Protein 3LNO (pdb70)

B-factor: mean 39.51, std 16.85, range [14.83, 232.24]

Sequence (603 aa):
NASQEEEAFENKLYANLEAVIDPELGVDIVNLGLVYDVTADEENNNAVITTTSIGCPAGQIVSDVKKVLSTNVPEVNEIEVNVVWNPPWSKERSRAKIALGIRNASQEAFENKLYANLEAVIDPELGVDIVNLGLVYDVTADENNNAVITTTSIGCPAGQIVSDVKKVLSTNVPEVNEEIEVNVVWNPPWSKEERSRAKIALGIRDNASQEAFENKLYANLEAVIDPELGVDIVNLGLVYDVTADENNNAVITTTSIGCPAGQIVSDVKKVLSTNVPEVNNEIEVNNVVWNPPWSKERSRAKIALGIRSNASQEEAFENKLYANLEAVIDPELGVDIVNLGLVYDVTADENNNAVITTTSIGCPAGQIVSDVKKVLSTNVPEVNEIEVNNVVWNPPWSKERSRAKIALGIRSNASQEEAFENKLYANLEAVIDPELGVDIVNLGLVYDVTADENNNAVITTTSIGCPAGQIVSDVKKVLSTNVPEVNEEIEVNVVWNPPWSKERSRAKIALGIRASQEEAFENKLYANLEAVIDPELGVDIVNLGLVYDVTADENNNAVITTTSIGCPAGQIVSDVKKVLSTNVPEVNEIEVNNVVWNPPWSKEERSRAKIALGIRD

Foldseek 3Di:
DLVFVVLQVVLLVLQQVQADVVLRGGCSQQLQWDDWGADPQQAIETEEQDPVPPPPVRVVSSVVSCCVVVVSHDHYHYHYDCPPHDDSVRHVSVVVVVPD/DVVQVVLQVVLLVLQQVQADVVLRGGCSQQLQWDDWGADPQQEIETEEQDPPRVPPVRVVVSVVRCCPVVVSHDHYHYYYDCPPHGDNVNPVSVVCSVPVD/DVVFVVLQVVLLVLQQPQADVVLRGGCSQQQQWDDWGADPQQEIETEEQDPVPPPPVSVVVSVVRCCVVPVSHDHYHYHYDCPPHRDSVRHVSVVVRVPD/DQCCFVVLQVVLLVLQQPQADVVLRGGCSQQQQWDDWGADSQQEIETEEQDPPPVPVVRVVVSVVRCVPVVVSHDHYHYHYDCPPHRDSVRHVSVVVVVPD/DQVCFVVLQVVLLVLQQVQADVVLRGGCSQQQQWDDWGAHSQQEIETEEQDPPPPPPVSVVVSVVSCCVVVVSHDHYHYYYDCPPHRDSVRHVSVVVVVPD/DVFVVLQVVLLVQQQPQADVVLRGGCSQQQQWDDWGADPQQEIETEEQDPPPVCPVSQVCSQVRCVPVVVRHDHYHYHYDCPPHGDSVRHVSVVCVVVPD

Organism: Bacillus anthracis (NCBI:txid1392)

Solvent-accessible surface area: 30282 Å² total

InterPro domains:
  IPR002744 MIP18 family-like [PF01883] (10-80)
  IPR034904 Fe-S cluster assembly domain superfamily [G3DSA:3.30.300.130] (1-105)
  IPR034904 Fe-S cluster assembly domain superfamily [SSF117916] (4-102)
  IPR052339 Iron-Sulfur Protein Maturation MIP18 [PTHR42831] (3-103)

Structure (mmCIF, N/CA/C/O backbone):
data_3LNO
#
_entry.id   3LNO
#
_cell.length_a   57.458
_cell.length_b   78.556
_cell.length_c   174.116
_cell.angle_alpha   90.00
_cell.angle_beta   99.30
_cell.angle_gamma   90.00
#
_symmetry.space_group_name_H-M   'C 1 2 1'
#
loop_
_entity.id
_entity.type
_entity.pdbx_description
1 polymer 'Putative uncharacterized protein'
2 water water
#
loop_
_atom_site.group_PDB
_atom_site.id
_atom_site.type_symbol
_atom_site.label_atom_id
_atom_site.label_alt_id
_atom_site.label_comp_id
_atom_site.label_asym_id
_atom_site.label_entity_id
_atom_site.label_seq_id
_atom_site.pdbx_PDB_ins_code
_atom_site.Cartn_x
_atom_site.Cartn_y
_atom_site.Cartn_z
_atom_site.occupancy
_atom_site.B_iso_or_equiv
_atom_site.auth_seq_id
_atom_site.auth_comp_id
_atom_site.auth_asym_id
_atom_site.auth_atom_id
_atom_site.pdbx_PDB_model_num
ATOM 1 N N . ASN A 1 2 ? 14.746 5.789 49.443 1.00 78.98 -1 ASN A N 1
ATOM 2 C CA . ASN A 1 2 ? 13.411 6.014 48.885 1.00 79.72 -1 ASN A CA 1
ATOM 3 C C . ASN A 1 2 ? 12.303 5.943 49.942 1.00 70.03 -1 ASN A C 1
ATOM 4 O O . ASN A 1 2 ? 11.321 6.673 49.849 1.00 68.75 -1 ASN A O 1
ATOM 9 N N . ALA A 1 3 ? 12.468 5.073 50.941 1.00 61.05 0 ALA A N 1
ATOM 10 C CA . ALA A 1 3 ? 11.523 4.984 52.057 1.00 57.65 0 ALA A CA 1
ATOM 11 C C . ALA A 1 3 ? 11.518 6.264 52.897 1.00 57.79 0 ALA A C 1
ATOM 12 O O . ALA A 1 3 ? 10.498 6.610 53.504 1.00 45.39 0 ALA A O 1
ATOM 22 N N . SER A 1 5 ? 12.364 9.347 51.465 1.00 53.92 2 SER A N 1
ATOM 23 C CA . SER A 1 5 ? 11.709 10.285 50.562 1.00 51.49 2 SER A CA 1
ATOM 24 C C . SER A 1 5 ? 10.179 10.154 50.662 1.00 47.77 2 SER A C 1
ATOM 25 O O . SER A 1 5 ? 9.452 11.152 50.715 1.00 45.56 2 SER A O 1
ATOM 28 N N . GLN A 1 6 ? 9.696 8.913 50.690 1.00 40.72 3 GLN A N 1
ATOM 29 C CA . GLN A 1 6 ? 8.272 8.658 50.807 1.00 37.09 3 GLN A CA 1
ATOM 30 C C . GLN A 1 6 ? 7.760 9.197 52.131 1.00 39.21 3 GLN A C 1
ATOM 31 O O . GLN A 1 6 ? 6.645 9.736 52.202 1.00 35.49 3 GLN A O 1
ATOM 37 N N A GLU A 1 7 ? 8.578 9.067 53.165 0.29 36.47 4 GLU A N 1
ATOM 38 N N B GLU A 1 7 ? 8.578 9.067 53.165 0.28 36.48 4 GLU A N 1
ATOM 39 N N C GLU A 1 7 ? 8.552 9.051 53.189 0.43 36.36 4 GLU A N 1
ATOM 40 C CA A GLU A 1 7 ? 8.205 9.527 54.491 0.29 35.39 4 GLU A CA 1
ATOM 41 C CA B GLU A 1 7 ? 8.208 9.527 54.492 0.28 35.39 4 GLU A CA 1
ATOM 42 C CA C GLU A 1 7 ? 8.136 9.560 54.493 0.43 34.71 4 GLU A CA 1
ATOM 43 C C A GLU A 1 7 ? 8.072 11.050 54.533 0.29 31.56 4 GLU A C 1
ATOM 44 C C B GLU A 1 7 ? 8.072 11.049 54.531 0.28 31.57 4 GLU A C 1
ATOM 45 C C C GLU A 1 7 ? 7.994 11.072 54.455 0.43 30.38 4 GLU A C 1
ATOM 46 O O A GLU A 1 7 ? 7.205 11.584 55.213 0.29 29.45 4 GLU A O 1
ATOM 47 O O B GLU A 1 7 ? 7.201 11.582 55.209 0.28 29.46 4 GLU A O 1
ATOM 48 O O C GLU A 1 7 ? 7.053 11.621 55.014 0.43 28.66 4 GLU A O 1
ATOM 64 N N . ALA A 1 8 ? 8.922 11.748 53.789 1.00 31.08 5 ALA A N 1
ATOM 65 C CA . ALA A 1 8 ? 8.883 13.195 53.772 1.00 34.52 5 ALA A CA 1
ATOM 66 C C . ALA A 1 8 ? 7.668 13.665 52.956 1.00 32.80 5 ALA A C 1
ATOM 67 O O . ALA A 1 8 ? 7.046 14.672 53.281 1.00 38.84 5 ALA A O 1
ATOM 69 N N . PHE A 1 9 ? 7.316 12.914 51.912 1.00 31.08 6 PHE A N 1
ATOM 70 C CA . PHE A 1 9 ? 6.153 13.262 51.100 1.00 27.50 6 PHE A CA 1
ATOM 71 C C . PHE A 1 9 ? 4.880 13.063 51.920 1.00 27.52 6 PHE A C 1
ATOM 72 O O . PHE A 1 9 ? 3.963 13.871 51.874 1.00 24.42 6 PHE A O 1
ATOM 80 N N . GLU A 1 10 ? 4.837 11.970 52.668 1.00 25.71 7 GLU A N 1
ATOM 81 C CA . GLU A 1 10 ? 3.711 11.667 53.533 1.00 28.20 7 GLU A CA 1
ATOM 82 C C . GLU A 1 10 ? 3.518 12.759 54.554 1.00 24.40 7 GLU A C 1
ATOM 83 O O . GLU A 1 10 ? 2.394 13.139 54.876 1.00 23.83 7 GLU A O 1
ATOM 89 N N . ASN A 1 11 ? 4.630 13.262 55.066 1.00 23.19 8 ASN A N 1
ATOM 90 C CA . ASN A 1 11 ? 4.543 14.289 56.075 1.00 23.78 8 ASN A CA 1
ATOM 91 C C . ASN A 1 11 ? 3.979 15.569 55.430 1.00 31.56 8 ASN A C 1
ATOM 92 O O . ASN A 1 11 ? 3.123 16.253 55.994 1.00 32.39 8 ASN A O 1
ATOM 97 N N . LYS A 1 12 ? 4.464 15.890 54.239 1.00 29.49 9 LYS A N 1
ATOM 98 C CA . LYS A 1 12 ? 3.966 17.065 53.526 1.00 28.83 9 LYS A CA 1
ATOM 99 C C . LYS A 1 12 ? 2.469 16.933 53.234 1.00 25.48 9 LYS A C 1
ATOM 100 O O . LYS A 1 12 ? 1.692 17.864 53.444 1.00 28.04 9 LYS A O 1
ATOM 106 N N . LEU A 1 13 ? 2.045 15.760 52.782 1.00 23.20 10 LEU A N 1
ATOM 107 C CA . LEU A 1 13 ? 0.625 15.552 52.530 1.00 25.03 10 LEU A CA 1
ATOM 108 C C . LEU A 1 13 ? -0.181 15.744 53.802 1.00 27.63 10 LEU A C 1
ATOM 109 O O . LEU A 1 13 ? -1.259 16.342 53.779 1.00 21.81 10 LEU A O 1
ATOM 114 N N . TYR A 1 14 ? 0.316 15.215 54.915 1.00 23.08 11 TYR A N 1
ATOM 115 C CA . TYR A 1 14 ? -0.459 15.265 56.162 1.00 22.69 11 TYR A CA 1
ATOM 116 C C . TYR A 1 14 ? -0.626 16.711 56.637 1.00 22.45 11 TYR A C 1
ATOM 117 O O . TYR A 1 14 ? -1.704 17.110 57.070 1.00 21.07 11 TYR A O 1
ATOM 126 N N . ALA A 1 15 ? 0.439 17.495 56.530 1.00 23.15 12 ALA A N 1
ATOM 127 C CA . ALA A 1 15 ? 0.400 18.903 56.946 1.00 26.11 12 ALA A CA 1
ATOM 128 C C . ALA A 1 15 ? -0.618 19.674 56.110 1.00 27.56 12 ALA A C 1
ATOM 129 O O . ALA A 1 15 ? -1.311 20.561 56.603 1.00 27.64 12 ALA A O 1
ATOM 131 N N . ASN A 1 16 ? -0.730 19.333 54.838 1.00 24.93 13 ASN A N 1
ATOM 132 C CA . ASN A 1 16 ? -1.677 20.064 53.998 1.00 26.27 13 ASN A CA 1
ATOM 133 C C . ASN A 1 16 ? -3.143 19.737 54.317 1.00 23.78 13 ASN A C 1
ATOM 134 O O . ASN A 1 16 ? -4.046 20.497 53.973 1.00 24.99 13 ASN A O 1
ATOM 139 N N . LEU A 1 17 ? -3.374 18.606 54.986 1.00 20.89 14 LEU A N 1
ATOM 140 C CA . LEU A 1 17 ? -4.725 18.216 55.389 1.00 18.90 14 LEU A CA 1
ATOM 141 C C . LEU A 1 17 ? -5.265 19.137 56.498 1.00 25.25 14 LEU A C 1
ATOM 142 O O . LEU A 1 17 ? -6.452 19.097 56.839 1.00 26.11 14 LEU A O 1
ATOM 147 N N . GLU A 1 18 ? -4.414 19.999 57.039 1.00 24.09 15 GLU A N 1
ATOM 148 C CA . GLU A 1 18 ? -4.917 21.016 57.977 1.00 26.89 15 GLU A CA 1
ATOM 149 C C . GLU A 1 18 ? -5.819 22.027 57.311 1.00 27.11 15 GLU A C 1
ATOM 150 O O . GLU A 1 18 ? -6.479 22.806 57.999 1.00 28.04 15 GLU A O 1
ATOM 156 N N . ALA A 1 19 ? -5.840 22.049 55.983 1.00 29.26 16 ALA A N 1
ATOM 157 C CA . ALA A 1 19 ? -6.725 22.973 55.273 1.00 28.46 16 ALA A CA 1
ATOM 158 C C . ALA A 1 19 ? -8.082 22.358 55.014 1.00 31.66 16 ALA A C 1
ATOM 159 O O . ALA A 1 19 ? -8.908 22.969 54.343 1.00 34.45 16 ALA A O 1
ATOM 161 N N . VAL A 1 20 ? -8.309 21.134 55.493 1.00 25.40 17 VAL A N 1
ATOM 162 C CA . VAL A 1 20 ? -9.626 20.474 55.332 1.00 20.51 17 VAL A CA 1
ATOM 163 C C . VAL A 1 20 ? -10.379 20.557 56.662 1.00 25.84 17 VAL A C 1
ATOM 164 O O . VAL A 1 20 ? -9.940 19.997 57.672 1.00 24.69 17 VAL A O 1
ATOM 168 N N . ILE A 1 21 ? -11.499 21.272 56.675 1.00 30.45 18 ILE A N 1
ATOM 169 C CA . ILE A 1 21 ? -12.242 21.527 57.905 1.00 31.39 18 ILE A CA 1
ATOM 170 C C . ILE A 1 21 ? -13.441 20.590 58.065 1.00 36.10 18 ILE A C 1
ATOM 171 O O . ILE A 1 21 ? -14.168 20.340 57.103 1.00 37.65 18 ILE A O 1
ATOM 176 N N . ASP A 1 22 ? -13.671 20.078 59.273 1.00 34.30 19 ASP A N 1
ATOM 177 C CA . ASP A 1 22 ? -14.982 19.472 59.565 1.00 39.20 19 ASP A CA 1
ATOM 178 C C . ASP A 1 22 ? -15.998 20.587 59.825 1.00 40.02 19 ASP A C 1
ATOM 179 O O . ASP A 1 22 ? -15.922 21.254 60.846 1.00 40.45 19 ASP A O 1
ATOM 184 N N . PRO A 1 23 ? -16.952 20.792 58.902 1.00 40.64 20 PRO A N 1
ATOM 185 C CA . PRO A 1 23 ? -17.820 21.971 59.005 1.00 45.04 20 PRO A CA 1
ATOM 186 C C . PRO A 1 23 ? -18.621 22.038 60.313 1.00 52.38 20 PRO A C 1
ATOM 187 O O . PRO A 1 23 ? -18.821 23.122 60.858 1.00 56.57 20 PRO A O 1
ATOM 191 N N . GLU A 1 24 ? -19.067 20.898 60.816 1.00 49.17 21 GLU A N 1
ATOM 192 C CA . GLU A 1 24 ? -19.841 20.881 62.047 1.00 58.64 21 GLU A CA 1
ATOM 193 C C . GLU A 1 24 ? -19.033 21.321 63.275 1.00 57.18 21 GLU A C 1
ATOM 194 O O . GLU A 1 24 ? -19.585 21.896 64.206 1.00 60.44 21 GLU A O 1
ATOM 200 N N . LEU A 1 25 ? -17.727 21.064 63.288 1.00 48.31 22 LEU A N 1
ATOM 201 C CA . LEU A 1 25 ? -16.944 21.461 64.451 1.00 41.40 22 LEU A CA 1
ATOM 202 C C . LEU A 1 25 ? -16.076 22.682 64.248 1.00 39.27 22 LEU A C 1
ATOM 203 O O . LEU A 1 25 ? -15.554 23.224 65.215 1.00 42.55 22 LEU A O 1
ATOM 208 N N . GLY A 1 26 ? -15.898 23.109 63.004 1.00 36.97 23 GLY A N 1
ATOM 209 C CA . GLY A 1 26 ? -15.017 24.233 62.728 1.00 36.73 23 GLY A CA 1
ATOM 210 C C . GLY A 1 26 ? -13.556 23.949 63.055 1.00 40.13 23 GLY A C 1
ATOM 211 O O . GLY A 1 26 ? -12.801 24.872 63.343 1.00 44.71 23 GLY A O 1
ATOM 212 N N . VAL A 1 27 ? -13.154 22.677 62.988 1.00 28.71 24 VAL A N 1
ATOM 213 C CA . VAL A 1 27 ? -11.783 22.273 63.304 1.00 25.01 24 VAL A CA 1
ATOM 214 C C . VAL A 1 27 ? -11.289 21.379 62.179 1.00 27.83 24 VAL A C 1
ATOM 215 O O . VAL A 1 27 ? -12.082 20.621 61.611 1.00 34.58 24 VAL A O 1
ATOM 219 N N . ASP A 1 28 ? -10.010 21.473 61.821 1.00 29.50 25 ASP A N 1
ATOM 220 C CA . ASP A 1 28 ? -9.502 20.678 60.697 1.00 27.29 25 ASP A CA 1
ATOM 221 C C . ASP A 1 28 ? -9.365 19.214 61.068 1.00 28.01 25 ASP A C 1
ATOM 222 O O . ASP A 1 28 ? -9.244 18.876 62.245 1.00 22.47 25 ASP A O 1
ATOM 227 N N . ILE A 1 29 ? -9.351 18.346 60.064 1.00 26.69 26 ILE A N 1
ATOM 228 C CA . ILE A 1 29 ? -9.424 16.912 60.328 1.00 27.43 26 ILE A CA 1
ATOM 229 C C . ILE A 1 29 ? -8.168 16.363 61.006 1.00 24.17 26 ILE A C 1
ATOM 230 O O . ILE A 1 29 ? -8.203 15.336 61.686 1.00 29.19 26 ILE A O 1
ATOM 235 N N . VAL A 1 30 ? -7.043 17.016 60.768 1.00 21.75 27 VAL A N 1
ATOM 236 C CA . VAL A 1 30 ? -5.797 16.668 61.423 1.00 24.61 27 VAL A CA 1
ATOM 237 C C . VAL A 1 30 ? -5.909 16.928 62.937 1.00 28.96 27 VAL A C 1
ATOM 238 O O . VAL A 1 30 ? -5.739 16.003 63.757 1.00 27.95 27 VAL A O 1
ATOM 242 N N . ASN A 1 31 ? -6.239 18.166 63.311 1.00 23.61 28 ASN A N 1
ATOM 243 C CA . ASN A 1 31 ? -6.394 18.488 64.731 1.00 22.94 28 ASN A CA 1
ATOM 244 C C . ASN A 1 31 ? -7.532 17.716 65.407 1.00 24.03 28 ASN A C 1
ATOM 245 O O . ASN A 1 31 ? -7.469 17.443 66.598 1.00 28.14 28 ASN A O 1
ATOM 250 N N . LEU A 1 32 ? -8.537 17.299 64.638 1.00 24.79 29 LEU A N 1
ATOM 251 C CA . LEU A 1 32 ? -9.568 16.456 65.230 1.00 25.91 29 LEU A CA 1
ATOM 252 C C . LEU A 1 32 ? -9.104 15.035 65.549 1.00 25.94 29 LEU A C 1
ATOM 253 O O . LEU A 1 32 ? -9.735 14.349 66.339 1.00 26.32 29 LEU A O 1
ATOM 258 N N . GLY A 1 33 ? -8.024 14.592 64.925 1.00 25.10 30 GLY A N 1
ATOM 259 C CA . GLY A 1 33 ? -7.593 13.214 65.087 1.00 21.69 30 GLY A CA 1
ATOM 260 C C . GLY A 1 33 ? -8.301 12.259 64.141 1.00 27.03 30 GLY A C 1
ATOM 261 O O . GLY A 1 33 ? -8.341 11.046 64.403 1.00 18.16 30 GLY A O 1
ATOM 262 N N . LEU A 1 34 ? -8.891 12.780 63.062 1.00 22.30 31 LEU A N 1
ATOM 263 C CA . LEU A 1 34 ? -9.612 11.906 62.121 1.00 25.16 31 LEU A CA 1
ATOM 264 C C . LEU A 1 34 ? -8.723 11.167 61.144 1.00 23.69 31 LEU A C 1
ATOM 265 O O . LEU A 1 34 ? -9.154 10.163 60.580 1.00 21.30 31 LEU A O 1
ATOM 270 N N . VAL A 1 35 ? -7.508 11.666 60.924 1.00 24.25 32 VAL A N 1
ATOM 271 C CA . VAL A 1 35 ? -6.604 11.062 59.956 1.00 25.25 32 VAL A CA 1
ATOM 272 C C . VAL A 1 35 ? -5.712 10.006 60.621 1.00 32.97 32 VAL A C 1
ATOM 273 O O . VAL A 1 35 ? -4.845 10.330 61.462 1.00 23.84 32 VAL A O 1
ATOM 277 N N . TYR A 1 36 ? -5.938 8.745 60.242 1.00 27.70 33 TYR A N 1
ATOM 278 C CA . TYR A 1 36 ? -5.224 7.592 60.828 1.00 28.92 33 TYR A CA 1
ATOM 279 C C . TYR A 1 36 ? -3.926 7.228 60.114 1.00 27.56 33 TYR A C 1
ATOM 280 O O . TYR A 1 36 ? -2.992 6.730 60.715 1.00 27.69 33 TYR A O 1
ATOM 289 N N . ASP A 1 37 ? -3.854 7.452 58.811 1.00 24.49 34 ASP A N 1
ATOM 290 C CA . ASP A 1 37 ? -2.644 7.017 58.105 1.00 20.32 34 ASP A CA 1
ATOM 291 C C . ASP A 1 37 ? -2.533 7.751 56.798 1.00 25.13 34 ASP A C 1
ATOM 292 O O . ASP A 1 37 ? -3.533 7.930 56.112 1.00 20.66 34 ASP A O 1
ATOM 297 N N . VAL A 1 38 ? -1.323 8.177 56.444 1.00 23.11 35 VAL A N 1
ATOM 298 C CA . VAL A 1 38 ? -1.099 8.646 55.090 1.00 24.86 35 VAL A CA 1
ATOM 299 C C . VAL A 1 38 ? 0.073 7.849 54.555 1.00 26.07 35 VAL A C 1
ATOM 300 O O . VAL A 1 38 ? 1.138 7.827 55.178 1.00 25.04 35 VAL A O 1
ATOM 304 N N . THR A 1 39 ? -0.092 7.179 53.419 1.00 21.09 36 THR A N 1
ATOM 305 C CA . THR A 1 39 ? 1.049 6.500 52.842 1.00 28.67 36 THR A CA 1
ATOM 306 C C . THR A 1 39 ? 1.179 6.866 51.368 1.00 35.00 36 THR A C 1
ATOM 307 O O . THR A 1 39 ? 0.186 7.073 50.679 1.00 32.53 36 THR A O 1
ATOM 311 N N . ALA A 1 40 ? 2.413 6.927 50.877 1.00 32.32 37 ALA A N 1
ATOM 312 C CA . ALA A 1 40 ? 2.647 7.316 49.491 1.00 28.90 37 ALA A CA 1
ATOM 313 C C . ALA A 1 40 ? 3.637 6.339 48.906 1.00 30.53 37 ALA A C 1
ATOM 314 O O . ALA A 1 40 ? 4.607 5.970 49.571 1.00 29.78 37 ALA A O 1
ATOM 316 N N . ASP A 1 41 ? 3.429 5.936 47.662 1.00 34.55 38 ASP A N 1
ATOM 317 C CA . ASP A 1 41 ? 4.363 5.007 47.038 1.00 39.97 38 ASP A CA 1
ATOM 318 C C . ASP A 1 41 ? 5.452 5.755 46.276 1.00 43.05 38 ASP A C 1
ATOM 319 O O . ASP A 1 41 ? 5.535 6.988 46.344 1.00 42.68 38 ASP A O 1
ATOM 324 N N A GLU A 1 42 ? 6.280 5.008 45.554 0.46 40.97 39 GLU A N 1
ATOM 325 N N B GLU A 1 42 ? 6.276 5.006 45.548 0.54 40.71 39 GLU A N 1
ATOM 326 C CA A GLU A 1 42 ? 7.441 5.578 44.882 0.46 43.63 39 GLU A CA 1
ATOM 327 C CA B GLU A 1 42 ? 7.437 5.568 44.870 0.54 43.69 39 GLU A CA 1
ATOM 328 C C A GLU A 1 42 ? 7.037 6.457 43.703 0.46 41.77 39 GLU A C 1
ATOM 329 C C B GLU A 1 42 ? 7.020 6.500 43.743 0.54 41.71 39 GLU A C 1
ATOM 330 O O A GLU A 1 42 ? 7.864 7.196 43.162 0.46 42.90 39 GLU A O 1
ATOM 331 O O B GLU A 1 42 ? 7.823 7.309 43.270 0.54 42.76 39 GLU A O 1
ATOM 342 N N . ASN A 1 43 ? 5.766 6.378 43.312 1.00 36.70 40 ASN A N 1
ATOM 343 C CA . ASN A 1 43 ? 5.231 7.243 42.255 1.00 38.62 40 ASN A CA 1
ATOM 344 C C . ASN A 1 43 ? 4.303 8.355 42.757 1.00 39.18 40 ASN A C 1
ATOM 345 O O . ASN A 1 43 ? 3.525 8.915 41.980 1.00 35.48 40 ASN A O 1
ATOM 350 N N . ASN A 1 44 ? 4.354 8.637 44.057 1.00 36.64 41 ASN A N 1
ATOM 351 C CA . ASN A 1 44 ? 3.566 9.732 44.644 1.00 31.43 41 ASN A CA 1
ATOM 352 C C . ASN A 1 44 ? 2.057 9.503 44.611 1.00 32.49 41 ASN A C 1
ATOM 353 O O . ASN A 1 44 ? 1.264 10.439 44.731 1.00 35.49 41 ASN A O 1
ATOM 358 N N . ASN A 1 45 ? 1.669 8.250 44.449 1.00 33.28 42 ASN A N 1
ATOM 359 C CA . ASN A 1 45 ? 0.295 7.832 44.650 1.00 33.08 42 ASN A CA 1
ATOM 360 C C . ASN A 1 45 ? 0.044 7.711 46.139 1.00 34.70 42 ASN A C 1
ATOM 361 O O . ASN A 1 45 ? 0.777 7.002 46.841 1.00 37.25 42 ASN A O 1
ATOM 366 N N . ALA A 1 46 ? -1.008 8.367 46.608 1.00 29.67 43 ALA A N 1
ATOM 367 C CA . ALA A 1 46 ? -1.254 8.515 48.031 1.00 27.89 43 ALA A CA 1
ATOM 368 C C . ALA A 1 46 ? -2.552 7.828 48.469 1.00 28.32 43 ALA A C 1
ATOM 369 O O . ALA A 1 46 ? -3.567 7.861 47.746 1.00 26.73 43 ALA A O 1
ATOM 371 N N . VAL A 1 47 ? -2.496 7.200 49.642 1.00 27.23 44 VAL A N 1
ATOM 372 C CA . VAL A 1 47 ? -3.653 6.593 50.292 1.00 26.77 44 VAL A CA 1
ATOM 373 C C . VAL A 1 47 ? -3.839 7.258 51.672 1.00 25.79 44 VAL A C 1
ATOM 374 O O . VAL A 1 47 ? -2.979 7.150 52.542 1.00 23.95 44 VAL A O 1
ATOM 378 N N . ILE A 1 48 ? -4.940 7.980 51.829 1.00 21.97 45 ILE A N 1
ATOM 379 C CA . ILE A 1 48 ? -5.287 8.604 53.103 1.00 24.57 45 ILE A CA 1
ATOM 380 C C . ILE A 1 48 ? -6.363 7.749 53.775 1.00 26.74 45 ILE A C 1
ATOM 381 O O . ILE A 1 48 ? -7.439 7.575 53.229 1.00 30.28 45 ILE A O 1
ATOM 386 N N . THR A 1 49 ? -6.083 7.251 54.967 1.00 19.02 46 THR A N 1
ATOM 387 C CA . THR A 1 49 ? -7.050 6.451 55.732 1.00 17.88 46 THR A CA 1
ATOM 388 C C . THR A 1 49 ? -7.567 7.313 56.877 1.00 25.46 46 THR A C 1
ATOM 389 O O . THR A 1 49 ? -6.795 7.820 57.704 1.00 23.51 46 THR A O 1
ATOM 401 N N . THR A 1 51 ? -11.287 8.422 59.477 1.00 25.76 48 THR A N 1
ATOM 402 C CA . THR A 1 51 ? -12.634 8.102 59.940 1.00 30.09 48 THR A CA 1
ATOM 403 C C . THR A 1 51 ? -13.452 9.391 60.052 1.00 27.70 48 THR A C 1
ATOM 404 O O . THR A 1 51 ? -12.982 10.447 59.644 1.00 31.86 48 THR A O 1
ATOM 416 N N . THR A 1 53 ? -16.411 11.663 62.724 1.00 32.61 50 THR A N 1
ATOM 417 C CA . THR A 1 53 ? -16.743 11.748 64.145 1.00 40.11 50 THR A CA 1
ATOM 418 C C . THR A 1 53 ? -17.812 10.740 64.595 1.00 45.06 50 THR A C 1
ATOM 419 O O . THR A 1 53 ? -17.882 10.398 65.769 1.00 46.88 50 THR A O 1
ATOM 423 N N . SER A 1 54 ? -18.630 10.273 63.654 1.00 45.62 51 SER A N 1
ATOM 424 C CA . SER A 1 54 ? -19.735 9.342 63.925 1.00 50.16 51 SER A CA 1
ATOM 425 C C . SER A 1 54 ? -20.130 8.672 62.619 1.00 51.37 51 SER A C 1
ATOM 426 O O . SER A 1 54 ? -20.052 9.298 61.557 1.00 46.69 51 SER A O 1
ATOM 429 N N . ILE A 1 55 ? -20.554 7.413 62.690 1.00 53.32 52 ILE A N 1
ATOM 430 C CA . ILE A 1 55 ? -21.042 6.718 61.505 1.00 57.87 52 ILE A CA 1
ATOM 431 C C . ILE A 1 55 ? -22.124 7.544 60.812 1.00 56.81 52 ILE A C 1
ATOM 432 O O . ILE A 1 55 ? -22.208 7.568 59.580 1.00 50.68 52 ILE A O 1
ATOM 437 N N . GLY A 1 56 ? -22.936 8.231 61.612 1.00 58.79 53 GLY A N 1
ATOM 438 C CA . GLY A 1 56 ? -24.018 9.041 61.078 1.00 67.17 53 GLY A CA 1
ATOM 439 C C . GLY A 1 56 ? -23.541 10.211 60.236 1.00 71.10 53 GLY A C 1
ATOM 440 O O . GLY A 1 56 ? -24.196 10.580 59.258 1.00 72.99 53 GLY A O 1
ATOM 441 N N . CYS A 1 57 ? -22.385 10.763 60.610 1.00 69.25 54 CYS A N 1
ATOM 442 C CA . CYS A 1 57 ? -21.854 12.023 60.068 1.00 64.98 54 CYS A CA 1
ATOM 443 C C . CYS A 1 57 ? -22.214 12.331 58.623 1.00 65.36 54 CYS A C 1
ATOM 444 O O . CYS A 1 57 ? -21.784 11.640 57.703 1.00 70.12 54 CYS A O 1
ATOM 447 N N . PRO A 1 58 ? -22.986 13.403 58.424 1.00 62.98 55 PRO A N 1
ATOM 448 C CA . PRO A 1 58 ? -23.566 13.771 57.129 1.00 65.56 55 PRO A CA 1
ATOM 449 C C . PRO A 1 58 ? -22.561 14.449 56.203 1.00 67.05 55 PRO A C 1
ATOM 450 O O . PRO A 1 58 ? -22.753 14.433 54.985 1.00 66.27 55 PRO A O 1
ATOM 462 N N . ALA A 1 60 ? -19.622 13.536 55.491 1.00 53.84 57 ALA A N 1
ATOM 463 C CA . ALA A 1 60 ? -18.580 12.612 55.054 1.00 51.21 57 ALA A CA 1
ATOM 464 C C . ALA A 1 60 ? -18.244 12.779 53.576 1.00 52.63 57 ALA A C 1
ATOM 465 O O . ALA A 1 60 ? -17.075 12.741 53.185 1.00 58.06 57 ALA A O 1
ATOM 467 N N . GLY A 1 61 ? -19.266 12.947 52.747 1.00 54.34 58 GLY A N 1
ATOM 468 C CA . GLY A 1 61 ? -19.045 13.092 51.317 1.00 50.22 58 GLY A CA 1
ATOM 469 C C . GLY A 1 61 ? -18.275 14.356 51.007 1.00 41.43 58 GLY A C 1
ATOM 470 O O . GLY A 1 61 ? -17.348 14.348 50.215 1.00 40.06 58 GLY A O 1
ATOM 471 N N . GLN A 1 62 ? -18.652 15.452 51.652 1.00 42.00 59 GLN A N 1
ATOM 472 C CA . GLN A 1 62 ? -17.967 16.723 51.448 1.00 42.35 59 GLN A CA 1
ATOM 473 C C . GLN A 1 62 ? -16.521 16.709 51.966 1.00 40.63 59 GLN A C 1
ATOM 474 O O . GLN A 1 62 ? -15.639 17.328 51.379 1.00 38.89 59 GLN A O 1
ATOM 480 N N . ILE A 1 63 ? -16.274 16.002 53.063 1.00 40.83 60 ILE A N 1
ATOM 481 C CA . ILE A 1 63 ? -14.925 15.952 53.619 1.00 37.19 60 ILE A CA 1
ATOM 482 C C . ILE A 1 63 ? -13.972 1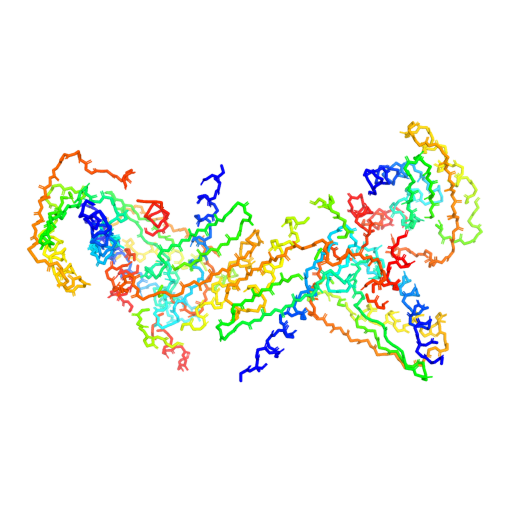5.236 52.660 1.00 33.42 60 ILE A C 1
ATOM 483 O O . ILE A 1 63 ? -12.911 15.758 52.317 1.00 34.79 60 ILE A O 1
ATOM 488 N N . VAL A 1 64 ? -14.395 14.082 52.156 1.00 33.39 61 VAL A N 1
ATOM 489 C CA . VAL A 1 64 ? -13.598 13.345 51.202 1.00 31.32 61 VAL A CA 1
ATOM 490 C C . VAL A 1 64 ? -13.268 14.102 49.909 1.00 35.43 61 VAL A C 1
ATOM 491 O O . VAL A 1 64 ? -12.111 14.101 49.465 1.00 32.38 61 VAL A O 1
ATOM 495 N N . SER A 1 65 ? -14.263 14.721 49.271 1.00 35.83 62 SER A N 1
ATOM 496 C CA . SER A 1 65 ? -13.945 15.518 48.081 1.00 40.44 62 SER A CA 1
ATOM 497 C C . SER A 1 65 ? -13.036 16.714 48.434 1.00 35.29 62 SER A C 1
ATOM 498 O O . SER A 1 65 ? -12.172 17.110 47.647 1.00 33.49 62 SER A O 1
ATOM 501 N N . ASP A 1 66 ? -13.213 17.271 49.630 1.00 34.51 63 ASP A N 1
ATOM 502 C CA . ASP A 1 66 ? -12.331 18.342 50.090 1.00 33.49 63 ASP A CA 1
ATOM 503 C C . ASP A 1 66 ? -10.872 17.862 50.243 1.00 29.70 63 ASP A C 1
ATOM 504 O O . ASP A 1 66 ? -9.928 18.567 49.877 1.00 27.72 63 ASP A O 1
ATOM 509 N N . VAL A 1 67 ? -10.691 16.643 50.742 1.00 28.18 64 VAL A N 1
ATOM 510 C CA . VAL A 1 67 ? -9.365 16.041 50.783 1.00 21.56 64 VAL A CA 1
ATOM 511 C C . VAL A 1 67 ? -8.745 15.989 49.381 1.00 24.35 64 VAL A C 1
ATOM 512 O O . VAL A 1 67 ? -7.613 16.427 49.175 1.00 25.34 64 VAL A O 1
ATOM 516 N N . LYS A 1 68 ? -9.494 15.495 48.395 1.00 26.07 65 LYS A N 1
ATOM 517 C CA . LYS A 1 68 ? -8.939 15.406 47.041 1.00 26.76 65 LYS A CA 1
ATOM 518 C C . LYS A 1 68 ? -8.635 16.768 46.438 1.00 24.96 65 LYS A C 1
ATOM 519 O O . LYS A 1 68 ? -7.584 16.979 45.856 1.00 29.93 65 LYS A O 1
ATOM 525 N N . LYS A 1 69 ? -9.544 17.706 46.591 1.00 28.96 66 LYS A N 1
ATOM 526 C CA . LYS A 1 69 ? -9.290 19.047 46.089 1.00 28.22 66 LYS A CA 1
ATOM 527 C C . LYS A 1 69 ? -8.080 19.673 46.775 1.00 27.66 66 LYS A C 1
ATOM 528 O O . LYS A 1 69 ? -7.203 20.269 46.117 1.00 29.66 66 LYS A O 1
ATOM 534 N N . VAL A 1 70 ? -8.013 19.560 48.098 1.00 27.28 67 VAL A N 1
ATOM 535 C CA . VAL A 1 70 ? -6.950 20.273 48.804 1.00 27.12 67 VAL A CA 1
ATOM 536 C C . VAL A 1 70 ? -5.598 19.690 48.397 1.00 28.59 67 VAL A C 1
ATOM 537 O O . VAL A 1 70 ? -4.666 20.417 48.057 1.00 29.42 67 VAL A O 1
ATOM 541 N N . LEU A 1 71 ? -5.491 18.368 48.403 1.00 25.91 68 LEU A N 1
ATOM 542 C CA . LEU A 1 71 ? -4.191 17.774 48.112 1.00 29.29 68 LEU A CA 1
ATOM 543 C C . LEU A 1 71 ? -3.803 17.989 46.646 1.00 29.17 68 LEU A C 1
ATOM 544 O O . LEU A 1 71 ? -2.661 18.348 46.362 1.00 29.82 68 LEU A O 1
ATOM 549 N N . SER A 1 72 ? -4.750 17.824 45.714 1.00 23.64 69 SER A N 1
ATOM 550 C CA . SER A 1 72 ? -4.396 17.963 44.307 1.00 22.99 69 SER A CA 1
ATOM 551 C C . SER A 1 72 ? -4.021 19.407 44.004 1.00 32.75 69 SER A C 1
ATOM 552 O O . SER A 1 72 ? -3.133 19.686 43.196 1.00 35.38 69 SER A O 1
ATOM 555 N N . THR A 1 73 ? -4.696 20.333 44.664 1.00 32.44 70 THR A N 1
ATOM 556 C CA . THR A 1 73 ? -4.407 21.742 44.450 1.00 33.43 70 THR A CA 1
ATOM 557 C C . THR A 1 73 ? -3.130 22.189 45.164 1.00 38.74 70 THR A C 1
ATOM 558 O O . THR A 1 73 ? -2.282 22.856 44.575 1.00 34.36 70 THR A O 1
ATOM 562 N N . ASN A 1 74 ? -2.981 21.812 46.428 1.00 38.48 71 ASN A N 1
ATOM 563 C CA . ASN A 1 74 ? -1.886 22.346 47.238 1.00 34.64 71 ASN A CA 1
ATOM 564 C C . ASN A 1 74 ? -0.599 21.552 47.133 1.00 36.49 71 ASN A C 1
ATOM 565 O O . ASN A 1 74 ? 0.484 22.083 47.359 1.00 37.05 71 ASN A O 1
ATOM 570 N N . VAL A 1 75 ? -0.706 20.290 46.738 1.00 34.86 72 VAL A N 1
ATOM 571 C CA . VAL A 1 75 ? 0.477 19.446 46.569 1.00 31.10 72 VAL A CA 1
ATOM 572 C C . VAL A 1 75 ? 0.421 18.804 45.184 1.00 37.60 72 VAL A C 1
ATOM 573 O O . VAL A 1 75 ? 0.207 17.592 45.050 1.00 34.44 72 VAL A O 1
ATOM 577 N N . PRO A 1 76 ? 0.603 19.631 44.137 1.00 39.74 73 PRO A N 1
ATOM 578 C CA . PRO A 1 76 ? 0.392 19.242 42.730 1.00 41.09 73 PRO A CA 1
ATOM 579 C C . PRO A 1 76 ? 1.223 18.045 42.297 1.00 39.37 73 PRO A C 1
ATOM 580 O O . PRO A 1 76 ? 0.858 17.378 41.340 1.00 42.31 73 PRO A O 1
ATOM 584 N N . GLU A 1 77 ? 2.326 17.767 42.983 1.00 38.65 74 GLU A N 1
ATOM 585 C CA . GLU A 1 77 ? 3.133 16.614 42.614 1.00 39.54 74 GLU A CA 1
ATOM 586 C C . GLU A 1 77 ? 2.540 15.279 43.099 1.00 37.10 74 GLU A C 1
ATOM 587 O O . GLU A 1 77 ? 3.087 14.208 42.798 1.00 34.56 74 GLU A O 1
ATOM 593 N N . VAL A 1 78 ? 1.435 15.325 43.846 1.00 29.07 75 VAL A N 1
ATOM 594 C CA . VAL A 1 78 ? 0.773 14.071 44.202 1.00 31.90 75 VAL A CA 1
ATOM 595 C C . VAL A 1 78 ? 0.127 13.473 42.934 1.00 38.78 75 VAL A C 1
ATOM 596 O O . VAL A 1 78 ? -0.338 14.214 42.067 1.00 36.65 75 VAL A O 1
ATOM 600 N N . ASN A 1 79 ? 0.119 12.147 42.814 1.00 31.33 76 ASN A N 1
ATOM 601 C CA . ASN A 1 79 ? -0.591 11.516 41.701 1.00 32.04 76 ASN A CA 1
ATOM 602 C C . ASN A 1 79 ? -1.922 10.958 42.124 1.00 32.25 76 ASN A C 1
ATOM 603 O O . ASN A 1 79 ? -2.860 11.729 42.309 1.00 33.63 76 ASN A O 1
ATOM 608 N N . GLU A 1 80 ? -2.027 9.657 42.331 1.00 33.41 77 GLU A N 1
ATOM 609 C CA . GLU A 1 80 ? -3.308 9.159 42.793 1.00 30.17 77 GLU A CA 1
ATOM 610 C C . GLU A 1 80 ? -3.633 9.626 44.197 1.00 32.43 77 GLU A C 1
ATOM 611 O O . GLU A 1 80 ? -2.767 9.686 45.077 1.00 34.97 77 GLU A O 1
ATOM 617 N N . ILE A 1 81 ? -4.890 9.968 44.409 1.00 28.36 78 ILE A N 1
ATOM 618 C CA . ILE A 1 81 ? -5.351 10.193 45.765 1.00 32.43 78 ILE A CA 1
ATOM 619 C C . ILE A 1 81 ? -6.515 9.286 46.103 1.00 33.96 78 ILE A C 1
ATOM 620 O O . ILE A 1 81 ? -7.620 9.471 45.593 1.00 32.45 78 ILE A O 1
ATOM 625 N N . GLU A 1 82 ? -6.276 8.337 46.997 1.00 32.87 79 GLU A N 1
ATOM 626 C CA . GLU A 1 82 ? -7.337 7.480 47.479 1.00 34.05 79 GLU A CA 1
ATOM 627 C C . GLU A 1 82 ? -7.680 7.851 48.922 1.00 31.84 79 GLU A C 1
ATOM 628 O O . GLU A 1 82 ? -6.777 7.994 49.757 1.00 31.14 79 GLU A O 1
ATOM 634 N N . VAL A 1 83 ? -8.966 7.956 49.234 1.00 32.75 80 VAL A N 1
ATOM 635 C CA . VAL A 1 83 ? -9.372 8.210 50.613 1.00 34.72 80 VAL A CA 1
ATOM 636 C C . VAL A 1 83 ? -10.158 7.020 51.088 1.00 36.13 80 VAL A C 1
ATOM 637 O O . VAL A 1 83 ? -11.235 6.734 50.549 1.00 33.01 80 VAL A O 1
ATOM 641 N N . ASN A 1 84 ? -9.617 6.291 52.063 1.00 24.23 81 ASN A N 1
ATOM 642 C CA . ASN A 1 84 ? -10.378 5.158 52.594 1.00 28.42 81 ASN A CA 1
ATOM 643 C C . ASN A 1 84 ? -10.936 5.540 53.937 1.00 32.33 81 ASN A C 1
ATOM 644 O O . ASN A 1 84 ? -10.184 5.842 54.871 1.00 28.47 81 ASN A O 1
ATOM 649 N N . VAL A 1 85 ? -12.255 5.545 54.028 1.00 25.32 82 VAL A N 1
ATOM 650 C CA . VAL A 1 85 ? -12.922 5.900 55.273 1.00 26.21 82 VAL A CA 1
ATOM 651 C C . VAL A 1 85 ? -13.184 4.619 56.096 1.00 36.71 82 VAL A C 1
ATOM 652 O O . VAL A 1 85 ? -13.871 3.701 55.633 1.00 37.04 82 VAL A O 1
ATOM 656 N N . VAL A 1 86 ? -12.617 4.537 57.298 1.00 29.28 83 VAL A N 1
ATOM 657 C CA . VAL A 1 86 ? -12.771 3.324 58.095 1.00 29.12 83 VAL A CA 1
ATOM 658 C C . VAL A 1 86 ? -13.481 3.660 59.393 1.00 34.65 83 VAL A C 1
ATOM 659 O O . VAL A 1 86 ? -13.684 4.827 59.704 1.00 34.59 83 VAL A O 1
ATOM 663 N N . TRP A 1 87 ? -13.895 2.632 60.122 1.00 37.64 84 TRP A N 1
ATOM 664 C CA . TRP A 1 87 ? -14.673 2.811 61.335 1.00 36.93 84 TRP A CA 1
ATOM 665 C C . TRP A 1 87 ? -13.994 2.100 62.505 1.00 36.06 84 TRP A C 1
ATOM 666 O O . TRP A 1 87 ? -14.517 2.061 63.623 1.00 31.77 84 TRP A O 1
ATOM 677 N N . ASN A 1 88 ? -12.809 1.556 62.241 1.00 36.28 85 ASN A N 1
ATOM 678 C CA . ASN A 1 88 ? -12.077 0.817 63.256 1.00 41.98 85 ASN A CA 1
ATOM 679 C C . ASN A 1 88 ? -10.610 1.164 63.239 1.00 42.75 85 ASN A C 1
ATOM 680 O O . ASN A 1 88 ? -9.977 1.081 62.187 1.00 43.11 85 ASN A O 1
ATOM 685 N N . PRO A 1 89 ? -10.057 1.561 64.398 1.00 35.40 86 PRO A N 1
ATOM 686 C CA . PRO A 1 89 ? -10.733 1.796 65.674 1.00 32.09 86 PRO A CA 1
ATOM 687 C C . PRO A 1 89 ? -11.646 3.037 65.609 1.00 33.69 86 PRO A C 1
ATOM 688 O O . PRO A 1 89 ? -11.484 3.916 64.764 1.00 33.62 86 PRO A O 1
ATOM 692 N N . PRO A 1 90 ? -12.600 3.118 66.524 1.00 37.43 87 PRO A N 1
ATOM 693 C CA . PRO A 1 90 ? -13.603 4.173 66.402 1.00 37.88 87 PRO A CA 1
ATOM 694 C C . PRO A 1 90 ? -13.023 5.492 66.880 1.00 34.06 87 PRO A C 1
ATOM 695 O O . PRO A 1 90 ? -12.267 5.514 67.828 1.00 33.22 87 PRO A O 1
ATOM 699 N N . TRP A 1 91 ? -13.382 6.591 66.246 1.00 29.94 88 TRP A N 1
ATOM 700 C CA . TRP A 1 91 ? -12.954 7.885 66.751 1.00 27.87 88 TRP A CA 1
ATOM 701 C C . TRP A 1 91 ? -13.487 8.197 68.153 1.00 26.73 88 TRP A C 1
ATOM 702 O O . TRP A 1 91 ? -14.515 7.694 68.582 1.00 35.62 88 TRP A O 1
ATOM 713 N N . SER A 1 92 ? -12.776 9.048 68.867 1.00 31.87 89 SER A N 1
ATOM 714 C CA . SER A 1 92 ? -13.310 9.655 70.065 1.00 31.61 89 SER A CA 1
ATOM 715 C C . SER A 1 92 ? -12.560 10.959 70.273 1.00 26.79 89 SER A C 1
ATOM 716 O O . SER A 1 92 ? -11.487 11.163 69.731 1.00 29.65 89 SER A O 1
ATOM 719 N N . LYS A 1 93 ? -13.122 11.815 71.102 1.00 30.03 90 LYS A N 1
ATOM 720 C CA . LYS A 1 93 ? -12.568 13.101 71.419 1.00 29.09 90 LYS A CA 1
ATOM 721 C C . LYS A 1 93 ? -11.176 13.034 72.078 1.00 24.32 90 LYS A C 1
ATOM 722 O O . LYS A 1 93 ? -10.430 14.000 72.008 1.00 27.13 90 LYS A O 1
ATOM 728 N N . GLU A 1 94 ? -10.823 11.899 72.683 1.00 23.39 91 GLU A N 1
ATOM 729 C CA . GLU A 1 94 ? -9.479 11.703 73.239 1.00 27.77 91 GLU A CA 1
ATOM 730 C C . GLU A 1 94 ? -8.409 11.814 72.179 1.00 23.57 91 GLU A C 1
ATOM 731 O O . GLU A 1 94 ? -7.270 12.154 72.496 1.00 30.28 91 GLU A O 1
ATOM 737 N N . ARG A 1 95 ? -8.790 11.596 70.918 1.00 21.05 92 ARG A N 1
ATOM 738 C CA . ARG A 1 95 ? -7.875 11.685 69.770 1.00 22.94 92 ARG A CA 1
ATOM 739 C C . ARG A 1 95 ? -7.587 13.129 69.300 1.00 27.20 92 ARG A C 1
ATOM 740 O O . ARG A 1 95 ? -6.713 13.386 68.463 1.00 25.56 92 ARG A O 1
ATOM 756 N N . SER A 1 97 ? -6.079 16.894 69.117 1.00 23.45 94 SER A N 1
ATOM 757 C CA . SER A 1 97 ? -4.824 17.541 69.540 1.00 19.25 94 SER A CA 1
ATOM 758 C C . SER A 1 97 ? -4.996 18.461 70.759 1.00 23.24 94 SER A C 1
ATOM 759 O O . SER A 1 97 ? -6.113 18.818 71.115 1.00 22.59 94 SER A O 1
ATOM 762 N N . ARG A 1 98 ? -3.872 18.898 71.344 1.00 27.22 95 ARG A N 1
ATOM 763 C CA . ARG A 1 98 ? -3.888 19.858 72.454 1.00 25.90 95 ARG A CA 1
ATOM 764 C C . ARG A 1 98 ? -4.675 21.109 72.055 1.00 20.45 95 ARG A C 1
ATOM 765 O O . ARG A 1 98 ? -5.514 21.575 72.809 1.00 22.83 95 ARG A O 1
ATOM 781 N N . ALA A 1 100 ? -7.009 21.507 69.699 1.00 23.05 97 ALA A N 1
ATOM 782 C CA . ALA A 1 100 ? -8.415 21.192 69.522 1.00 25.66 97 ALA A CA 1
ATOM 783 C C . ALA A 1 100 ? -9.104 21.120 70.878 1.00 23.54 97 ALA A C 1
ATOM 784 O O . ALA A 1 100 ? -10.203 21.676 71.063 1.00 27.61 97 ALA A O 1
ATOM 786 N N . LYS A 1 101 ? -8.476 20.446 71.845 1.00 22.35 98 LYS A N 1
ATOM 787 C CA . LYS A 1 101 ? -9.084 20.312 73.165 1.00 22.96 98 LYS A CA 1
ATOM 788 C C . LYS A 1 101 ? -9.202 21.667 73.814 1.00 24.14 98 LYS A C 1
ATOM 789 O O . LYS A 1 101 ? -10.162 21.953 74.506 1.00 25.87 98 LYS A O 1
ATOM 795 N N . ILE A 1 102 ? -8.213 22.517 73.609 1.00 23.05 99 ILE A N 1
ATOM 796 C CA . ILE A 1 102 ? -8.313 23.827 74.251 1.00 29.44 99 ILE A CA 1
ATOM 797 C C . ILE A 1 102 ? -9.423 24.609 73.565 1.00 26.75 99 ILE A C 1
ATOM 798 O O . ILE A 1 102 ? -10.261 25.231 74.230 1.00 30.39 99 ILE A O 1
ATOM 803 N N . ALA A 1 103 ? -9.418 24.609 72.229 1.00 29.06 100 ALA A N 1
ATOM 804 C CA . ALA A 1 103 ? -10.395 25.439 71.495 1.00 29.73 100 ALA A CA 1
ATOM 805 C C . ALA A 1 103 ? -11.829 24.995 71.800 1.00 31.55 100 ALA A C 1
ATOM 806 O O . ALA A 1 103 ? -12.714 25.817 72.037 1.00 33.06 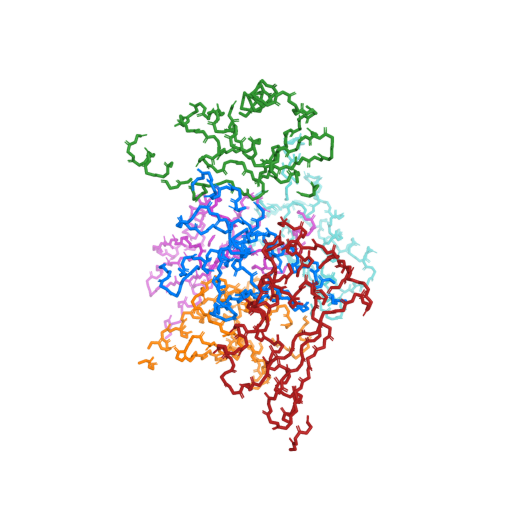100 ALA A O 1
ATOM 808 N N . LEU A 1 104 ? -12.046 23.688 71.838 1.00 29.82 101 LEU A N 1
ATOM 809 C CA . LEU A 1 104 ? -13.385 23.152 72.037 1.00 30.58 101 LEU A CA 1
ATOM 810 C C . LEU A 1 104 ? -13.851 23.241 73.469 1.00 36.10 101 LEU A C 1
ATOM 811 O O . LEU A 1 104 ? -15.044 23.164 73.728 1.00 41.46 101 LEU A O 1
ATOM 816 N N . GLY A 1 105 ? -12.928 23.454 74.400 1.00 36.88 102 GLY A N 1
ATOM 817 C CA . GLY A 1 105 ? -13.312 23.764 75.773 1.00 35.01 102 GLY A CA 1
ATOM 818 C C . GLY A 1 105 ? -13.871 25.170 75.903 1.00 37.86 102 GLY A C 1
ATOM 819 O O . GLY A 1 105 ? -14.608 25.487 76.834 1.00 44.86 102 GLY A O 1
ATOM 820 N N . ILE A 1 106 ? -13.538 26.028 74.949 1.00 36.58 103 ILE A N 1
ATOM 821 C CA . ILE A 1 106 ? -13.963 27.426 74.998 1.00 39.06 103 ILE A CA 1
ATOM 822 C C . ILE A 1 106 ? -15.025 27.740 73.933 1.00 43.13 103 ILE A C 1
ATOM 823 O O . ILE A 1 106 ? -15.929 28.519 74.170 1.00 46.87 103 ILE A O 1
ATOM 828 N N . ARG A 1 107 ? -14.901 27.140 72.755 1.00 44.83 104 ARG A N 1
ATOM 829 C CA . ARG A 1 107 ? -15.859 27.362 71.670 1.00 51.31 104 ARG A CA 1
ATOM 830 C C . ARG A 1 107 ? -16.970 26.320 71.734 1.00 58.07 104 ARG A C 1
ATOM 831 O O . ARG A 1 107 ? -16.892 25.295 71.063 1.00 62.32 104 ARG A O 1
ATOM 839 N N . ASN B 1 2 ? -28.278 -1.946 37.476 1.00 88.85 -1 ASN B N 1
ATOM 840 C CA . ASN B 1 2 ? -26.899 -1.577 37.764 1.00 88.07 -1 ASN B CA 1
ATOM 841 C C . ASN B 1 2 ? -26.004 -1.665 36.534 1.00 84.41 -1 ASN B C 1
ATOM 842 O O . ASN B 1 2 ? -25.185 -0.786 36.307 1.00 80.70 -1 ASN B O 1
ATOM 847 N N . ALA B 1 3 ? -26.167 -2.723 35.745 1.00 86.37 0 ALA B N 1
ATOM 848 C CA . ALA B 1 3 ? -25.342 -2.939 34.555 1.00 87.09 0 ALA B CA 1
ATOM 849 C C . ALA B 1 3 ? -25.317 -1.733 33.613 1.00 85.72 0 ALA B C 1
ATOM 850 O O . ALA B 1 3 ? -24.361 -1.553 32.848 1.00 78.33 0 ALA B O 1
ATOM 860 N N . SER B 1 5 ? -25.917 1.557 34.915 1.00 67.95 2 SER B N 1
ATOM 861 C CA . SER B 1 5 ? -25.229 2.536 35.751 1.00 60.91 2 SER B CA 1
ATOM 862 C C . SER B 1 5 ? -23.697 2.349 35.701 1.00 56.35 2 SER B C 1
ATOM 863 O O . SER B 1 5 ? -22.936 3.328 35.682 1.00 57.13 2 SER B O 1
ATOM 866 N N . GLN B 1 6 ? -23.248 1.095 35.681 1.00 48.22 3 GLN B N 1
ATOM 867 C CA . GLN B 1 6 ? -21.823 0.806 35.537 1.00 52.47 3 GLN B CA 1
ATOM 868 C C . GLN B 1 6 ? -21.307 1.270 34.176 1.00 51.03 3 GLN B C 1
ATOM 869 O O . GLN B 1 6 ? -20.181 1.771 34.062 1.00 47.46 3 GLN B O 1
ATOM 875 N N . GLU B 1 7 ? -22.137 1.107 33.149 1.00 46.69 4 GLU B N 1
ATOM 876 C CA . GLU B 1 7 ? -21.770 1.545 31.809 1.00 45.65 4 GLU B CA 1
ATOM 877 C C . GLU B 1 7 ? -21.789 3.074 31.697 1.00 33.97 4 GLU B C 1
ATOM 878 O O . GLU B 1 7 ? -21.025 3.655 30.960 1.00 37.49 4 GLU B O 1
ATOM 884 N N . ALA B 1 8 ? -22.659 3.729 32.439 1.00 41.27 5 ALA B N 1
ATOM 885 C CA . ALA B 1 8 ? -22.658 5.176 32.429 1.00 40.73 5 ALA B CA 1
ATOM 886 C C . ALA B 1 8 ? -21.432 5.683 33.184 1.00 37.39 5 ALA B C 1
ATOM 887 O O . ALA B 1 8 ? -20.854 6.707 32.832 1.00 40.03 5 ALA B O 1
ATOM 889 N N . PHE B 1 9 ? -21.021 4.954 34.220 1.00 39.42 6 PHE B N 1
ATOM 890 C CA . PHE B 1 9 ? -19.822 5.345 34.971 1.00 38.18 6 PHE B CA 1
ATOM 891 C C . PHE B 1 9 ? -18.577 5.107 34.137 1.00 34.64 6 PHE B C 1
ATOM 892 O O . PHE B 1 9 ? -17.642 5.906 34.147 1.00 32.97 6 PHE B O 1
ATOM 900 N N . GLU B 1 10 ? -18.556 4.002 33.401 1.00 37.02 7 GLU B N 1
ATOM 901 C CA . GLU B 1 10 ? -17.422 3.702 32.530 1.00 33.22 7 GLU B CA 1
ATOM 902 C C . GLU B 1 10 ? -17.272 4.758 31.457 1.00 28.06 7 GLU B C 1
ATOM 903 O O . GLU B 1 10 ? -16.167 5.124 31.062 1.00 27.23 7 GLU B O 1
ATOM 909 N N . ASN B 1 11 ? -18.401 5.247 30.988 1.00 32.15 8 ASN B N 1
ATOM 910 C CA . ASN B 1 11 ? -18.369 6.281 29.988 1.00 32.64 8 ASN B CA 1
ATOM 911 C C . ASN B 1 11 ? -17.732 7.557 30.572 1.00 34.08 8 ASN B C 1
ATOM 912 O O . ASN B 1 11 ? -16.908 8.188 29.936 1.00 32.94 8 ASN B O 1
ATOM 917 N N . LYS B 1 12 ? -18.118 7.917 31.791 1.00 36.64 9 LYS B N 1
ATOM 918 C CA . LYS B 1 12 ? -17.584 9.101 32.463 1.00 31.15 9 LYS B CA 1
ATOM 919 C C . LYS B 1 12 ? -16.082 8.932 32.696 1.00 30.46 9 LYS B C 1
ATOM 920 O O . LYS B 1 12 ? -15.286 9.800 32.340 1.00 29.95 9 LYS B O 1
ATOM 926 N N . LEU B 1 13 ? -15.677 7.793 33.250 1.00 31.98 10 LEU B N 1
ATOM 927 C CA . LEU B 1 13 ? -14.249 7.535 33.395 1.00 29.57 10 LEU B CA 1
ATOM 928 C C . LEU B 1 13 ? -13.542 7.747 32.065 1.00 30.60 10 LEU B C 1
ATOM 929 O O . LEU B 1 13 ? -12.467 8.374 31.997 1.00 25.50 10 LEU B O 1
ATOM 934 N N . TYR B 1 14 ? -14.111 7.204 30.987 1.00 27.94 11 TYR B N 1
ATOM 935 C CA . TYR B 1 14 ? -13.379 7.251 29.727 1.00 22.78 11 TYR B CA 1
ATOM 936 C C . TYR B 1 14 ? -13.268 8.696 29.243 1.00 23.68 11 TYR B C 1
ATOM 937 O O . TYR B 1 14 ? -12.229 9.118 28.773 1.00 21.78 11 TYR B O 1
ATOM 946 N N . ALA B 1 15 ? -14.334 9.471 29.369 1.00 26.62 12 ALA B N 1
ATOM 947 C CA . ALA B 1 15 ? -14.217 10.853 28.901 1.00 31.47 12 ALA B CA 1
ATOM 948 C C . ALA B 1 15 ? -13.147 11.601 29.701 1.00 28.53 12 ALA B C 1
ATOM 949 O O . ALA B 1 15 ? -12.491 12.511 29.200 1.00 27.13 12 ALA B O 1
ATOM 951 N N . ASN B 1 16 ? -13.006 11.251 30.964 1.00 24.02 13 ASN B N 1
ATOM 952 C CA . ASN B 1 16 ? -12.059 11.985 31.808 1.00 27.46 13 ASN B CA 1
ATOM 953 C C . ASN B 1 16 ? -10.616 11.682 31.456 1.00 26.56 13 ASN B C 1
ATOM 954 O O . ASN B 1 16 ? -9.737 12.489 31.727 1.00 28.31 13 ASN B O 1
ATOM 959 N N . LEU B 1 17 ? -10.380 10.548 30.777 1.00 28.60 14 LEU B N 1
ATOM 960 C CA . LEU B 1 17 ? -9.046 10.200 30.295 1.00 20.94 14 LEU B CA 1
ATOM 961 C C . LEU B 1 17 ? -8.553 11.131 29.196 1.00 25.99 14 LEU B C 1
ATOM 962 O O . LEU B 1 17 ? -7.382 11.109 28.826 1.00 22.18 14 LEU B O 1
ATOM 967 N N . GLU B 1 18 ? -9.428 11.985 28.700 1.00 22.33 15 GLU B N 1
ATOM 968 C CA . GLU B 1 18 ? -8.972 13.005 27.751 1.00 29.07 15 GLU B CA 1
ATOM 969 C C . GLU B 1 18 ? -8.071 14.041 28.413 1.00 33.03 15 GLU B C 1
ATOM 970 O O . GLU B 1 18 ? -7.513 14.905 27.728 1.00 28.50 15 GLU B O 1
ATOM 976 N N . ALA B 1 19 ? -7.961 13.996 29.742 1.00 30.50 16 ALA B N 1
ATOM 977 C CA . ALA B 1 19 ? -7.056 14.909 30.425 1.00 25.51 16 ALA B CA 1
ATOM 978 C C . ALA B 1 19 ? -5.680 14.278 30.621 1.00 29.80 16 ALA B C 1
ATOM 979 O O . ALA B 1 19 ? -4.806 14.900 31.206 1.00 36.12 16 ALA B O 1
ATOM 981 N N . VAL B 1 20 ? -5.482 13.054 30.140 1.00 26.37 17 VAL B N 1
ATOM 982 C CA . VAL B 1 20 ? -4.162 12.424 30.216 1.00 25.46 17 VAL B CA 1
ATOM 983 C C . VAL B 1 20 ? -3.422 12.515 28.882 1.00 31.77 17 VAL B C 1
ATOM 984 O O . VAL B 1 20 ? -3.822 11.913 27.864 1.00 25.06 17 VAL B O 1
ATOM 988 N N . ILE B 1 21 ? -2.312 13.244 28.889 1.00 27.33 18 ILE B N 1
ATOM 989 C CA . ILE B 1 21 ? -1.652 13.556 27.629 1.00 31.27 18 ILE B CA 1
ATOM 990 C C . ILE B 1 21 ? -0.442 12.643 27.435 1.00 33.10 18 ILE B C 1
ATOM 991 O O . ILE B 1 21 ? 0.303 12.403 28.377 1.00 34.64 18 ILE B O 1
ATOM 996 N N . ASP B 1 22 ? -0.246 12.115 26.231 1.00 29.28 19 ASP B N 1
ATOM 997 C CA . ASP B 1 22 ? 1.042 11.472 25.946 1.00 32.66 19 ASP B CA 1
ATOM 998 C C . ASP B 1 22 ? 2.085 12.564 25.682 1.00 39.26 19 ASP B C 1
ATOM 999 O O . ASP B 1 22 ? 2.000 13.279 24.685 1.00 41.41 19 ASP B O 1
ATOM 1004 N N . PRO B 1 23 ? 3.078 12.700 26.579 1.00 43.87 20 PRO B N 1
ATOM 1005 C CA . PRO B 1 23 ? 3.994 13.849 26.469 1.00 43.40 20 PRO B CA 1
ATOM 1006 C C . PRO B 1 23 ? 4.743 13.920 25.136 1.00 47.78 20 PRO B C 1
ATOM 1007 O O . PRO B 1 23 ? 4.891 15.019 24.601 1.00 52.20 20 PRO B O 1
ATOM 1011 N N . GLU B 1 24 ? 5.205 12.786 24.613 1.00 46.07 21 GLU B N 1
ATOM 1012 C CA . GLU B 1 24 ? 5.884 12.758 23.312 1.00 53.17 21 GLU B CA 1
ATOM 1013 C C . GLU B 1 24 ? 5.050 13.351 22.166 1.00 50.58 21 GLU B C 1
ATOM 1014 O O . GLU B 1 24 ? 5.535 14.182 21.397 1.00 51.13 21 GLU B O 1
ATOM 1020 N N . LEU B 1 25 ? 3.792 12.932 22.048 1.00 44.24 22 LEU B N 1
ATOM 1021 C CA . LEU B 1 25 ? 2.974 13.385 20.926 1.00 46.02 22 LEU B CA 1
ATOM 1022 C C . LEU B 1 25 ? 2.188 14.670 21.190 1.00 44.44 22 LEU B C 1
ATOM 1023 O O . LEU B 1 25 ? 1.831 15.382 20.249 1.00 46.71 22 LEU B O 1
ATOM 1028 N N . GLY B 1 26 ? 1.932 14.971 22.459 1.00 37.18 23 GLY B N 1
ATOM 1029 C CA . GLY B 1 26 ? 1.134 16.136 22.809 1.00 35.48 23 GLY B CA 1
ATOM 1030 C C . GLY B 1 26 ? -0.356 15.909 22.563 1.00 41.60 23 GLY B C 1
ATOM 1031 O O . GLY B 1 26 ? -1.116 16.869 22.440 1.00 39.80 23 GLY B O 1
ATOM 1032 N N . VAL B 1 27 ? -0.774 14.637 22.531 1.00 35.15 24 VAL B N 1
ATOM 1033 C CA . VAL B 1 27 ? -2.167 14.261 22.262 1.00 25.44 24 VAL B CA 1
ATOM 1034 C C . VAL B 1 27 ? -2.706 13.411 23.437 1.00 28.88 24 VAL B C 1
ATOM 1035 O O . VAL B 1 27 ? -1.948 12.656 24.060 1.00 28.38 24 VAL B O 1
ATOM 1039 N N . ASP B 1 28 ? -3.983 13.550 23.790 1.00 20.90 25 ASP B N 1
ATOM 1040 C CA . ASP B 1 28 ? -4.497 12.761 24.909 1.00 29.47 25 ASP B CA 1
ATOM 1041 C C . ASP B 1 28 ? -4.578 11.274 24.545 1.00 30.74 25 ASP B C 1
ATOM 1042 O O . ASP B 1 28 ? -4.593 10.931 23.370 1.00 24.78 25 ASP B O 1
ATOM 1047 N N . ILE B 1 29 ? -4.590 10.398 25.548 1.00 29.66 26 ILE B N 1
ATOM 1048 C CA . ILE B 1 29 ? -4.476 8.965 25.292 1.00 27.75 26 ILE B CA 1
ATOM 1049 C C . ILE B 1 29 ? -5.709 8.341 24.638 1.00 24.35 26 ILE B C 1
ATOM 1050 O O . ILE B 1 29 ? -5.632 7.312 23.951 1.00 27.06 26 ILE B O 1
ATOM 1055 N N . VAL B 1 30 ? -6.853 8.949 24.890 1.00 24.32 27 VAL B N 1
ATOM 1056 C CA . VAL B 1 30 ? -8.097 8.573 24.255 1.00 22.46 27 VAL B CA 1
ATOM 1057 C C . VAL B 1 30 ? -8.034 8.810 22.731 1.00 31.17 27 VAL B C 1
ATOM 1058 O O . VAL B 1 30 ? -8.206 7.891 21.918 1.00 28.03 27 VAL B O 1
ATOM 1062 N N . ASN B 1 31 ? -7.774 10.053 22.350 1.00 30.51 28 ASN B N 1
ATOM 1063 C CA . ASN B 1 31 ? -7.621 10.386 20.943 1.00 28.92 28 ASN B CA 1
ATOM 1064 C C . ASN B 1 31 ? -6.493 9.620 20.248 1.00 29.61 28 ASN B C 1
ATOM 1065 O O . ASN B 1 31 ? -6.602 9.304 19.070 1.00 28.98 28 ASN B O 1
ATOM 1070 N N . LEU B 1 32 ? -5.437 9.271 20.982 1.00 23.61 29 LEU B N 1
ATOM 1071 C CA . LEU B 1 32 ? -4.411 8.412 20.385 1.00 27.55 29 LEU B CA 1
ATOM 1072 C C . LEU B 1 32 ? -4.861 6.981 20.121 1.00 22.63 29 LEU B C 1
ATOM 1073 O O . LEU B 1 32 ? -4.270 6.291 19.312 1.00 27.01 29 LEU B O 1
ATOM 1078 N N . GLY B 1 33 ? -5.907 6.547 20.796 1.00 28.41 30 GLY B N 1
ATOM 1079 C CA . GLY B 1 33 ? -6.358 5.178 20.674 1.00 28.79 30 GLY B CA 1
ATOM 1080 C C . GLY B 1 33 ? -5.624 4.200 21.588 1.00 26.53 30 GLY B C 1
ATOM 1081 O O . GLY B 1 33 ? -5.649 2.989 21.338 1.00 25.81 30 GLY B O 1
ATOM 1082 N N . LEU B 1 34 ? -5.007 4.702 22.663 1.00 24.30 31 LEU B N 1
ATOM 1083 C CA . LEU B 1 34 ? -4.249 3.839 23.582 1.00 25.54 31 LEU B CA 1
ATOM 1084 C C . LEU B 1 34 ? -5.115 3.111 24.611 1.00 28.60 31 LEU B C 1
ATOM 1085 O O . LEU B 1 34 ? -4.682 2.104 25.178 1.00 33.49 31 LEU B O 1
ATOM 1090 N N . VAL B 1 35 ? -6.337 3.592 24.845 1.00 27.83 32 VAL B N 1
ATOM 1091 C CA . VAL B 1 35 ? -7.185 2.999 25.865 1.00 21.91 32 VAL B CA 1
ATOM 1092 C C . VAL B 1 35 ? -8.066 1.931 25.224 1.00 34.17 32 VAL B C 1
ATOM 1093 O O . VAL B 1 35 ? -8.874 2.216 24.337 1.00 35.84 32 VAL B O 1
ATOM 1097 N N . TYR B 1 36 ? -7.912 0.699 25.685 1.00 30.69 33 TYR B N 1
ATOM 1098 C CA . TYR B 1 36 ? -8.602 -0.434 25.082 1.00 32.62 33 TYR B CA 1
ATOM 1099 C C . TYR B 1 36 ? -9.881 -0.802 25.831 1.00 33.07 33 TYR B C 1
ATOM 1100 O O . TYR B 1 36 ? -10.825 -1.306 25.243 1.00 32.56 33 TYR B O 1
ATOM 1109 N N . ASP B 1 37 ? -9.931 -0.544 27.134 1.00 32.25 34 ASP B N 1
ATOM 1110 C CA . ASP B 1 37 ? -11.109 -0.953 27.901 1.00 29.19 34 ASP B CA 1
ATOM 1111 C C . ASP B 1 37 ? -11.128 -0.224 29.219 1.00 26.11 34 ASP B C 1
ATOM 1112 O O . ASP B 1 37 ? -10.063 -0.018 29.840 1.00 21.81 34 ASP B O 1
ATOM 1117 N N . VAL B 1 38 ? -12.326 0.170 29.642 1.00 24.55 35 VAL B N 1
ATOM 1118 C CA . VAL B 1 38 ? -12.544 0.671 30.990 1.00 25.88 35 VAL B CA 1
ATOM 1119 C C . VAL B 1 38 ? -13.707 -0.131 31.574 1.00 33.47 35 VAL B C 1
ATOM 1120 O O . VAL B 1 38 ? -14.774 -0.240 30.961 1.00 33.69 35 VAL B O 1
ATOM 1124 N N . THR B 1 39 ? -13.514 -0.721 32.738 1.00 34.57 36 THR B N 1
ATOM 1125 C CA . THR B 1 39 ? -14.621 -1.417 33.402 1.00 35.25 36 THR B CA 1
ATOM 1126 C C . THR B 1 39 ? -14.741 -0.930 34.856 1.00 34.78 36 THR B C 1
ATOM 1127 O O . THR B 1 39 ? -13.750 -0.547 35.477 1.00 35.71 36 THR B O 1
ATOM 1131 N N . ALA B 1 40 ? -15.957 -0.899 35.385 1.00 33.57 37 ALA B N 1
ATOM 1132 C CA . ALA B 1 40 ? -16.146 -0.453 36.767 1.00 35.71 37 ALA B CA 1
ATOM 1133 C C . ALA B 1 40 ? -17.036 -1.460 37.451 1.00 42.24 37 ALA B C 1
ATOM 1134 O O . ALA B 1 40 ? -17.954 -1.981 36.820 1.00 40.72 37 ALA B O 1
ATOM 1136 N N . ASP B 1 41 ? -16.794 -1.731 38.730 1.00 45.35 38 ASP B N 1
ATOM 1137 C CA . ASP B 1 41 ? -17.675 -2.658 39.450 1.00 55.48 38 ASP B CA 1
ATOM 1138 C C . ASP B 1 41 ? -18.726 -1.926 40.277 1.00 65.48 38 ASP B C 1
ATOM 1139 O O . ASP B 1 41 ? -18.772 -0.693 40.297 1.00 65.09 38 ASP B O 1
ATOM 1144 N N . GLU B 1 42 ? -19.546 -2.712 40.974 1.00 72.53 39 GLU B N 1
ATOM 1145 C CA . GLU B 1 42 ? -20.646 -2.213 41.795 1.00 75.04 39 GLU B CA 1
ATOM 1146 C C . GLU B 1 42 ? -20.198 -1.147 42.782 1.00 66.65 39 GLU B C 1
ATOM 1147 O O . GLU B 1 42 ? -20.978 -0.280 43.166 1.00 63.65 39 GLU B O 1
ATOM 1153 N N . ASN B 1 43 ? -18.939 -1.222 43.195 1.00 64.35 40 ASN B N 1
ATOM 1154 C CA . ASN B 1 43 ? -18.396 -0.299 44.188 1.00 59.07 40 ASN B CA 1
ATOM 1155 C C . ASN B 1 43 ? -17.557 0.837 43.598 1.00 49.17 40 ASN B C 1
ATOM 1156 O O . ASN B 1 43 ? -16.864 1.543 44.318 1.00 45.97 40 ASN B O 1
ATOM 1161 N N . ASN B 1 44 ? -17.619 1.015 42.289 1.00 49.11 41 ASN B N 1
ATOM 1162 C CA . ASN B 1 44 ? -16.868 2.096 41.661 1.00 48.90 41 ASN B CA 1
ATOM 1163 C C . ASN B 1 44 ? -15.353 1.883 41.723 1.00 47.18 41 ASN B C 1
ATOM 1164 O O . ASN B 1 44 ? -14.580 2.833 41.723 1.00 47.77 41 ASN B O 1
ATOM 1169 N N . ASN B 1 45 ? -14.937 0.624 41.763 1.00 48.08 42 ASN B N 1
ATOM 1170 C CA . ASN B 1 45 ? -13.551 0.272 41.477 1.00 49.70 42 ASN B CA 1
ATOM 1171 C C . ASN B 1 45 ? -13.376 0.143 39.970 1.00 47.64 42 ASN B C 1
ATOM 1172 O O . ASN B 1 45 ? -14.144 -0.554 39.307 1.00 45.17 42 ASN B O 1
ATOM 1177 N N . ALA B 1 46 ? -12.381 0.820 39.416 1.00 39.81 43 ALA B N 1
ATOM 1178 C CA . ALA B 1 46 ? -12.248 0.825 37.968 1.00 35.91 43 ALA B CA 1
ATOM 1179 C C . ALA B 1 46 ? -11.014 0.057 37.522 1.00 32.01 43 ALA B C 1
ATOM 1180 O O . ALA B 1 46 ? -9.992 0.070 38.194 1.00 31.37 43 ALA B O 1
ATOM 1182 N N . VAL B 1 47 ? -11.097 -0.567 36.360 1.00 30.59 44 VAL B N 1
ATOM 1183 C CA . VAL B 1 47 ? -9.923 -1.189 35.765 1.00 36.36 44 VAL B CA 1
ATOM 1184 C C . VAL B 1 47 ? -9.714 -0.609 34.366 1.00 31.90 44 VAL B C 1
ATOM 1185 O O . VAL B 1 47 ? -10.594 -0.705 33.526 1.00 27.68 44 VAL B O 1
ATOM 1189 N N . ILE B 1 48 ? -8.562 0.012 34.140 1.00 27.16 45 ILE B N 1
ATOM 1190 C CA . ILE B 1 48 ? -8.282 0.638 32.856 1.00 27.44 45 ILE B CA 1
ATOM 1191 C C . ILE B 1 48 ? -7.296 -0.252 32.107 1.00 28.92 45 ILE B C 1
ATOM 1192 O O . ILE B 1 48 ? -6.191 -0.474 32.597 1.00 31.66 45 ILE B O 1
ATOM 1197 N N . THR B 1 49 ? -7.677 -0.768 30.942 1.00 25.68 46 THR B N 1
ATOM 1198 C CA . THR B 1 49 ? -6.734 -1.543 30.115 1.00 24.49 46 THR B CA 1
ATOM 1199 C C . THR B 1 49 ? -6.157 -0.685 28.968 1.00 25.45 46 THR B C 1
ATOM 1200 O O . THR B 1 49 ? -6.882 -0.137 28.157 1.00 26.71 46 THR B O 1
ATOM 1212 N N . THR B 1 51 ? -2.548 0.442 26.248 1.00 30.65 48 THR B N 1
ATOM 1213 C CA . THR B 1 51 ? -1.233 0.119 25.721 1.00 29.95 48 THR B CA 1
ATOM 1214 C C . THR B 1 51 ? -0.437 1.406 25.582 1.00 29.62 48 THR B C 1
ATOM 1215 O O . THR B 1 51 ? -0.914 2.470 25.978 1.00 29.66 48 THR B O 1
ATOM 1227 N N . THR B 1 53 ? 2.484 3.621 22.819 1.00 41.75 50 THR B N 1
ATOM 1228 C CA . THR B 1 53 ? 2.733 3.696 21.369 1.00 45.63 50 THR B CA 1
ATOM 1229 C C . THR B 1 53 ? 3.762 2.691 20.885 1.00 46.70 50 THR B C 1
ATOM 1230 O O . THR B 1 53 ? 3.733 2.301 19.724 1.00 48.95 50 THR B O 1
ATOM 1234 N N . SER B 1 54 ? 4.656 2.274 21.779 1.00 44.29 51 SER B N 1
ATOM 1235 C CA . SER B 1 54 ? 5.702 1.286 21.476 1.00 51.57 51 SER B CA 1
ATOM 1236 C C . SER B 1 54 ? 6.177 0.665 22.779 1.00 52.99 51 SER B C 1
ATOM 1237 O O . SER B 1 54 ? 6.037 1.265 23.849 1.00 48.89 51 SER B O 1
ATOM 1240 N N . ILE B 1 55 ? 6.758 -0.523 22.693 1.00 54.88 52 ILE B N 1
ATOM 1241 C CA . ILE B 1 55 ? 7.090 -1.274 23.899 1.00 58.00 52 ILE B CA 1
ATOM 1242 C C . ILE B 1 55 ? 8.189 -0.614 24.730 1.00 58.50 52 ILE B C 1
ATOM 1243 O O . ILE B 1 55 ? 8.276 -0.830 25.939 1.00 60.51 52 ILE B O 1
ATOM 1248 N N . GLY B 1 56 ? 9.020 0.203 24.096 1.00 53.31 53 GLY B N 1
ATOM 1249 C CA . GLY B 1 56 ? 10.078 0.864 24.831 1.00 57.18 53 GLY B CA 1
ATOM 1250 C C . GLY B 1 56 ? 9.747 2.280 25.247 1.00 59.88 53 GLY B C 1
ATOM 1251 O O . GLY B 1 56 ? 10.641 3.009 25.685 1.00 65.75 53 GLY B O 1
ATOM 1252 N N . CYS B 1 57 ? 8.474 2.669 25.126 1.00 49.85 54 CYS B N 1
ATOM 1253 C CA . CYS B 1 57 ? 8.076 4.052 25.364 1.00 47.57 54 CYS B CA 1
ATOM 1254 C C . CYS B 1 57 ? 8.515 4.480 26.757 1.00 50.64 54 CYS B C 1
ATOM 1255 O O . CYS B 1 57 ? 8.079 3.910 27.745 1.00 60.59 54 CYS B O 1
ATOM 1258 N N . PRO B 1 58 ? 9.389 5.488 26.841 1.00 52.71 55 PRO B N 1
ATOM 1259 C CA . PRO B 1 58 ? 9.995 5.791 28.142 1.00 56.15 55 PRO B CA 1
ATOM 1260 C C . PRO B 1 58 ? 9.025 6.542 29.045 1.00 57.02 55 PRO B C 1
ATOM 1261 O O . PRO B 1 58 ? 9.371 6.871 30.168 1.00 54.30 55 PRO B O 1
ATOM 1273 N N . ALA B 1 60 ? 5.855 5.455 29.829 1.00 50.37 57 ALA B N 1
ATOM 1274 C CA . ALA B 1 60 ? 4.791 4.595 30.347 1.00 41.44 57 ALA B CA 1
ATOM 1275 C C . ALA B 1 60 ? 4.489 4.844 31.828 1.00 38.82 57 ALA B C 1
ATOM 1276 O O . ALA B 1 60 ? 3.330 4.957 32.208 1.00 44.19 57 ALA B O 1
ATOM 1278 N N . GLY B 1 61 ? 5.523 4.910 32.665 1.00 43.45 58 GLY B N 1
ATOM 1279 C CA . GLY B 1 61 ? 5.333 5.102 34.095 1.00 38.84 58 GLY B CA 1
ATOM 1280 C C . GLY B 1 61 ? 4.597 6.390 34.447 1.00 40.46 58 GLY B C 1
ATOM 1281 O O . GLY B 1 61 ? 3.670 6.395 35.260 1.00 37.24 58 GLY B O 1
ATOM 1282 N N . GLN B 1 62 ? 5.034 7.493 33.843 1.00 41.90 59 GLN B N 1
ATOM 1283 C CA . GLN B 1 62 ? 4.382 8.780 34.010 1.00 40.51 59 GLN B CA 1
ATOM 1284 C C . GLN B 1 62 ? 2.926 8.767 33.512 1.00 35.14 59 GLN B C 1
ATOM 1285 O O . GLN B 1 62 ? 2.042 9.357 34.142 1.00 29.22 59 GLN B O 1
ATOM 1291 N N . ILE B 1 63 ? 2.668 8.083 32.397 1.00 29.99 60 ILE B N 1
ATOM 1292 C CA . ILE B 1 63 ? 1.311 8.060 31.846 1.00 31.52 60 ILE B CA 1
ATOM 1293 C C . ILE B 1 63 ? 0.350 7.295 32.771 1.00 30.26 60 ILE B C 1
ATOM 1294 O O . ILE B 1 63 ? -0.760 7.746 33.074 1.00 30.54 60 ILE B O 1
ATOM 1299 N N . VAL B 1 64 ? 0.792 6.127 33.220 1.00 29.55 61 VAL B N 1
ATOM 1300 C CA . VAL B 1 64 ? 0.025 5.326 34.166 1.00 27.58 61 VAL B CA 1
ATOM 1301 C C . VAL B 1 64 ? -0.264 6.100 35.483 1.00 34.12 61 VAL B C 1
ATOM 1302 O O . VAL B 1 64 ? -1.378 6.064 36.000 1.00 34.57 61 VAL B O 1
ATOM 1306 N N . SER B 1 65 ? 0.737 6.769 36.044 1.00 35.51 62 SER B N 1
ATOM 1307 C CA . SER B 1 65 ? 0.517 7.583 37.246 1.00 35.00 62 SER B CA 1
ATOM 1308 C C . SER B 1 65 ? -0.488 8.682 36.966 1.00 29.41 62 SER B C 1
ATOM 1309 O O . SER B 1 65 ? -1.312 9.031 37.815 1.00 32.39 62 SER B O 1
ATOM 1312 N N . ASP B 1 66 ? -0.389 9.248 35.770 1.00 27.78 63 ASP B N 1
ATOM 1313 C CA . ASP B 1 66 ? -1.269 10.331 35.387 1.00 31.84 63 ASP B CA 1
ATOM 1314 C C . ASP B 1 66 ? -2.714 9.823 35.234 1.00 29.07 63 ASP B C 1
ATOM 1315 O O . ASP B 1 66 ? -3.669 10.500 35.615 1.00 28.10 63 ASP B O 1
ATOM 1320 N N . VAL B 1 67 ? -2.875 8.614 34.709 1.00 27.90 64 VAL B N 1
ATOM 1321 C CA . VAL B 1 67 ? -4.209 8.006 34.680 1.00 24.12 64 VAL B CA 1
ATOM 1322 C C . VAL B 1 67 ? -4.776 7.907 36.090 1.00 28.04 64 VAL B C 1
ATOM 1323 O O . VAL B 1 67 ? -5.912 8.314 36.356 1.00 27.14 64 VAL B O 1
ATOM 1327 N N . LYS B 1 68 ? -3.984 7.405 37.030 1.00 30.99 65 LYS B N 1
ATOM 1328 C CA . LYS B 1 68 ? -4.525 7.298 38.389 1.00 31.89 65 LYS B CA 1
ATOM 1329 C C . LYS B 1 68 ? -4.807 8.675 38.999 1.00 25.02 65 LYS B C 1
ATOM 1330 O O . LYS B 1 68 ? -5.847 8.896 39.631 1.00 28.40 65 LYS B O 1
ATOM 1336 N N . LYS B 1 69 ? -3.887 9.611 38.799 1.00 32.41 66 LYS B N 1
ATOM 1337 C CA . LYS B 1 69 ? -4.116 10.983 39.248 1.00 29.73 66 LYS B CA 1
ATOM 1338 C C . LYS B 1 69 ? -5.439 11.562 38.700 1.00 29.33 66 LYS B C 1
ATOM 1339 O O . LYS B 1 69 ? -6.327 11.992 39.447 1.00 31.41 66 LYS B O 1
ATOM 1345 N N . VAL B 1 70 ? -5.560 11.584 37.376 1.00 32.77 67 VAL B N 1
ATOM 1346 C CA . VAL B 1 70 ? -6.685 12.274 36.730 1.00 30.52 67 VAL B CA 1
ATOM 1347 C C . VAL B 1 70 ? -8.011 11.685 37.185 1.00 29.63 67 VAL B C 1
ATOM 1348 O O . VAL B 1 70 ? -8.929 12.414 37.549 1.00 29.73 67 VAL B O 1
ATOM 1352 N N . LEU B 1 71 ? -8.111 10.363 37.204 1.00 27.18 68 LEU B N 1
ATOM 1353 C CA . LEU B 1 71 ? -9.394 9.760 37.549 1.00 28.79 68 LEU B CA 1
ATOM 1354 C C . LEU B 1 71 ? -9.772 9.957 39.024 1.00 31.13 68 LEU B C 1
ATOM 1355 O O . LEU B 1 71 ? -10.916 10.316 39.340 1.00 32.52 68 LEU B O 1
ATOM 1360 N N . SER B 1 72 ? -8.823 9.719 39.932 1.00 25.68 69 SER B N 1
ATOM 1361 C CA . SER B 1 72 ? -9.126 9.837 41.355 1.00 24.48 69 SER B CA 1
ATOM 1362 C C . SER B 1 72 ? -9.434 11.282 41.728 1.00 34.15 69 SER B C 1
ATOM 1363 O O . SER B 1 72 ? -10.232 11.556 42.638 1.00 40.93 69 SER B O 1
ATOM 1366 N N . THR B 1 73 ? -8.796 12.210 41.029 1.00 33.21 70 THR B N 1
ATOM 1367 C CA . THR B 1 73 ? -8.975 13.630 41.317 1.00 35.72 70 THR B CA 1
ATOM 1368 C C . THR B 1 73 ? -10.217 14.179 40.611 1.00 34.92 70 THR B C 1
ATOM 1369 O O . THR B 1 73 ? -11.044 14.847 41.224 1.00 37.36 70 THR B O 1
ATOM 1373 N N . ASN B 1 74 ? -10.371 13.899 39.317 1.00 37.19 71 ASN B N 1
ATOM 1374 C CA . ASN B 1 74 ? -11.442 14.568 38.562 1.00 39.84 71 ASN B CA 1
ATOM 1375 C C . ASN B 1 74 ? -12.742 13.812 38.595 1.00 41.50 71 ASN B C 1
ATOM 1376 O O . ASN B 1 74 ? -13.787 14.358 38.251 1.00 42.68 71 ASN B O 1
ATOM 1381 N N . VAL B 1 75 ? -12.679 12.559 39.033 1.00 37.86 72 VAL B N 1
ATOM 1382 C CA . VAL B 1 75 ? -13.883 11.776 39.233 1.00 35.99 72 VAL B CA 1
ATOM 1383 C C . VAL B 1 75 ? -13.881 11.262 40.676 1.00 41.68 72 VAL B C 1
ATOM 1384 O O . VAL B 1 75 ? -13.677 10.063 40.927 1.00 38.43 72 VAL B O 1
ATOM 1388 N N . PRO B 1 76 ? -14.123 12.178 41.633 1.00 40.02 73 PRO B N 1
ATOM 1389 C CA . PRO B 1 76 ? -13.919 11.919 43.066 1.00 43.77 73 PRO B CA 1
ATOM 1390 C C . PRO B 1 76 ? -14.632 10.660 43.562 1.00 44.60 73 PRO B C 1
ATOM 1391 O O . PRO B 1 76 ? -14.173 10.053 44.525 1.00 47.89 73 PRO B O 1
ATOM 1395 N N . GLU B 1 77 ? -15.728 10.276 42.914 1.00 40.19 74 GLU B N 1
ATOM 1396 C CA . GLU B 1 77 ? -16.527 9.153 43.384 1.00 42.31 74 GLU B CA 1
ATOM 1397 C C . GLU B 1 77 ? -15.945 7.807 42.971 1.00 42.95 74 GLU B C 1
ATOM 1398 O O . GLU B 1 77 ? -16.476 6.759 43.338 1.00 41.11 74 GLU B O 1
ATOM 1404 N N . VAL B 1 78 ? -14.861 7.827 42.202 1.00 37.49 75 VAL B N 1
ATOM 1405 C CA . VAL B 1 78 ? -14.168 6.576 41.892 1.00 39.62 75 VAL B CA 1
ATOM 1406 C C . VAL B 1 78 ? -13.434 6.057 43.145 1.00 46.12 75 VAL B C 1
ATOM 1407 O O . VAL B 1 78 ? -13.061 6.836 44.041 1.00 47.55 75 VAL B O 1
ATOM 1411 N N . ASN B 1 79 ? -13.237 4.745 43.229 1.00 46.63 76 ASN B N 1
ATOM 1412 C CA . ASN B 1 79 ? -12.539 4.193 44.388 1.00 48.97 76 ASN B CA 1
ATOM 1413 C C . ASN B 1 79 ? -11.156 3.687 44.020 1.00 46.59 76 ASN B C 1
ATOM 1414 O O . ASN B 1 79 ? -10.261 4.488 43.824 1.00 47.55 76 ASN B O 1
ATOM 1419 N N A GLU B 1 80 ? -10.979 2.375 43.920 0.54 46.95 77 GLU B N 1
ATOM 1420 N N B GLU B 1 80 ? -10.967 2.381 43.914 0.46 47.04 77 GLU B N 1
ATOM 1421 C CA A GLU B 1 80 ? -9.683 1.836 43.502 0.54 47.96 77 GLU B CA 1
ATOM 1422 C CA B GLU B 1 80 ? -9.645 1.890 43.537 0.46 47.84 77 GLU B CA 1
ATOM 1423 C C A GLU B 1 80 ? -9.513 1.996 41.995 0.54 43.26 77 GLU B C 1
ATOM 1424 C C B GLU B 1 80 ? -9.484 1.914 42.018 0.46 43.80 77 GLU B C 1
ATOM 1425 O O A GLU B 1 80 ? -10.473 1.878 41.238 0.54 41.50 77 GLU B O 1
ATOM 1426 O O B GLU B 1 80 ? -10.425 1.634 41.278 0.46 41.61 77 GLU B O 1
ATOM 1437 N 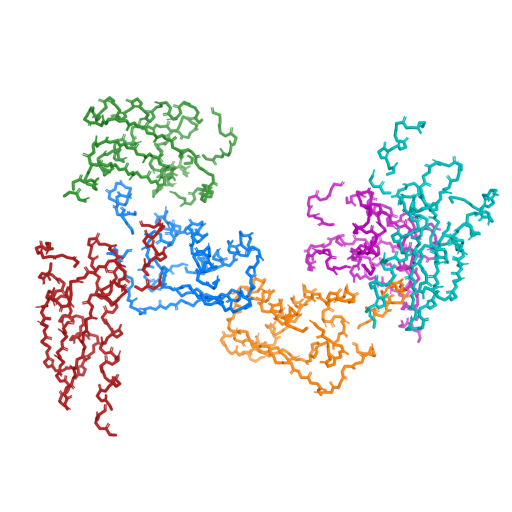N . ILE B 1 81 ? -8.288 2.263 41.564 1.00 41.55 78 ILE B N 1
ATOM 1438 C CA . ILE B 1 81 ? -7.997 2.325 40.149 1.00 41.83 78 ILE B CA 1
ATOM 1439 C C . ILE B 1 81 ? -6.902 1.353 39.813 1.00 41.87 78 ILE B C 1
ATOM 1440 O O . ILE B 1 81 ? -5.812 1.420 40.358 1.00 41.56 78 ILE B O 1
ATOM 1445 N N . GLU B 1 82 ? -7.192 0.429 38.918 1.00 39.19 79 GLU B N 1
ATOM 1446 C CA . GLU B 1 82 ? -6.160 -0.487 38.495 1.00 42.17 79 GLU B CA 1
ATOM 1447 C C . GLU B 1 82 ? -5.844 -0.144 37.044 1.00 35.01 79 GLU B C 1
ATOM 1448 O O . GLU B 1 82 ? -6.761 0.012 36.243 1.00 31.68 79 GLU B O 1
ATOM 1454 N N . VAL B 1 83 ? -4.567 0.020 36.707 1.00 33.35 80 VAL B N 1
ATOM 1455 C CA . VAL B 1 83 ? -4.205 0.210 35.305 1.00 34.57 80 VAL B CA 1
ATOM 1456 C C . VAL B 1 83 ? -3.414 -0.991 34.817 1.00 33.99 80 VAL B C 1
ATOM 1457 O O . VAL B 1 83 ? -2.379 -1.311 35.387 1.00 35.11 80 VAL B O 1
ATOM 1461 N N . ASN B 1 84 ? -3.926 -1.678 33.796 1.00 33.68 81 ASN B N 1
ATOM 1462 C CA . ASN B 1 84 ? -3.203 -2.803 33.209 1.00 36.73 81 ASN B CA 1
ATOM 1463 C C . ASN B 1 84 ? -2.734 -2.436 31.823 1.00 36.73 81 ASN B C 1
ATOM 1464 O O . ASN B 1 84 ? -3.541 -2.156 30.939 1.00 31.44 81 ASN B O 1
ATOM 1469 N N . VAL B 1 85 ? -1.428 -2.457 31.632 1.00 28.54 82 VAL B N 1
ATOM 1470 C CA . VAL B 1 85 ? -0.845 -2.119 30.353 1.00 33.23 82 VAL B CA 1
ATOM 1471 C C . VAL B 1 85 ? -0.614 -3.405 29.570 1.00 38.61 82 VAL B C 1
ATOM 1472 O O . VAL B 1 85 ? 0.020 -4.346 30.067 1.00 40.23 82 VAL B O 1
ATOM 1476 N N . VAL B 1 86 ? -1.138 -3.459 28.354 1.00 31.13 83 VAL B N 1
ATOM 1477 C CA . VAL B 1 86 ? -1.011 -4.651 27.532 1.00 31.92 83 VAL B CA 1
ATOM 1478 C C . VAL B 1 86 ? -0.331 -4.280 26.206 1.00 39.84 83 VAL B C 1
ATOM 1479 O O . VAL B 1 86 ? -0.200 -3.094 25.882 1.00 37.11 83 VAL B O 1
ATOM 1483 N N . TRP B 1 87 ? 0.130 -5.294 25.474 1.00 40.59 84 TRP B N 1
ATOM 1484 C CA . TRP B 1 87 ? 0.842 -5.114 24.214 1.00 39.41 84 TRP B CA 1
ATOM 1485 C C . TRP B 1 87 ? 0.152 -5.902 23.087 1.00 42.96 84 TRP B C 1
ATOM 1486 O O . TRP B 1 87 ? 0.691 -6.061 21.980 1.00 41.36 84 TRP B O 1
ATOM 1497 N N . ASN B 1 88 ? -1.057 -6.382 23.378 1.00 38.78 85 ASN B N 1
ATOM 1498 C CA . ASN B 1 88 ? -1.836 -7.168 22.426 1.00 39.38 85 ASN B CA 1
ATOM 1499 C C . ASN B 1 88 ? -3.283 -6.814 22.477 1.00 39.25 85 ASN B C 1
ATOM 1500 O O . ASN B 1 88 ? -3.891 -6.875 23.539 1.00 44.59 85 ASN B O 1
ATOM 1505 N N . PRO B 1 89 ? -3.860 -6.429 21.337 1.00 37.83 86 PRO B N 1
ATOM 1506 C CA . PRO B 1 89 ? -3.213 -6.165 20.050 1.00 35.17 86 PRO B CA 1
ATOM 1507 C C . PRO B 1 89 ? -2.286 -4.953 20.119 1.00 38.60 86 PRO B C 1
ATOM 1508 O O . PRO B 1 89 ? -2.417 -4.116 21.017 1.00 43.98 86 PRO B O 1
ATOM 1512 N N . PRO B 1 90 ? -1.341 -4.863 19.177 1.00 38.45 87 PRO B N 1
ATOM 1513 C CA . PRO B 1 90 ? -0.332 -3.808 19.224 1.00 38.11 87 PRO B CA 1
ATOM 1514 C C . PRO B 1 90 ? -0.942 -2.502 18.757 1.00 36.61 87 PRO B C 1
ATOM 1515 O O . PRO B 1 90 ? -1.800 -2.481 17.883 1.00 34.18 87 PRO B O 1
ATOM 1519 N N . TRP B 1 91 ? -0.526 -1.405 19.358 1.00 37.02 88 TRP B N 1
ATOM 1520 C CA . TRP B 1 91 ? -1.032 -0.127 18.917 1.00 33.10 88 TRP B CA 1
ATOM 1521 C C . TRP B 1 91 ? -0.590 0.169 17.488 1.00 32.84 88 TRP B C 1
ATOM 1522 O O . TRP B 1 91 ? 0.445 -0.279 17.048 1.00 35.63 88 TRP B O 1
ATOM 1533 N N . SER B 1 92 ? -1.357 0.954 16.760 1.00 33.39 89 SER B N 1
ATOM 1534 C CA . SER B 1 92 ? -0.808 1.558 15.548 1.00 41.84 89 SER B CA 1
ATOM 1535 C C . SER B 1 92 ? -1.499 2.903 15.346 1.00 34.42 89 SER B C 1
ATOM 1536 O O . SER B 1 92 ? -2.489 3.167 15.968 1.00 28.85 89 SER B O 1
ATOM 1539 N N . LYS B 1 93 ? -0.959 3.748 14.478 1.00 39.72 90 LYS B N 1
ATOM 1540 C CA . LYS B 1 93 ? -1.536 5.059 14.221 1.00 34.93 90 LYS B CA 1
ATOM 1541 C C . LYS B 1 93 ? -2.952 5.010 13.596 1.00 29.57 90 LYS B C 1
ATOM 1542 O O . LYS B 1 93 ? -3.713 5.965 13.712 1.00 29.45 90 LYS B O 1
ATOM 1548 N N A GLU B 1 94 ? -3.284 3.885 12.967 0.47 29.94 91 GLU B N 1
ATOM 1549 N N B GLU B 1 94 ? -3.321 3.918 12.938 0.53 29.63 91 GLU B N 1
ATOM 1550 C CA A GLU B 1 94 ? -4.626 3.653 12.452 0.47 33.08 91 GLU B CA 1
ATOM 1551 C CA B GLU B 1 94 ? -4.682 3.854 12.422 0.53 32.11 91 GLU B CA 1
ATOM 1552 C C A GLU B 1 94 ? -5.651 3.848 13.550 0.47 29.58 91 GLU B C 1
ATOM 1553 C C B GLU B 1 94 ? -5.694 3.819 13.557 0.53 29.60 91 GLU B C 1
ATOM 1554 O O A GLU B 1 94 ? -6.799 4.171 13.270 0.47 26.22 91 GLU B O 1
ATOM 1555 O O B GLU B 1 94 ? -6.881 3.96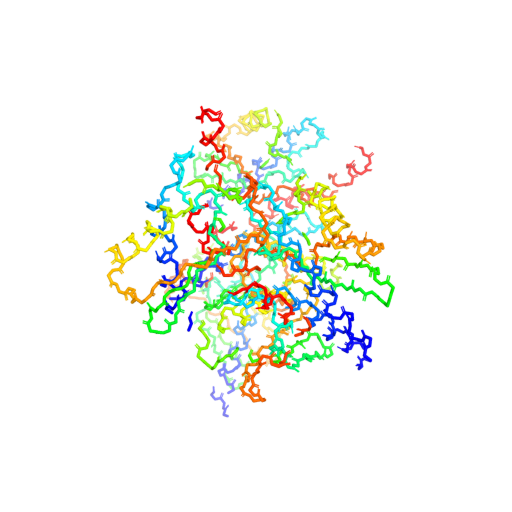2 13.305 0.53 26.43 91 GLU B O 1
ATOM 1566 N N . ARG B 1 95 ? -5.232 3.638 14.800 1.00 27.71 92 ARG B N 1
ATOM 1567 C CA . ARG B 1 95 ? -6.144 3.695 15.947 1.00 26.95 92 ARG B CA 1
ATOM 1568 C C . ARG B 1 95 ? -6.426 5.131 16.401 1.00 23.50 92 ARG B C 1
ATOM 1569 O O . ARG B 1 95 ? -7.279 5.368 17.230 1.00 26.96 92 ARG B O 1
ATOM 1585 N N . SER B 1 97 ? -7.969 8.914 16.591 1.00 22.06 94 SER B N 1
ATOM 1586 C CA . SER B 1 97 ? -9.190 9.578 16.162 1.00 20.47 94 SER B CA 1
ATOM 1587 C C . SER B 1 97 ? -8.971 10.520 14.959 1.00 18.86 94 SER B C 1
ATOM 1588 O O . SER B 1 97 ? -7.840 10.836 14.595 1.00 23.58 94 SER B O 1
ATOM 1591 N N . ARG B 1 98 ? -10.078 10.937 14.343 1.00 25.69 95 ARG B N 1
ATOM 1592 C CA . ARG B 1 98 ? -10.096 11.923 13.267 1.00 22.37 95 ARG B CA 1
ATOM 1593 C C . ARG B 1 98 ? -9.327 13.207 13.678 1.00 19.55 95 ARG B C 1
ATOM 1594 O O . ARG B 1 98 ? -8.511 13.735 12.907 1.00 22.89 95 ARG B O 1
ATOM 1610 N N . ALA B 1 100 ? -6.977 13.521 16.069 1.00 23.93 97 ALA B N 1
ATOM 1611 C CA . ALA B 1 100 ? -5.543 13.229 16.225 1.00 25.20 97 ALA B CA 1
ATOM 1612 C C . ALA B 1 100 ? -4.867 13.161 14.879 1.00 25.43 97 ALA B C 1
ATOM 1613 O O . ALA B 1 100 ? -3.765 13.691 14.692 1.00 25.14 97 ALA B O 1
ATOM 1615 N N . LYS B 1 101 ? -5.518 12.514 13.920 1.00 23.79 98 LYS B N 1
ATOM 1616 C CA . LYS B 1 101 ? -4.940 12.398 12.592 1.00 24.41 98 LYS B CA 1
ATOM 1617 C C . LYS B 1 101 ? -4.829 13.785 11.933 1.00 26.26 98 LYS B C 1
ATOM 1618 O O . LYS B 1 101 ? -3.866 14.072 11.246 1.00 28.18 98 LYS B O 1
ATOM 1624 N N . ILE B 1 102 ? -5.801 14.658 12.159 1.00 28.84 99 ILE B N 1
ATOM 1625 C CA . ILE B 1 102 ? -5.724 15.970 11.524 1.00 29.07 99 ILE B CA 1
ATOM 1626 C C . ILE B 1 102 ? -4.600 16.753 12.203 1.00 29.99 99 ILE B C 1
ATOM 1627 O O . ILE B 1 102 ? -3.739 17.338 11.545 1.00 30.25 99 ILE B O 1
ATOM 1632 N N . ALA B 1 103 ? -4.597 16.732 13.527 1.00 29.71 100 ALA B N 1
ATOM 1633 C CA . ALA B 1 103 ? -3.620 17.515 14.280 1.00 29.73 100 ALA B CA 1
ATOM 1634 C C . ALA B 1 103 ? -2.198 17.044 14.002 1.00 33.42 100 ALA B C 1
ATOM 1635 O O . ALA B 1 103 ? -1.308 17.852 13.739 1.00 35.71 100 ALA B O 1
ATOM 1637 N N . LEU B 1 104 ? -1.988 15.738 14.005 1.00 34.61 101 LEU B N 1
ATOM 1638 C CA . LEU B 1 104 ? -0.651 15.205 13.763 1.00 34.09 101 LEU B CA 1
ATOM 1639 C C . LEU B 1 104 ? -0.200 15.333 12.309 1.00 37.05 101 LEU B C 1
ATOM 1640 O O . LEU B 1 104 ? 0.994 15.215 12.007 1.00 36.00 101 LEU B O 1
ATOM 1645 N N . GLY B 1 105 ? -1.141 15.583 11.404 1.00 30.95 102 GLY B N 1
ATOM 1646 C CA . GLY B 1 105 ? -0.777 15.905 10.035 1.00 28.15 102 GLY B CA 1
ATOM 1647 C C . GLY B 1 105 ? -0.209 17.310 9.919 1.00 34.71 102 GLY B C 1
ATOM 1648 O O . GLY B 1 105 ? 0.546 17.614 8.993 1.00 42.43 102 GLY B O 1
ATOM 1649 N N . ILE B 1 106 ? -0.541 18.171 10.880 1.00 39.32 103 ILE B N 1
ATOM 1650 C CA . ILE B 1 106 ? -0.132 19.579 10.833 1.00 45.14 103 ILE B CA 1
ATOM 1651 C C . ILE B 1 106 ? 0.949 19.879 11.856 1.00 42.23 103 ILE B C 1
ATOM 1652 O O . ILE B 1 106 ? 1.876 20.611 11.579 1.00 46.99 103 ILE B O 1
ATOM 1657 N N . ARG B 1 107 ? 0.816 19.314 13.049 1.00 42.52 104 ARG B N 1
ATOM 1658 C CA . ARG B 1 107 ? 1.800 19.509 14.109 1.00 55.20 104 ARG B CA 1
ATOM 1659 C C . ARG B 1 107 ? 2.861 18.426 14.041 1.00 75.29 104 ARG B C 1
ATOM 1660 O O . ARG B 1 107 ? 2.821 17.471 14.815 1.00 76.54 104 ARG B O 1
ATOM 1668 N N . ASP B 1 108 ? 3.788 18.588 13.092 1.00 92.70 105 ASP B N 1
ATOM 1669 C CA . ASP B 1 108 ? 4.994 17.756 12.938 1.00 100.88 105 ASP B CA 1
ATOM 1670 C C . ASP B 1 108 ? 5.628 17.892 11.547 1.00 104.98 105 ASP B C 1
ATOM 1671 O O . ASP B 1 108 ? 6.805 18.255 11.414 1.00 104.63 105 ASP B O 1
ATOM 1676 N N . ASN C 1 2 ? 4.394 20.003 84.782 1.00 60.40 -1 ASN C N 1
ATOM 1677 C CA . ASN C 1 2 ? 5.137 20.942 83.944 1.00 64.72 -1 ASN C CA 1
ATOM 1678 C C . ASN C 1 2 ? 4.670 21.095 82.486 1.00 55.93 -1 ASN C C 1
ATOM 1679 O O . ASN C 1 2 ? 4.339 22.203 82.055 1.00 48.77 -1 ASN C O 1
ATOM 1684 N N . ALA C 1 3 ? 4.673 20.012 81.710 1.00 49.06 0 ALA C N 1
ATOM 1685 C CA . ALA C 1 3 ? 4.024 20.061 80.401 1.00 47.97 0 ALA C CA 1
ATOM 1686 C C . ALA C 1 3 ? 2.573 20.401 80.683 1.00 45.72 0 ALA C C 1
ATOM 1687 O O . ALA C 1 3 ? 1.926 21.141 79.942 1.00 47.61 0 ALA C O 1
ATOM 1697 N N . SER C 1 5 ? 1.501 22.137 83.378 1.00 35.08 2 SER C N 1
ATOM 1698 C CA . SER C 1 5 ? 1.369 23.516 83.814 1.00 39.92 2 SER C CA 1
ATOM 1699 C C . SER C 1 5 ? 1.438 24.430 82.579 1.00 36.50 2 SER C C 1
ATOM 1700 O O . SER C 1 5 ? 0.796 25.467 82.550 1.00 30.57 2 SER C O 1
ATOM 1703 N N . GLN C 1 6 ? 2.196 24.019 81.558 1.00 36.23 3 GLN C N 1
ATOM 1704 C CA . GLN C 1 6 ? 2.326 24.816 80.345 1.00 38.68 3 GLN C CA 1
ATOM 1705 C C . GLN C 1 6 ? 1.051 24.755 79.528 1.00 35.84 3 GLN C C 1
ATOM 1706 O O . GLN C 1 6 ? 0.654 25.768 78.952 1.00 31.37 3 GLN C O 1
ATOM 1712 N N . GLU C 1 7 ? 0.390 23.595 79.499 1.00 31.73 4 GLU C N 1
ATOM 1713 C CA . GLU C 1 7 ? -0.907 23.525 78.836 1.00 30.24 4 GLU C CA 1
ATOM 1714 C C . GLU C 1 7 ? -1.949 24.318 79.592 1.00 28.85 4 GLU C C 1
ATOM 1715 O O . GLU C 1 7 ? -2.769 24.972 78.964 1.00 26.40 4 GLU C O 1
ATOM 1721 N N . ALA C 1 8 ? -1.928 24.297 80.926 1.00 23.51 5 ALA C N 1
ATOM 1722 C CA . ALA C 1 8 ? -2.921 25.093 81.646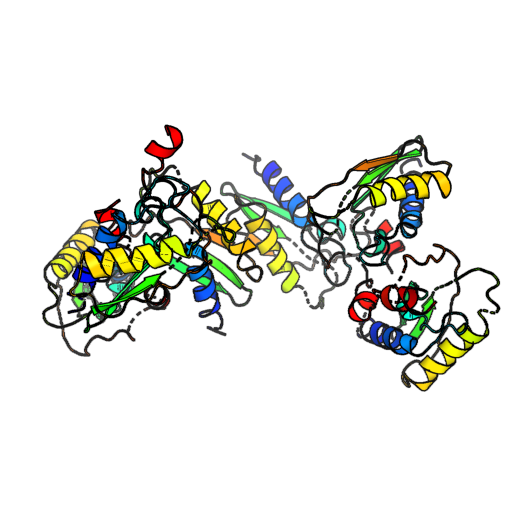 1.00 26.15 5 ALA C CA 1
ATOM 1723 C C . ALA C 1 8 ? -2.725 26.588 81.351 1.00 26.25 5 ALA C C 1
ATOM 1724 O O . ALA C 1 8 ? -3.686 27.337 81.252 1.00 23.99 5 ALA C O 1
ATOM 1726 N N . PHE C 1 9 ? -1.479 27.012 81.196 1.00 24.92 6 PHE C N 1
ATOM 1727 C CA . PHE C 1 9 ? -1.195 28.428 80.942 1.00 20.64 6 PHE C CA 1
ATOM 1728 C C . PHE C 1 9 ? -1.529 28.812 79.494 1.00 18.30 6 PHE C C 1
ATOM 1729 O O . PHE C 1 9 ? -2.013 29.902 79.227 1.00 19.68 6 PHE C O 1
ATOM 1737 N N . GLU C 1 10 ? -1.298 27.905 78.558 1.00 17.72 7 GLU C N 1
ATOM 1738 C CA . GLU C 1 10 ? -1.721 28.108 77.161 1.00 23.76 7 GLU C CA 1
ATOM 1739 C C . GLU C 1 10 ? -3.232 28.207 77.073 1.00 23.25 7 GLU C C 1
ATOM 1740 O O . GLU C 1 10 ? -3.792 29.032 76.324 1.00 23.21 7 GLU C O 1
ATOM 1746 N N . ASN C 1 11 ? -3.911 27.368 77.851 1.00 19.55 8 ASN C N 1
ATOM 1747 C CA . ASN C 1 11 ? -5.369 27.439 77.922 1.00 19.88 8 ASN C CA 1
ATOM 1748 C C . ASN C 1 11 ? -5.866 28.792 78.476 1.00 23.72 8 ASN C C 1
ATOM 1749 O O . ASN C 1 11 ? -6.794 29.432 77.931 1.00 18.98 8 ASN C O 1
ATOM 1754 N N . LYS C 1 12 ? -5.223 29.266 79.542 1.00 21.70 9 LYS C N 1
ATOM 1755 C CA . LYS C 1 12 ? -5.578 30.571 80.084 1.00 14.83 9 LYS C CA 1
ATOM 1756 C C . LYS C 1 12 ? -5.338 31.719 79.085 1.00 21.30 9 LYS C C 1
ATOM 1757 O O . LYS C 1 12 ? -6.205 32.591 78.910 1.00 21.32 9 LYS C O 1
ATOM 1763 N N . LEU C 1 13 ? -4.206 31.692 78.395 1.00 15.01 10 LEU C N 1
ATOM 1764 C CA . LEU C 1 13 ? -3.923 32.728 77.409 1.00 18.67 10 LEU C CA 1
ATOM 1765 C C . LEU C 1 13 ? -4.983 32.704 76.297 1.00 26.27 10 LEU C C 1
ATOM 1766 O O . LEU C 1 13 ? -5.529 33.742 75.924 1.00 22.51 10 LEU C O 1
ATOM 1771 N N . TYR C 1 14 ? -5.266 31.512 75.780 1.00 24.29 11 TYR C N 1
ATOM 1772 C CA . TYR C 1 14 ? -6.225 31.367 74.691 1.00 22.80 11 TYR C CA 1
ATOM 1773 C C . TYR C 1 14 ? -7.621 31.901 75.070 1.00 22.26 11 TYR C C 1
ATOM 1774 O O . TYR C 1 14 ? -8.242 32.637 74.293 1.00 19.76 11 TYR C O 1
ATOM 1783 N N . ALA C 1 15 ? -8.086 31.554 76.276 1.00 22.25 12 ALA C N 1
ATOM 1784 C CA . ALA C 1 15 ? -9.341 32.053 76.797 1.00 21.50 12 ALA C CA 1
ATOM 1785 C C . ALA C 1 15 ? -9.374 33.590 76.830 1.00 26.38 12 ALA C C 1
ATOM 1786 O O . ALA C 1 15 ? -10.356 34.247 76.438 1.00 23.67 12 ALA C O 1
ATOM 1788 N N . ASN C 1 16 ? -8.295 34.169 77.301 1.00 19.66 13 ASN C N 1
ATOM 1789 C CA . ASN C 1 16 ? -8.214 35.617 77.349 1.00 23.02 13 ASN C CA 1
ATOM 1790 C C . ASN C 1 16 ? -8.203 36.279 75.968 1.00 23.49 13 ASN C C 1
ATOM 1791 O O . ASN C 1 16 ? -8.532 37.444 75.860 1.00 22.68 13 ASN C O 1
ATOM 1796 N N . LEU C 1 17 ? -7.878 35.530 74.913 1.00 22.62 14 LEU C N 1
ATOM 1797 C CA . LEU C 1 17 ? -7.905 36.105 73.560 1.00 20.14 14 LEU C CA 1
ATOM 1798 C C . LEU C 1 17 ? -9.335 36.337 73.097 1.00 23.35 14 LEU C C 1
ATOM 1799 O O . LEU C 1 17 ? -9.579 36.992 72.065 1.00 23.83 14 LEU C O 1
ATOM 1804 N N . GLU C 1 18 ? -10.297 35.842 73.870 1.00 20.72 15 GLU C N 1
ATOM 1805 C CA . GLU C 1 18 ? -11.691 36.148 73.566 1.00 27.32 15 GLU C CA 1
ATOM 1806 C C . GLU C 1 18 ? -11.987 37.638 73.727 1.00 31.89 15 GLU C C 1
ATOM 1807 O O . GLU C 1 18 ? -13.003 38.130 73.240 1.00 27.32 15 GLU C O 1
ATOM 1813 N N . ALA C 1 19 ? -11.104 38.361 74.410 1.00 25.75 16 ALA C N 1
ATOM 1814 C CA . ALA C 1 19 ? -11.317 39.790 74.570 1.00 25.98 16 ALA C CA 1
ATOM 1815 C C . ALA C 1 19 ? -10.756 40.568 73.347 1.00 25.53 16 ALA C C 1
ATOM 1816 O O . ALA C 1 19 ? -10.866 41.791 73.293 1.00 30.63 16 ALA C O 1
ATOM 1818 N N . VAL C 1 20 ? -10.142 39.875 72.387 1.00 19.52 17 VAL C N 1
ATOM 1819 C CA . VAL C 1 20 ? -9.621 40.596 71.211 1.00 21.94 17 VAL C CA 1
ATOM 1820 C C . VAL C 1 20 ? -10.625 40.515 70.061 1.00 23.60 17 VAL C C 1
ATOM 1821 O O . VAL C 1 20 ? -10.894 39.442 69.551 1.00 23.51 17 VAL C O 1
ATOM 1825 N N . ILE C 1 21 ? -11.185 41.649 69.677 1.00 24.14 18 ILE C N 1
ATOM 1826 C CA . ILE C 1 21 ? -12.259 41.668 68.690 1.00 29.83 18 ILE C CA 1
ATOM 1827 C C . ILE C 1 21 ? -11.760 42.067 67.315 1.00 31.13 18 ILE C C 1
ATOM 1828 O O . ILE C 1 21 ? -11.028 43.037 67.174 1.00 35.51 18 ILE C O 1
ATOM 1833 N N . ASP C 1 22 ? -12.156 41.325 66.296 1.00 27.20 19 ASP C N 1
ATOM 1834 C CA . ASP C 1 22 ? -11.908 41.795 64.939 1.00 31.69 19 ASP C CA 1
ATOM 1835 C C . ASP C 1 22 ? -12.892 42.932 64.651 1.00 31.17 19 ASP C C 1
ATOM 1836 O O . ASP C 1 22 ? -14.098 42.719 64.542 1.00 37.90 19 ASP C O 1
ATOM 1841 N N . PRO C 1 23 ? -12.378 44.146 64.508 1.00 35.09 20 PRO C N 1
ATOM 1842 C CA . PRO C 1 23 ? -13.290 45.295 64.369 1.00 40.70 20 PRO C CA 1
ATOM 1843 C C . PRO C 1 23 ? -14.189 45.232 63.119 1.00 43.62 20 PRO C C 1
ATOM 1844 O O . PRO C 1 23 ? -15.263 45.838 63.111 1.00 45.90 20 PRO C O 1
ATOM 1848 N N . GLU C 1 24 ? -13.777 44.523 62.077 1.00 35.71 21 GLU C N 1
ATOM 1849 C CA . GLU C 1 24 ? -14.579 44.510 60.848 1.00 44.34 21 GLU C CA 1
ATOM 1850 C C . GLU C 1 24 ? -15.815 43.643 60.994 1.00 44.97 21 GLU C C 1
ATOM 1851 O O . GLU C 1 24 ? -16.832 43.898 60.351 1.00 45.94 21 GLU C O 1
ATOM 1857 N N . LEU C 1 25 ? -15.715 42.603 61.825 1.00 39.45 22 LEU C N 1
ATOM 1858 C CA . LEU C 1 25 ? -16.788 41.624 61.960 1.00 35.15 22 LEU C CA 1
ATOM 1859 C C . LEU C 1 25 ? -17.545 41.709 63.289 1.00 38.31 22 LEU C C 1
ATOM 1860 O O . LEU C 1 25 ? -18.659 41.188 63.410 1.00 41.03 22 LEU C O 1
ATOM 1865 N N . GLY C 1 26 ? -16.945 42.354 64.285 1.00 35.01 23 GLY C N 1
ATOM 1866 C CA . GLY C 1 26 ? -17.560 42.447 65.602 1.00 34.66 23 GLY C CA 1
ATOM 1867 C C . GLY C 1 26 ? -17.556 41.111 66.344 1.00 33.43 23 GLY C C 1
ATOM 1868 O O . GLY C 1 26 ? -18.331 40.904 67.271 1.00 33.81 23 GLY C O 1
ATOM 1869 N N . VAL C 1 27 ? -16.658 40.214 65.955 1.00 25.68 24 VAL C N 1
ATOM 1870 C CA . VAL C 1 27 ? -16.567 38.885 66.593 1.00 25.40 24 VAL C CA 1
ATOM 1871 C C . VAL C 1 27 ? -15.155 38.684 67.150 1.00 27.97 24 VAL C C 1
ATOM 1872 O O . VAL C 1 27 ? -14.178 39.145 66.544 1.00 25.54 24 VAL C O 1
ATOM 1876 N N . ASP C 1 28 ? -15.007 38.019 68.290 1.00 25.56 25 ASP C N 1
ATOM 1877 C CA . ASP C 1 28 ? -13.645 37.866 68.820 1.00 25.75 25 ASP C CA 1
ATOM 1878 C C . ASP C 1 28 ? -12.866 36.903 67.934 1.00 21.92 25 ASP C C 1
ATOM 1879 O O . ASP C 1 28 ? -13.475 36.132 67.184 1.00 27.03 25 ASP C O 1
ATOM 1884 N N . ILE C 1 29 ? -11.538 36.993 67.980 1.00 22.61 26 ILE C N 1
ATOM 1885 C CA . ILE C 1 29 ? -10.665 36.223 67.067 1.00 25.81 26 ILE C CA 1
ATOM 1886 C C . ILE C 1 29 ? -10.595 34.726 67.389 1.00 27.45 26 ILE C C 1
ATOM 1887 O O . ILE C 1 29 ? -10.278 33.899 66.524 1.00 24.34 26 ILE C O 1
ATOM 1892 N N . VAL C 1 30 ? -10.904 34.384 68.632 1.00 21.84 27 VAL C N 1
ATOM 1893 C CA . VAL C 1 30 ? -11.060 32.984 69.009 1.00 21.17 27 VAL C CA 1
ATOM 1894 C C . VAL C 1 30 ? -12.263 32.353 68.278 1.00 23.30 27 VAL C C 1
ATOM 1895 O O . VAL C 1 30 ? -12.111 31.361 67.567 1.00 26.64 27 VAL C O 1
ATOM 1899 N N . ASN C 1 31 ? -13.446 32.944 68.445 1.00 20.89 28 ASN C N 1
ATOM 1900 C CA . ASN C 1 31 ? -14.662 32.477 67.775 1.00 21.99 28 ASN C CA 1
ATOM 1901 C C . ASN C 1 31 ? -14.659 32.595 66.247 1.00 21.54 28 ASN C C 1
ATOM 1902 O O . ASN C 1 31 ? -15.314 31.814 65.571 1.00 24.58 28 ASN C O 1
ATOM 1907 N N . LEU C 1 32 ? -13.904 33.552 65.704 1.00 20.68 29 LEU C N 1
ATOM 1908 C CA . LEU C 1 32 ? -13.684 33.596 64.249 1.00 26.07 29 LEU C CA 1
ATOM 1909 C C . LEU C 1 32 ? -12.765 32.482 63.747 1.00 23.93 29 LEU C C 1
ATOM 1910 O O . LEU C 1 32 ? -12.687 32.214 62.547 1.00 25.58 29 LEU C O 1
ATOM 1915 N N . GLY C 1 33 ? -12.048 31.843 64.658 1.00 24.79 30 GLY C N 1
ATOM 1916 C CA . GLY C 1 33 ? -11.117 30.797 64.241 1.00 27.63 30 GLY C CA 1
ATOM 1917 C C . GLY C 1 33 ? -9.818 31.323 63.661 1.00 25.35 30 GLY C C 1
ATOM 1918 O O . GLY C 1 33 ? -9.161 30.633 62.894 1.00 25.46 30 GLY C O 1
ATOM 1919 N N . LEU C 1 34 ? -9.424 32.543 64.029 1.00 22.39 31 LEU C N 1
ATOM 1920 C CA . LEU C 1 34 ? -8.156 33.085 63.542 1.00 22.36 31 LEU C CA 1
ATOM 1921 C C . LEU C 1 34 ? -6.956 32.552 64.319 1.00 27.67 31 LEU C C 1
ATOM 1922 O O . LEU C 1 34 ? -5.848 32.705 63.865 1.00 25.33 31 LEU C O 1
ATOM 1927 N N . VAL C 1 35 ? -7.161 31.954 65.501 1.00 23.33 32 VAL C N 1
ATOM 1928 C CA . VAL C 1 35 ? -5.993 31.599 66.333 1.00 20.32 32 VAL C CA 1
ATOM 1929 C C . VAL C 1 35 ? -5.595 30.146 66.102 1.00 22.47 32 VAL C C 1
ATOM 1930 O O . VAL C 1 35 ? -6.337 29.232 66.438 1.00 24.75 32 VAL C O 1
ATOM 1934 N N . TYR C 1 36 ? -4.442 29.913 65.495 1.00 21.16 33 TYR C N 1
ATOM 1935 C CA . TYR C 1 36 ? -4.118 28.538 65.158 1.00 23.95 33 TYR C CA 1
ATOM 1936 C C . TYR C 1 36 ? -3.342 27.848 66.276 1.00 30.92 33 TYR C C 1
ATOM 1937 O O . TYR C 1 36 ? -3.452 26.650 66.444 1.00 28.99 33 TYR C O 1
ATOM 1946 N N . ASP C 1 37 ? -2.541 28.578 67.042 1.00 26.69 34 ASP C N 1
ATOM 1947 C CA . ASP C 1 37 ? -1.716 27.873 68.047 1.00 23.80 34 ASP C CA 1
ATOM 1948 C C . ASP C 1 37 ? -1.312 28.865 69.117 1.00 24.30 34 ASP C C 1
ATOM 1949 O O . ASP C 1 37 ? -1.098 30.048 68.824 1.00 24.14 34 ASP C O 1
ATOM 1954 N N . VAL C 1 38 ? -1.270 28.378 70.353 1.00 20.02 35 VAL C N 1
ATOM 1955 C CA . VAL C 1 38 ? -0.741 29.133 71.473 1.00 22.24 35 VAL C CA 1
ATOM 1956 C C . VAL C 1 38 ? 0.228 28.200 72.187 1.00 24.37 35 VAL C C 1
ATOM 1957 O O . VAL C 1 38 ? -0.151 27.109 72.615 1.00 23.78 35 VAL C O 1
ATOM 1961 N N . THR C 1 39 ? 1.484 28.620 72.314 1.00 25.18 36 THR C N 1
ATOM 1962 C CA . THR C 1 39 ? 2.442 27.812 73.065 1.00 29.09 36 THR C CA 1
ATOM 1963 C C . THR C 1 39 ? 3.161 28.721 74.068 1.00 28.92 36 THR C C 1
ATOM 1964 O O . THR C 1 39 ? 3.336 29.918 73.831 1.00 28.76 36 THR C O 1
ATOM 1968 N N . ALA C 1 40 ? 3.555 28.150 75.195 1.00 24.68 37 ALA C N 1
ATOM 1969 C CA . ALA C 1 40 ? 4.196 28.914 76.267 1.00 27.87 37 ALA C CA 1
ATOM 1970 C C . ALA C 1 40 ? 5.285 28.049 76.813 1.00 31.08 37 ALA C C 1
ATOM 1971 O O . ALA C 1 40 ? 5.092 26.840 76.945 1.00 29.81 37 ALA C O 1
ATOM 1973 N N . ASP C 1 41 ? 6.402 28.651 77.208 1.00 30.29 38 ASP C N 1
ATOM 1974 C CA . ASP C 1 41 ? 7.523 27.844 77.676 1.00 34.73 38 ASP C CA 1
ATOM 1975 C C . ASP C 1 41 ? 7.603 27.863 79.203 1.00 35.15 38 ASP C C 1
ATOM 1976 O O . ASP C 1 41 ? 6.733 28.438 79.840 1.00 33.73 38 ASP C O 1
ATOM 1981 N N . GLU C 1 42 ? 8.639 27.227 79.765 1.00 31.31 39 GLU C N 1
ATOM 1982 C CA . GLU C 1 42 ? 8.930 27.201 81.204 1.00 38.04 39 GLU C CA 1
ATOM 1983 C C . GLU C 1 42 ? 8.965 28.583 81.835 1.00 38.18 39 GLU C C 1
ATOM 1984 O O . GLU C 1 42 ? 8.749 28.730 83.040 1.00 39.49 39 GLU C O 1
ATOM 1990 N N . ASN C 1 43 ? 9.316 29.589 81.041 1.00 34.01 40 ASN C N 1
ATOM 1991 C CA . ASN C 1 43 ? 9.411 30.952 81.571 1.00 34.96 40 ASN C CA 1
ATOM 1992 C C . ASN C 1 43 ? 8.220 31.844 81.224 1.00 33.30 40 ASN C C 1
ATOM 1993 O O . ASN C 1 43 ? 8.297 33.072 81.350 1.00 28.45 40 ASN C O 1
ATOM 1998 N N . ASN C 1 44 ? 7.124 31.220 80.783 1.00 26.52 41 ASN C N 1
ATOM 1999 C CA . ASN C 1 44 ? 5.896 31.955 80.478 1.00 26.55 41 ASN C CA 1
ATOM 2000 C C . ASN C 1 44 ? 6.034 32.922 79.308 1.00 27.29 41 ASN C C 1
ATOM 2001 O O . ASN C 1 44 ? 5.259 33.869 79.188 1.00 30.14 41 ASN C O 1
ATOM 2006 N N . ASN C 1 45 ? 7.023 32.690 78.445 1.00 22.85 42 ASN C N 1
ATOM 2007 C CA . ASN C 1 45 ? 7.061 33.344 77.134 1.00 24.89 42 ASN C CA 1
ATOM 2008 C C . ASN C 1 45 ? 6.080 32.661 76.214 1.00 25.44 42 ASN C C 1
ATOM 2009 O O . ASN C 1 45 ? 6.008 31.440 76.157 1.00 33.35 42 ASN C O 1
ATOM 2014 N N . ALA C 1 46 ? 5.342 33.446 75.454 1.00 28.55 43 ALA C N 1
ATOM 2015 C CA . ALA C 1 46 ? 4.235 32.889 74.700 1.00 23.61 43 ALA C CA 1
ATOM 2016 C C . ALA C 1 46 ? 4.464 33.130 73.225 1.00 25.48 43 ALA C C 1
ATOM 2017 O O . ALA C 1 46 ? 4.961 34.198 72.811 1.00 26.91 43 ALA C O 1
ATOM 2019 N N . VAL C 1 47 ? 4.076 32.153 72.423 1.00 21.43 44 VAL C N 1
ATOM 2020 C CA . VAL C 1 47 ? 4.062 32.335 70.983 1.00 27.50 44 VAL C CA 1
ATOM 2021 C C . VAL C 1 47 ? 2.631 32.112 70.515 1.00 30.93 44 VAL C C 1
ATOM 2022 O O . VAL C 1 47 ? 2.008 31.061 70.771 1.00 28.53 44 VAL C O 1
ATOM 2026 N N . ILE C 1 48 ? 2.090 33.131 69.878 1.00 24.52 45 ILE C N 1
ATOM 2027 C CA . ILE C 1 48 ? 0.721 33.056 69.398 1.00 22.85 45 ILE C CA 1
ATOM 2028 C C . ILE C 1 48 ? 0.786 32.984 67.879 1.00 27.76 45 ILE C C 1
ATOM 2029 O O . ILE C 1 48 ? 1.305 33.910 67.241 1.00 27.25 45 ILE C O 1
ATOM 2034 N N . THR C 1 49 ? 0.276 31.901 67.297 1.00 21.13 46 THR C N 1
ATOM 2035 C CA . THR C 1 49 ? 0.279 31.765 65.842 1.00 19.31 46 THR C CA 1
ATOM 2036 C C . THR C 1 49 ? -1.126 32.032 65.332 1.00 24.91 46 THR C C 1
ATOM 2037 O O . THR C 1 49 ? -2.088 31.429 65.795 1.00 25.86 46 THR C O 1
ATOM 2049 N N . THR C 1 51 ? -3.813 33.897 61.941 1.00 27.00 48 THR C N 1
ATOM 2050 C CA . THR C 1 51 ? -3.957 34.422 60.586 1.00 28.66 48 THR C CA 1
ATOM 2051 C C . THR C 1 51 ? -4.971 35.560 60.624 1.00 31.28 48 THR C C 1
ATOM 2052 O O . THR C 1 51 ? -5.437 35.922 61.709 1.00 30.78 48 THR C O 1
ATOM 2064 N N . THR C 1 53 ? -8.579 37.317 58.311 1.00 33.56 50 THR C N 1
ATOM 2065 C CA . THR C 1 53 ? -9.649 36.883 57.412 1.00 37.67 50 THR C CA 1
ATOM 2066 C C . THR C 1 53 ? -9.235 36.951 55.944 1.00 42.77 50 THR C C 1
ATOM 2067 O O . THR C 1 53 ? -9.785 36.223 55.106 1.00 47.92 50 THR C O 1
ATOM 2071 N N . SER C 1 54 ? -8.281 37.825 55.624 1.00 36.59 51 SER C N 1
ATOM 2072 C CA . SER C 1 54 ? -7.707 37.853 54.270 1.00 41.70 51 SER C CA 1
ATOM 2073 C C . SER C 1 54 ? -6.327 38.487 54.279 1.00 42.97 51 SER C C 1
ATOM 2074 O O . SER C 1 54 ? -5.994 39.245 55.199 1.00 39.37 51 SER C O 1
ATOM 2077 N N . ILE C 1 55 ? -5.532 38.191 53.252 1.00 44.97 52 ILE C N 1
ATOM 2078 C CA . ILE C 1 55 ? -4.203 38.777 53.124 1.00 52.41 52 ILE C CA 1
ATOM 2079 C C . ILE C 1 55 ? -4.274 40.294 53.230 1.00 53.30 52 ILE C C 1
ATOM 2080 O O . ILE C 1 55 ? -3.428 40.935 53.862 1.00 56.48 52 ILE C O 1
ATOM 2085 N N . GLY C 1 56 ? -5.284 40.872 52.598 1.00 53.28 53 GLY C N 1
ATOM 2086 C CA . GLY C 1 56 ? -5.367 42.318 52.504 1.00 60.07 53 GLY C CA 1
ATOM 2087 C C . GLY C 1 56 ? -5.753 43.006 53.800 1.00 58.40 53 GLY C C 1
ATOM 2088 O O . GLY C 1 56 ? -5.675 44.234 53.905 1.00 52.32 53 GLY C O 1
ATOM 2089 N N . CYS C 1 57 ? -6.158 42.213 54.788 1.00 53.27 54 CYS C N 1
ATOM 2090 C CA . CYS C 1 57 ? -6.779 42.758 55.988 1.00 53.91 54 CYS C CA 1
ATOM 2091 C C . CYS C 1 57 ? -6.031 43.960 56.541 1.00 52.73 54 CYS C C 1
ATOM 2092 O O . CYS C 1 57 ? -4.865 43.855 56.917 1.00 54.13 54 CYS C O 1
ATOM 2095 N N . PRO C 1 58 ? -6.711 45.110 56.596 1.00 53.06 55 PRO C N 1
ATOM 2096 C CA . PRO C 1 58 ? -6.127 46.385 57.029 1.00 55.35 55 PRO C CA 1
ATOM 2097 C C . PRO C 1 58 ? -6.024 46.475 58.553 1.00 53.97 55 PRO C C 1
ATOM 2098 O O . PRO C 1 58 ? -5.285 47.311 59.060 1.00 53.30 55 PRO C O 1
ATOM 2110 N N . ALA C 1 60 ? -4.881 44.101 60.593 1.00 42.83 57 ALA C N 1
ATOM 2111 C CA . ALA C 1 60 ? -3.851 43.200 61.096 1.00 39.93 57 ALA C CA 1
ATOM 2112 C C . ALA C 1 60 ? -2.954 43.821 62.183 1.00 35.95 57 ALA C C 1
ATOM 2113 O O . ALA C 1 60 ? -2.773 43.259 63.275 1.00 31.92 57 ALA C O 1
ATOM 2115 N N . GLY C 1 61 ? -2.393 44.980 61.878 1.00 34.78 58 GLY C N 1
ATOM 2116 C CA . GLY C 1 61 ? -1.502 45.660 62.812 1.00 39.60 58 GLY C CA 1
ATOM 2117 C C . GLY C 1 61 ? -2.175 45.986 64.138 1.00 39.45 58 GLY C C 1
ATOM 2118 O O . GLY C 1 61 ? -1.579 45.828 65.205 1.00 38.49 58 GLY C O 1
ATOM 2119 N N . GLN C 1 62 ? -3.422 46.443 64.066 1.00 30.55 59 GLN C N 1
ATOM 2120 C CA . GLN C 1 62 ? -4.203 46.757 65.252 1.00 34.54 59 GLN C CA 1
ATOM 2121 C C . GLN C 1 62 ? -4.582 45.504 66.040 1.00 31.94 59 GLN C C 1
ATOM 2122 O O . GLN C 1 62 ? -4.636 45.525 67.279 1.00 25.96 59 GLN C O 1
ATOM 2128 N N . ILE C 1 63 ? -4.884 44.421 65.330 1.00 26.96 60 ILE C N 1
ATOM 2129 C CA . ILE C 1 63 ? -5.278 43.185 66.024 1.00 30.51 60 ILE C CA 1
ATOM 2130 C C . ILE C 1 63 ? -4.046 42.606 66.734 1.00 31.13 60 ILE C C 1
ATOM 2131 O O . ILE C 1 63 ? -4.125 42.151 67.890 1.00 35.36 60 ILE C O 1
ATOM 2136 N N . VAL C 1 64 ? -2.908 42.623 66.050 1.00 24.87 61 VAL C N 1
ATOM 2137 C CA . VAL C 1 64 ? -1.675 42.143 66.685 1.00 29.46 61 VAL C CA 1
ATOM 2138 C C . VAL C 1 64 ? -1.298 42.974 67.937 1.00 30.41 61 VAL C C 1
ATOM 2139 O O . VAL C 1 64 ? -0.927 42.437 68.972 1.00 30.89 61 VAL C O 1
ATOM 2143 N N . SER C 1 65 ? -1.389 44.288 67.834 1.00 29.45 62 SER C N 1
ATOM 2144 C CA . SER C 1 65 ? -1.171 45.143 68.990 1.00 30.79 62 SER C CA 1
ATOM 2145 C C . SER C 1 65 ? -2.139 44.787 70.125 1.00 35.19 62 SER C C 1
ATOM 2146 O O . SER C 1 65 ? -1.759 44.760 71.295 1.00 30.61 62 SER C O 1
ATOM 2149 N N . ASP C 1 66 ? -3.392 44.520 69.764 1.00 32.07 63 ASP C N 1
ATOM 2150 C CA . ASP C 1 66 ? -4.444 44.222 70.735 1.00 32.89 63 ASP C CA 1
ATOM 2151 C C . ASP C 1 66 ? -4.184 42.930 71.451 1.00 26.20 63 ASP C C 1
ATOM 2152 O O . ASP C 1 66 ? -4.447 42.808 72.646 1.00 29.54 63 ASP C O 1
ATOM 2157 N N . VAL C 1 67 ? -3.721 41.945 70.697 1.00 28.22 64 VAL C N 1
ATOM 2158 C CA . VAL C 1 67 ? -3.299 40.696 71.295 1.00 25.24 64 VAL C CA 1
ATOM 2159 C C . VAL C 1 67 ? -2.258 40.942 72.382 1.00 27.27 64 VAL C C 1
ATOM 2160 O O . VAL C 1 67 ? -2.390 40.446 73.486 1.00 24.53 64 VAL C O 1
ATOM 2164 N N . LYS C 1 68 ? -1.225 41.714 72.071 1.00 25.86 65 LYS C N 1
ATOM 2165 C CA . LYS C 1 68 ? -0.186 41.987 73.065 1.00 25.27 65 LYS C CA 1
ATOM 2166 C C . LYS C 1 68 ? -0.706 42.763 74.260 1.00 28.60 65 LYS C C 1
ATOM 2167 O O . LYS C 1 68 ? -0.318 42.495 75.392 1.00 29.28 65 LYS C O 1
ATOM 2173 N N . LYS C 1 69 ? -1.622 43.693 74.014 1.00 29.84 66 LYS C N 1
ATOM 2174 C CA . LYS C 1 69 ? -2.177 44.536 75.080 1.00 27.33 66 LYS C CA 1
ATOM 2175 C C . LYS C 1 69 ? -3.052 43.735 76.038 1.00 30.83 66 LYS C C 1
ATOM 2176 O O . LYS C 1 69 ? -2.940 43.833 77.277 1.00 27.60 66 LYS C O 1
ATOM 2182 N N . VAL C 1 70 ? -3.934 42.936 75.453 1.00 28.52 67 VAL C N 1
ATOM 2183 C CA . VAL C 1 70 ? -4.884 42.174 76.228 1.00 25.36 67 VAL C CA 1
ATOM 2184 C C . VAL C 1 70 ? -4.130 41.189 77.109 1.00 27.05 67 VAL C C 1
ATOM 2185 O O . VAL C 1 70 ? -4.411 41.079 78.283 1.00 28.57 67 VAL C O 1
ATOM 2189 N N . LEU C 1 71 ? -3.195 40.442 76.538 1.00 19.50 68 LEU C N 1
ATOM 2190 C CA . LEU C 1 71 ? -2.570 39.368 77.305 1.00 22.05 68 LEU C CA 1
ATOM 2191 C C . LEU C 1 71 ? -1.678 39.956 78.391 1.00 22.15 68 LEU C C 1
ATOM 2192 O O . LEU C 1 71 ? -1.705 39.507 79.514 1.00 23.58 68 LEU C O 1
ATOM 2197 N N . SER C 1 72 ? -0.897 40.961 78.043 1.00 22.60 69 SER C N 1
ATOM 2198 C CA . SER C 1 72 ? 0.055 41.531 79.012 1.00 28.33 69 SER C CA 1
ATOM 2199 C C . SER C 1 72 ? -0.715 42.230 80.118 1.00 30.65 69 SER C C 1
ATOM 2200 O O . SER C 1 72 ? -0.302 42.237 81.265 1.00 33.41 69 SER C O 1
ATOM 2203 N N . THR C 1 73 ? -1.872 42.779 79.779 1.00 27.13 70 THR C N 1
ATOM 2204 C CA . THR C 1 73 ? -2.731 43.401 80.801 1.00 34.07 70 THR C CA 1
ATOM 2205 C C . THR C 1 73 ? -3.537 42.413 81.645 1.00 30.11 70 THR C C 1
ATOM 2206 O O . THR C 1 73 ? -3.534 42.499 82.873 1.00 26.63 70 THR C O 1
ATOM 2210 N N . ASN C 1 74 ? -4.164 41.433 81.007 1.00 22.52 71 ASN C N 1
ATOM 2211 C CA . ASN C 1 74 ? -5.098 40.564 81.715 1.00 21.48 71 ASN C CA 1
ATOM 2212 C C . ASN C 1 74 ? -4.442 39.346 82.323 1.00 26.82 71 ASN C C 1
ATOM 2213 O O . ASN C 1 74 ? -4.948 38.795 83.293 1.00 27.60 71 ASN C O 1
ATOM 2218 N N . VAL C 1 75 ? -3.296 38.962 81.773 1.00 25.08 72 VAL C N 1
ATOM 2219 C CA . VAL C 1 75 ? -2.494 37.870 82.294 1.00 28.82 72 VAL C CA 1
ATOM 2220 C C . VAL C 1 75 ? -1.029 38.351 82.509 1.00 23.76 72 VAL C C 1
ATOM 2221 O O . VAL C 1 75 ? -0.120 37.956 81.801 1.00 27.05 72 VAL C O 1
ATOM 2225 N N . PRO C 1 76 ? -0.807 39.208 83.504 1.00 24.97 73 PRO C N 1
ATOM 2226 C CA . PRO C 1 76 ? 0.499 39.864 83.586 1.00 27.99 73 PRO C CA 1
ATOM 2227 C C . PRO C 1 76 ? 1.637 38.938 84.058 1.00 30.95 73 PRO C C 1
ATOM 2228 O O . PRO C 1 76 ? 2.775 39.387 84.065 1.00 34.58 73 PRO C O 1
ATOM 2232 N N . GLU C 1 77 ? 1.350 37.687 84.423 1.00 25.09 74 GLU C N 1
ATOM 2233 C CA . GLU C 1 77 ? 2.427 36.719 84.675 1.00 23.49 74 GLU C CA 1
ATOM 2234 C C . GLU C 1 77 ? 3.012 36.224 83.343 1.00 30.23 74 GLU C C 1
ATOM 2235 O O . GLU C 1 77 ? 4.011 35.497 83.325 1.00 28.62 74 GLU C O 1
ATOM 2241 N N . VAL C 1 78 ? 2.401 36.603 82.219 1.00 24.82 75 VAL C N 1
ATOM 2242 C CA . VAL C 1 78 ? 3.014 36.243 80.939 1.00 27.02 75 VAL C CA 1
ATOM 2243 C C . VAL C 1 78 ? 4.299 37.070 80.772 1.00 28.70 75 VAL C C 1
ATOM 2244 O O . VAL C 1 78 ? 4.388 38.184 81.241 1.00 30.72 75 VAL C O 1
ATOM 2248 N N A ASN C 1 79 ? 5.292 36.534 80.090 0.70 27.16 76 ASN C N 1
ATOM 2249 N N B ASN C 1 79 ? 5.298 36.485 80.109 0.30 27.26 76 ASN C N 1
ATOM 2250 C CA A ASN C 1 79 ? 6.477 37.336 79.858 0.70 27.58 76 ASN C CA 1
ATOM 2251 C CA B ASN C 1 79 ? 6.599 37.127 79.889 0.30 27.43 76 ASN C CA 1
ATOM 2252 C C A ASN C 1 79 ? 6.561 37.806 78.409 0.70 32.43 76 ASN C C 1
ATOM 2253 C C B ASN C 1 79 ? 6.634 37.792 78.506 0.30 31.39 76 ASN C C 1
ATOM 2254 O O A ASN C 1 79 ? 5.723 38.596 77.983 0.70 34.00 76 ASN C O 1
ATOM 2255 O O B ASN C 1 79 ? 5.860 38.707 78.243 0.30 33.43 76 ASN C O 1
ATOM 2264 N N . GLU C 1 80 ? 7.515 37.335 77.618 1.00 32.18 77 GLU C N 1
ATOM 2265 C CA . GLU C 1 80 ? 7.504 37.815 76.228 1.00 37.61 77 GLU C CA 1
ATOM 2266 C C . GLU C 1 80 ? 6.308 37.258 75.448 1.00 33.55 77 GLU C C 1
ATOM 2267 O O . GLU C 1 80 ? 5.870 36.137 75.682 1.00 36.74 77 GLU C O 1
ATOM 2273 N N . ILE C 1 81 ? 5.770 38.061 74.539 1.00 29.60 78 ILE C N 1
ATOM 2274 C CA . ILE C 1 81 ? 4.700 37.623 73.651 1.00 26.16 78 ILE C CA 1
ATOM 2275 C C . ILE C 1 81 ? 5.078 37.876 72.206 1.00 33.93 78 ILE C C 1
ATOM 2276 O O . ILE C 1 81 ? 5.311 39.017 71.793 1.00 33.02 78 ILE C O 1
ATOM 2281 N N . GLU C 1 82 ? 5.114 36.803 71.433 1.00 29.37 79 GLU C N 1
ATOM 2282 C CA . GLU C 1 82 ? 5.461 36.879 70.038 1.00 35.37 79 GLU C CA 1
ATOM 2283 C C . GLU C 1 82 ? 4.189 36.533 69.278 1.00 32.57 79 GLU C C 1
ATOM 2284 O O . GLU C 1 82 ? 3.500 35.556 69.587 1.00 23.41 79 GLU C O 1
ATOM 2290 N N . VAL C 1 83 ? 3.857 37.327 68.288 1.00 28.37 80 VAL C N 1
ATOM 2291 C CA . VAL C 1 83 ? 2.679 37.006 67.507 1.00 26.96 80 VAL C CA 1
ATOM 2292 C C . VAL C 1 83 ? 3.147 36.779 66.089 1.00 29.03 80 VAL C C 1
ATOM 2293 O O . VAL C 1 83 ? 3.718 37.688 65.457 1.00 36.66 80 VAL C O 1
ATOM 2297 N N A ASN C 1 84 ? 2.985 35.552 65.614 0.75 27.51 81 ASN C N 1
ATOM 2298 N N B ASN C 1 84 ? 2.914 35.571 65.582 0.25 28.80 81 ASN C N 1
ATOM 2299 C CA A ASN C 1 84 ? 3.361 35.226 64.244 0.75 31.89 81 ASN C CA 1
ATOM 2300 C CA B ASN C 1 84 ? 3.358 35.174 64.245 0.25 31.82 81 ASN C CA 1
ATOM 2301 C C A ASN C 1 84 ? 2.094 35.147 63.402 0.75 32.64 81 ASN C C 1
ATOM 2302 C C B ASN C 1 84 ? 2.186 35.030 63.277 0.25 32.26 81 ASN C C 1
ATOM 2303 O O A ASN C 1 84 ? 1.214 34.344 63.673 0.75 32.08 81 ASN C O 1
ATOM 2304 O O B ASN C 1 84 ? 1.474 34.030 63.308 0.25 32.60 81 ASN C O 1
ATOM 2313 N N . VAL C 1 85 ? 1.992 36.021 62.413 1.00 29.98 82 VAL C N 1
ATOM 2314 C CA . VAL C 1 85 ? 0.883 35.984 61.476 1.00 27.27 82 VAL C CA 1
ATOM 2315 C C . VAL C 1 85 ? 1.259 35.071 60.314 1.00 32.27 82 VAL C C 1
ATOM 2316 O O . VAL C 1 85 ? 2.279 35.290 59.676 1.00 35.71 82 VAL C O 1
ATOM 2320 N N . VAL C 1 86 ? 0.445 34.045 60.065 1.00 26.86 83 VAL C N 1
ATOM 2321 C CA . VAL C 1 86 ? 0.710 33.077 59.002 1.00 30.50 83 VAL C CA 1
ATOM 2322 C C . VAL C 1 86 ? -0.477 33.061 58.038 1.00 32.52 83 VAL C C 1
ATOM 2323 O O . VAL C 1 86 ? -1.552 33.555 58.373 1.00 30.03 83 VAL C O 1
ATOM 2327 N N . TRP C 1 87 ? -0.272 32.492 56.855 1.00 30.48 84 TRP C N 1
ATOM 2328 C CA . TRP C 1 87 ? -1.239 32.542 55.761 1.00 32.34 84 TRP C CA 1
ATOM 2329 C C . TRP C 1 87 ? -1.558 31.140 55.269 1.00 37.01 84 TRP C C 1
ATOM 2330 O O . TRP C 1 87 ? -2.368 30.949 54.353 1.00 35.02 84 TRP C O 1
ATOM 2341 N N . ASN C 1 88 ? -0.926 30.159 55.909 1.00 31.33 85 ASN C N 1
ATOM 2342 C CA . ASN C 1 88 ? -1.040 28.771 55.511 1.00 34.25 85 ASN C CA 1
ATOM 2343 C C . ASN C 1 88 ? -1.222 27.939 56.777 1.00 34.96 85 ASN C C 1
ATOM 2344 O O . ASN C 1 88 ? -0.421 28.053 57.703 1.00 35.92 85 ASN C O 1
ATOM 2349 N N . PRO C 1 89 ? -2.302 27.139 56.862 1.00 25.53 86 PRO C N 1
ATOM 2350 C CA . PRO C 1 89 ? -3.431 26.964 55.938 1.00 32.93 86 PRO C CA 1
ATOM 2351 C C . PRO C 1 89 ? -4.330 28.205 55.934 1.00 34.94 86 PRO C C 1
ATOM 2352 O O . PRO C 1 89 ? -4.367 28.934 56.916 1.00 31.97 86 PRO C O 1
ATOM 2356 N N . PRO C 1 90 ? -5.034 28.444 54.830 1.00 38.80 87 PRO C N 1
ATOM 2357 C CA . PRO C 1 90 ? -5.767 29.715 54.697 1.00 36.91 87 PRO C CA 1
ATOM 2358 C C . PRO C 1 90 ? -6.986 29.735 55.591 1.00 32.42 87 PRO C C 1
ATOM 2359 O O . PRO C 1 90 ? -7.619 28.718 55.837 1.00 30.57 87 PRO C O 1
ATOM 2363 N N . TRP C 1 91 ? -7.321 30.894 56.111 1.00 29.13 88 TRP C N 1
ATOM 2364 C CA . TRP C 1 91 ? -8.570 30.977 56.852 1.00 29.79 88 TRP C CA 1
ATOM 2365 C C . TRP C 1 91 ? -9.746 30.804 55.893 1.00 36.64 88 TRP C C 1
ATOM 2366 O O . TRP C 1 91 ? -9.619 31.084 54.705 1.00 33.57 88 TRP C O 1
ATOM 2377 N N . SER C 1 92 ? -10.884 30.366 56.434 1.00 32.67 89 SER C N 1
ATOM 2378 C CA . SER C 1 92 ? -12.166 30.435 55.748 1.00 36.53 89 SER C CA 1
ATOM 2379 C C . SER C 1 92 ? -13.256 30.455 56.810 1.00 32.21 89 SER C C 1
ATOM 2380 O O . SER C 1 92 ? -13.024 30.104 57.975 1.00 28.80 89 SER C O 1
ATOM 2383 N N . LYS C 1 93 ? -14.460 30.819 56.401 1.00 30.98 90 LYS C N 1
ATOM 2384 C CA . LYS C 1 93 ? -15.572 30.923 57.330 1.00 31.27 90 LYS C CA 1
ATOM 2385 C C . LYS C 1 93 ? -15.895 29.579 57.998 1.00 28.91 90 LYS C C 1
ATOM 2386 O O . LYS C 1 93 ? -16.536 29.528 59.055 1.00 25.64 90 LYS C O 1
ATOM 2392 N N . GLU C 1 94 ? -15.474 28.480 57.385 1.00 25.62 91 GLU C N 1
ATOM 2393 C CA . GLU C 1 94 ? -15.694 27.178 58.005 1.00 27.36 91 GLU C CA 1
ATOM 2394 C C . GLU C 1 94 ? -15.020 27.024 59.358 1.00 23.88 91 GLU C C 1
ATOM 2395 O O . GLU C 1 94 ? -15.404 26.148 60.150 1.00 25.43 91 GLU C O 1
ATOM 2401 N N . ARG C 1 95 ? -14.012 27.846 59.633 1.00 24.22 92 ARG C N 1
ATOM 2402 C CA . ARG C 1 95 ? -13.285 27.731 60.912 1.00 26.20 92 ARG C CA 1
ATOM 2403 C C . ARG C 1 95 ? -13.965 28.480 62.039 1.00 29.00 92 ARG C C 1
ATOM 2404 O O . ARG C 1 95 ? -13.497 28.482 63.190 1.00 26.26 92 ARG C O 1
ATOM 2420 N N . SER C 1 97 ? -16.565 29.338 65.023 1.00 20.73 94 SER C N 1
ATOM 2421 C CA . SER C 1 97 ? -17.283 28.523 65.992 1.00 27.28 94 SER C CA 1
ATOM 2422 C C . SER C 1 97 ? -18.782 28.486 65.690 1.00 34.07 94 SER C C 1
ATOM 2423 O O . SER C 1 97 ? -19.311 29.283 64.905 1.00 33.59 94 SER C O 1
ATOM 2426 N N . ARG C 1 98 ? -19.466 27.559 66.351 1.00 32.31 95 ARG C N 1
ATOM 2427 C CA . ARG C 1 98 ? -20.893 27.400 66.206 1.00 30.88 95 ARG C CA 1
ATOM 2428 C C . ARG C 1 98 ? -21.563 28.738 66.496 1.00 28.28 95 ARG C C 1
ATOM 2429 O O . ARG C 1 98 ? -22.467 29.148 65.747 1.00 25.00 95 ARG C O 1
ATOM 2445 N N . ALA C 1 100 ? -20.422 31.832 66.413 1.00 24.26 97 ALA C N 1
ATOM 2446 C CA . ALA C 1 100 ? -20.075 32.830 65.403 1.00 29.24 97 ALA C CA 1
ATOM 2447 C C . ALA C 1 100 ? -20.842 32.559 64.128 1.00 26.32 97 ALA C C 1
ATOM 2448 O O . ALA C 1 100 ? -21.361 33.482 63.520 1.00 30.31 97 ALA C O 1
ATOM 2450 N N . LYS C 1 101 ? -20.921 31.291 63.727 1.00 25.50 98 LYS C N 1
ATOM 2451 C CA . LYS C 1 101 ? -21.782 30.929 62.597 1.00 33.63 98 LYS C CA 1
ATOM 2452 C C . LYS C 1 101 ? -23.244 31.313 62.831 1.00 33.92 98 LYS C C 1
ATOM 2453 O O . LYS C 1 101 ? -23.882 31.891 61.945 1.00 29.86 98 LYS C O 1
ATOM 2459 N N . ILE C 1 102 ? -23.791 30.979 63.998 1.00 29.43 99 ILE C N 1
ATOM 2460 C CA . ILE C 1 102 ? -25.170 31.389 64.290 1.00 24.99 99 ILE C CA 1
ATOM 2461 C C . ILE C 1 102 ? -25.289 32.942 64.256 1.00 31.51 99 ILE C C 1
ATOM 2462 O O . ILE C 1 102 ? -26.144 33.495 63.579 1.00 27.54 99 ILE C O 1
ATOM 2467 N N . ALA C 1 103 ? -24.419 33.649 64.971 1.00 21.94 100 ALA C N 1
ATOM 2468 C CA . ALA C 1 103 ? -24.598 35.099 65.074 1.00 23.70 100 ALA C CA 1
ATOM 2469 C C . ALA C 1 103 ? -24.378 35.819 63.737 1.00 32.34 100 ALA C C 1
ATOM 2470 O O . ALA C 1 103 ? -24.986 36.840 63.491 1.00 36.52 100 ALA C O 1
ATOM 2472 N N . LEU C 1 104 ? -23.520 35.293 62.868 1.00 32.88 101 LEU C N 1
ATOM 2473 C CA . LEU C 1 104 ? -23.237 36.004 61.621 1.00 36.54 101 LEU C CA 1
ATOM 2474 C C . LEU C 1 104 ? -24.321 35.813 60.557 1.00 39.75 101 LEU C C 1
ATOM 2475 O O . LEU C 1 104 ? -24.448 36.633 59.668 1.00 42.85 101 LEU C O 1
ATOM 2480 N N . GLY C 1 105 ? -25.111 34.756 60.676 1.00 37.11 102 GLY C N 1
ATOM 2481 C CA . GLY C 1 105 ? -26.195 34.519 59.746 1.00 39.71 102 GLY C CA 1
ATOM 2482 C C . GLY C 1 105 ? -27.365 35.412 60.128 1.00 48.75 102 GLY C C 1
ATOM 2483 O O . GLY C 1 105 ? -28.283 35.632 59.339 1.00 53.08 102 GLY C O 1
ATOM 2484 N N . ILE C 1 106 ? -27.333 35.927 61.354 1.00 49.42 103 ILE C N 1
ATOM 2485 C CA . ILE C 1 106 ? -28.387 36.804 61.849 1.00 45.81 103 ILE C CA 1
ATOM 2486 C C . ILE C 1 106 ? -27.948 38.281 61.844 1.00 48.64 103 ILE C C 1
ATOM 2487 O O . ILE C 1 106 ? -28.658 39.153 61.361 1.00 51.66 103 ILE C O 1
ATOM 2492 N N . ARG C 1 107 ? -26.780 38.563 62.395 1.00 49.52 104 ARG C N 1
ATOM 2493 C CA . ARG C 1 107 ? -26.274 39.931 62.418 1.00 56.56 104 ARG C CA 1
ATOM 2494 C C . ARG C 1 107 ? -25.564 40.231 61.098 1.00 63.79 104 ARG C C 1
ATOM 2495 O O . ARG C 1 107 ? -24.353 40.427 61.066 1.00 67.76 104 ARG C O 1
ATOM 2503 N N . SER D 1 1 ? -1.880 -25.208 62.668 1.00 108.35 -2 SER D N 1
ATOM 2504 C CA . SER D 1 1 ? -1.101 -25.373 63.891 1.00 107.33 -2 SER D CA 1
ATOM 2505 C C . SER D 1 1 ? -1.484 -24.327 64.931 1.00 98.86 -2 SER D C 1
ATOM 2506 O O . SER D 1 1 ? -2.070 -23.293 64.601 1.00 91.77 -2 SER D O 1
ATOM 2509 N N . ASN D 1 2 ? -1.143 -24.607 66.186 1.00 97.88 -1 ASN D N 1
ATOM 2510 C CA . ASN D 1 2 ? -1.415 -23.683 67.281 1.00 94.02 -1 ASN D CA 1
ATOM 2511 C C . ASN D 1 2 ? -0.416 -22.529 67.358 1.00 84.63 -1 ASN D C 1
ATOM 2512 O O . ASN D 1 2 ? -0.802 -21.388 67.581 1.00 75.47 -1 ASN D O 1
ATOM 2517 N N . ALA D 1 3 ? 0.864 -22.820 67.163 1.00 82.75 0 ALA D N 1
ATOM 2518 C CA . ALA D 1 3 ? 1.854 -21.752 67.140 1.00 79.66 0 ALA D CA 1
ATOM 2519 C C . ALA D 1 3 ? 1.450 -20.682 66.122 1.00 74.94 0 ALA D C 1
ATOM 2520 O O . ALA D 1 3 ? 1.610 -19.482 66.376 1.00 65.34 0 ALA D O 1
ATOM 2530 N N . SER D 1 5 ? -1.825 -20.222 64.761 1.00 61.94 2 SER D N 1
ATOM 2531 C CA . SER D 1 5 ? -3.052 -19.595 65.234 1.00 59.09 2 SER D CA 1
ATOM 2532 C C . SER D 1 5 ? -2.727 -18.644 66.392 1.00 56.34 2 SER D C 1
ATOM 2533 O O . SER D 1 5 ? -3.343 -17.579 66.520 1.00 58.40 2 SER D O 1
ATOM 2536 N N . GLN D 1 6 ? -1.735 -19.013 67.206 1.00 47.90 3 GLN D N 1
ATOM 2537 C CA . GLN D 1 6 ? -1.344 -18.186 68.342 1.00 45.81 3 GLN D CA 1
ATOM 2538 C C . GLN D 1 6 ? -0.749 -16.841 67.939 1.00 36.79 3 GLN D C 1
ATOM 2539 O O . GLN D 1 6 ? -1.112 -15.817 68.511 1.00 44.17 3 GLN D O 1
ATOM 2545 N N A GLU D 1 7 ? 0.152 -16.837 66.961 0.50 34.78 4 GLU D N 1
ATOM 2546 N N B GLU D 1 7 ? 0.134 -16.844 66.947 0.50 34.80 4 GLU D N 1
ATOM 2547 C CA A GLU D 1 7 ? 0.690 -15.571 66.486 0.50 39.41 4 GLU D CA 1
ATOM 2548 C CA B GLU D 1 7 ? 0.733 -15.604 66.464 0.50 39.78 4 GLU D CA 1
ATOM 2549 C C A GLU D 1 7 ? -0.430 -14.756 65.859 0.50 39.88 4 GLU D C 1
ATOM 2550 C C B GLU D 1 7 ? -0.280 -14.740 65.691 0.50 39.87 4 GLU D C 1
ATOM 2551 O O A GLU D 1 7 ? -0.598 -13.582 66.171 0.50 38.40 4 GLU D O 1
ATOM 2552 O O B GLU D 1 7 ? -0.236 -13.514 65.758 0.50 38.38 4 GLU D O 1
ATOM 2563 N N . ALA D 1 8 ? -1.197 -15.383 64.974 1.00 36.76 5 ALA D N 1
ATOM 2564 C CA . ALA D 1 8 ? -2.301 -14.680 64.332 1.00 37.30 5 ALA D CA 1
ATOM 2565 C C . ALA D 1 8 ? -3.238 -14.036 65.361 1.00 37.73 5 ALA D C 1
ATOM 2566 O O . ALA D 1 8 ? -3.785 -12.964 65.116 1.00 36.02 5 ALA D O 1
ATOM 2568 N N . PHE D 1 9 ? -3.436 -14.698 66.501 1.00 33.62 6 PHE D N 1
ATOM 2569 C CA . PHE D 1 9 ? -4.302 -14.163 67.552 1.00 32.74 6 PHE D CA 1
ATOM 2570 C C . PHE D 1 9 ? -3.624 -13.009 68.315 1.00 36.10 6 PHE D C 1
ATOM 2571 O O . PHE D 1 9 ? -4.261 -12.011 68.688 1.00 37.72 6 PHE D O 1
ATOM 2579 N N . GLU D 1 10 ? -2.327 -13.140 68.546 1.00 31.22 7 GLU D N 1
ATOM 2580 C CA . GLU D 1 10 ? -1.575 -12.023 69.109 1.00 35.54 7 GLU D CA 1
ATOM 2581 C C . GLU D 1 10 ? -1.616 -10.842 68.153 1.00 31.12 7 GLU D C 1
ATOM 2582 O O . GLU D 1 10 ? -1.733 -9.696 68.579 1.00 26.22 7 GLU D O 1
ATOM 2588 N N . ASN D 1 11 ? -1.532 -11.122 66.855 1.00 28.47 8 ASN D N 1
ATOM 2589 C CA . ASN D 1 11 ? -1.525 -10.054 65.873 1.00 30.57 8 ASN D CA 1
ATOM 2590 C C . ASN D 1 11 ? -2.851 -9.289 65.986 1.00 36.47 8 ASN D C 1
ATOM 2591 O O . ASN D 1 11 ? -2.926 -8.048 65.857 1.00 29.91 8 ASN D O 1
ATOM 2596 N N . LYS D 1 12 ? -3.892 -10.055 66.259 1.00 30.29 9 LYS D N 1
ATOM 2597 C CA . LYS D 1 12 ? -5.234 -9.518 66.329 1.00 35.15 9 LYS D CA 1
ATOM 2598 C C . LYS D 1 12 ? -5.433 -8.721 67.618 1.00 33.04 9 LYS D C 1
ATOM 2599 O O . LYS D 1 12 ? -6.054 -7.658 67.600 1.00 29.11 9 LYS D O 1
ATOM 2605 N N . LEU D 1 13 ? -4.902 -9.227 68.728 1.00 24.27 10 LEU D N 1
ATOM 2606 C CA . LEU D 1 13 ? -5.020 -8.504 69.991 1.00 27.57 10 LEU D CA 1
ATOM 2607 C C . LEU D 1 13 ? -4.320 -7.160 69.878 1.00 27.18 10 LEU D C 1
ATOM 2608 O O . LEU D 1 13 ? -4.841 -6.106 70.320 1.00 25.49 10 LEU D O 1
ATOM 2613 N N . TYR D 1 14 ? -3.121 -7.217 69.308 1.00 26.31 11 TYR D N 1
ATOM 2614 C CA . TYR D 1 14 ? -2.273 -6.041 69.154 1.00 27.24 11 TYR D CA 1
ATOM 2615 C C . TYR D 1 14 ? -2.967 -4.983 68.327 1.00 27.83 11 TYR D C 1
ATOM 2616 O O . TYR D 1 14 ? -2.965 -3.818 68.713 1.00 26.31 11 TYR D O 1
ATOM 2625 N N . ALA D 1 15 ? -3.551 -5.372 67.188 1.00 28.41 12 ALA D N 1
ATOM 2626 C CA . ALA D 1 15 ? -4.229 -4.385 66.335 1.00 28.43 12 ALA D CA 1
ATOM 2627 C C . ALA D 1 15 ? -5.402 -3.741 67.087 1.00 27.02 12 ALA D C 1
ATOM 2628 O O . ALA D 1 15 ? -5.706 -2.548 66.932 1.00 26.21 12 ALA D O 1
ATOM 2630 N N . ASN D 1 16 ? -6.073 -4.526 67.915 1.00 23.75 13 ASN D N 1
ATOM 2631 C CA . ASN D 1 16 ? -7.160 -3.959 68.721 1.00 27.03 13 ASN D CA 1
ATOM 2632 C C . ASN D 1 16 ? -6.736 -2.948 69.780 1.00 27.16 13 ASN D C 1
ATOM 2633 O O . ASN D 1 16 ? -7.542 -2.117 70.204 1.00 25.17 13 ASN D O 1
ATOM 2638 N N . LEU D 1 17 ? -5.475 -3.020 70.223 1.00 24.84 14 LEU D N 1
ATOM 2639 C CA . LEU D 1 17 ? -4.970 -2.021 71.172 1.00 21.26 14 LEU D CA 1
ATOM 2640 C C . LEU D 1 17 ? -4.890 -0.622 70.551 1.00 27.32 14 LEU D C 1
ATOM 2641 O O . LEU D 1 17 ? -4.750 0.374 71.264 1.00 23.65 14 LEU D O 1
ATOM 2646 N N . GLU D 1 18 ? -5.036 -0.523 69.232 1.00 22.93 15 GLU D N 1
ATOM 2647 C CA . GLU D 1 18 ? -5.121 0.826 68.630 1.00 29.37 15 GLU D CA 1
ATOM 2648 C C . GLU D 1 18 ? -6.323 1.633 69.116 1.00 25.30 15 GLU D C 1
ATOM 2649 O O . GLU D 1 18 ? -6.427 2.835 68.857 1.00 23.41 15 GLU D O 1
ATOM 2655 N N . ALA D 1 19 ? -7.252 0.972 69.793 1.00 22.35 16 ALA D N 1
ATOM 2656 C CA . ALA D 1 19 ? -8.400 1.689 70.332 1.00 20.27 16 ALA D CA 1
ATOM 2657 C C . ALA D 1 19 ? -8.108 2.216 71.722 1.00 26.81 16 ALA D C 1
ATOM 2658 O O . ALA D 1 19 ? -8.938 2.899 72.302 1.00 28.17 16 ALA D O 1
ATOM 2660 N N . VAL D 1 20 ? -6.936 1.921 72.278 1.00 24.85 17 VAL D N 1
ATOM 2661 C CA . VAL D 1 20 ? -6.659 2.447 73.620 1.00 22.44 17 VAL D CA 1
ATOM 2662 C C . VAL D 1 20 ? -5.826 3.707 73.498 1.00 23.14 17 VAL D C 1
ATOM 2663 O O . VAL D 1 20 ? -4.704 3.674 72.983 1.00 19.92 17 VAL D O 1
ATOM 2667 N N . ILE D 1 21 ? -6.350 4.815 73.990 1.00 22.27 18 ILE D N 1
ATOM 2668 C CA . ILE D 1 21 ? -5.707 6.089 73.724 1.00 23.52 18 ILE D CA 1
ATOM 2669 C C . ILE D 1 21 ? -4.962 6.580 74.967 1.00 25.33 18 ILE D C 1
ATOM 2670 O O . ILE D 1 21 ? -5.489 6.501 76.070 1.00 28.18 18 ILE D O 1
ATOM 2675 N N . ASP D 1 22 ? -3.787 7.168 74.802 1.00 23.54 19 ASP D N 1
ATOM 2676 C CA . ASP D 1 22 ? -3.213 7.891 75.947 1.00 29.24 19 ASP D CA 1
ATOM 2677 C C . ASP D 1 22 ? -3.700 9.333 75.940 1.00 28.91 19 ASP D C 1
ATOM 2678 O O . ASP D 1 22 ? -3.264 10.134 75.118 1.00 34.15 19 ASP D O 1
ATOM 2683 N N . PRO D 1 23 ? -4.597 9.669 76.879 1.00 38.30 20 PRO D N 1
ATOM 2684 C CA . PRO D 1 23 ? -5.347 10.935 76.834 1.00 39.51 20 PRO D CA 1
ATOM 2685 C C . PRO D 1 23 ? -4.437 12.165 76.899 1.00 45.24 20 PRO D C 1
ATOM 2686 O O . PRO D 1 23 ? -4.737 13.190 76.294 1.00 43.99 20 PRO D O 1
ATOM 2690 N N . GLU D 1 24 ? -3.330 12.067 77.613 1.00 37.41 21 GLU D N 1
ATOM 2691 C CA . GLU D 1 24 ? -2.428 13.203 77.718 1.00 40.00 21 GLU D CA 1
ATOM 2692 C C . GLU D 1 24 ? -1.850 13.573 76.366 1.00 41.90 21 GLU D C 1
ATOM 2693 O O . GLU D 1 24 ? -1.492 14.728 76.133 1.00 43.43 21 GLU D O 1
ATOM 2699 N N . LEU D 1 25 ? -1.698 12.588 75.486 1.00 37.33 22 LEU D N 1
ATOM 2700 C CA . LEU D 1 25 ? -0.985 12.833 74.240 1.00 33.19 22 LEU D CA 1
ATOM 2701 C C . LEU D 1 25 ? -1.877 12.761 73.027 1.00 34.07 22 LEU D C 1
ATOM 2702 O O . LEU D 1 25 ? -1.480 13.225 71.976 1.00 34.61 22 LEU D O 1
ATOM 2707 N N . GLY D 1 26 ? -3.058 12.161 73.169 1.00 31.63 23 GLY D N 1
ATOM 2708 C CA . GLY D 1 26 ? -4.022 12.084 72.082 1.00 31.22 23 GLY D CA 1
ATOM 2709 C C . GLY D 1 26 ? -3.662 11.061 71.016 1.00 31.21 23 GLY D C 1
ATOM 2710 O O . GLY D 1 26 ? -4.118 11.154 69.876 1.00 31.14 23 GLY D O 1
ATOM 2711 N N . VAL D 1 27 ? -2.872 10.065 71.397 1.00 23.38 24 VAL D N 1
ATOM 2712 C CA . VAL D 1 27 ? -2.336 9.077 70.454 1.00 20.63 24 VAL D CA 1
ATOM 2713 C C . VAL D 1 27 ? -2.549 7.711 71.085 1.00 27.06 24 VAL D C 1
ATOM 2714 O O . VAL D 1 27 ? -2.468 7.574 72.301 1.00 25.75 24 VAL D O 1
ATOM 2718 N N . ASP D 1 28 ? -2.816 6.698 70.281 1.00 25.85 25 ASP D N 1
ATOM 2719 C CA . ASP D 1 28 ? -3.086 5.387 70.848 1.00 27.43 25 ASP D CA 1
ATOM 2720 C C . ASP D 1 28 ? -1.790 4.709 71.275 1.00 22.15 25 ASP D C 1
ATOM 2721 O O . ASP D 1 28 ? -0.734 5.039 70.775 1.00 25.77 25 ASP D O 1
ATOM 2726 N N . ILE D 1 29 ? -1.879 3.789 72.235 1.00 23.20 26 ILE D N 1
ATOM 2727 C CA . ILE D 1 29 ? -0.682 3.223 72.869 1.00 25.36 26 ILE D CA 1
ATOM 2728 C C . ILE D 1 29 ? 0.172 2.398 71.911 1.00 24.10 26 ILE D C 1
ATOM 2729 O O . ILE D 1 29 ? 1.369 2.255 72.113 1.00 21.52 26 ILE D O 1
ATOM 2734 N N . VAL D 1 30 ? -0.440 1.845 70.869 1.00 26.22 27 VAL D N 1
ATOM 2735 C CA . VAL D 1 30 ? 0.322 1.111 69.846 1.00 25.23 27 VAL D CA 1
ATOM 2736 C C . VAL D 1 30 ? 1.266 2.036 69.050 1.00 26.26 27 VAL D C 1
ATOM 2737 O O . VAL D 1 30 ? 2.481 1.781 68.923 1.00 25.24 27 VAL D O 1
ATOM 2741 N N . ASN D 1 31 ? 0.698 3.102 68.491 1.00 22.09 28 ASN D N 1
ATOM 2742 C CA . ASN D 1 31 ? 1.503 4.079 67.756 1.00 20.06 28 ASN D CA 1
ATOM 2743 C C . ASN D 1 31 ? 2.457 4.851 68.643 1.00 18.30 28 ASN D C 1
ATOM 2744 O O . ASN D 1 31 ? 3.443 5.356 68.182 1.00 22.79 28 ASN D O 1
ATOM 2749 N N . LEU D 1 32 ? 2.152 4.955 69.928 1.00 23.29 29 LEU D N 1
ATOM 2750 C CA . LEU D 1 32 ? 3.083 5.629 70.816 1.00 26.04 29 LEU D CA 1
ATOM 2751 C C . LEU D 1 32 ? 4.285 4.741 71.101 1.00 26.61 29 LEU D C 1
ATOM 2752 O O . LEU D 1 32 ? 5.300 5.220 71.573 1.00 28.51 29 LEU D O 1
ATOM 2757 N N . GLY D 1 33 ? 4.166 3.442 70.850 1.00 29.84 30 GLY D N 1
ATOM 2758 C CA . GLY D 1 33 ? 5.268 2.529 71.130 1.00 22.78 30 GLY D CA 1
ATOM 2759 C C . GLY D 1 33 ? 5.310 1.987 72.562 1.00 25.72 30 GLY D C 1
ATOM 2760 O O . GLY D 1 33 ? 6.362 1.532 73.044 1.00 20.43 30 GLY D O 1
ATOM 2761 N N . LEU D 1 34 ? 4.176 2.024 73.246 1.00 21.05 31 LEU D N 1
ATOM 2762 C CA . LEU D 1 34 ? 4.117 1.597 74.635 1.00 22.38 31 LEU D CA 1
ATOM 2763 C C . LEU D 1 34 ? 3.965 0.099 74.819 1.00 28.61 31 LEU D C 1
ATOM 2764 O O . LEU D 1 34 ? 4.238 -0.420 75.895 1.00 27.92 31 LEU D O 1
ATOM 2769 N N . VAL D 1 35 ? 3.547 -0.596 73.768 1.00 25.96 32 VAL D N 1
ATOM 2770 C CA . VAL D 1 35 ? 3.250 -2.009 73.882 1.00 23.57 32 VAL D CA 1
ATOM 2771 C C . VAL D 1 35 ? 4.469 -2.835 73.491 1.00 28.09 32 VAL D C 1
ATOM 2772 O O . VAL D 1 35 ? 4.900 -2.835 72.339 1.00 31.36 32 VAL D O 1
ATOM 2776 N N . TYR D 1 36 ? 5.052 -3.523 74.466 1.00 23.84 33 TYR D N 1
ATOM 2777 C CA . TYR D 1 36 ? 6.309 -4.242 74.215 1.00 22.71 33 TYR D CA 1
ATOM 2778 C C . TYR D 1 36 ? 6.067 -5.712 73.797 1.00 26.20 33 TYR D C 1
ATOM 2779 O O . TYR D 1 36 ? 6.824 -6.285 73.033 1.00 25.98 33 TYR D O 1
ATOM 2788 N N . ASP D 1 37 ? 5.018 -6.343 74.297 1.00 24.47 34 ASP D N 1
ATOM 2789 C CA . ASP D 1 37 ? 4.821 -7.770 73.981 1.00 26.25 34 ASP D CA 1
ATOM 2790 C C . ASP D 1 37 ? 3.356 -8.114 74.098 1.00 24.17 34 ASP D C 1
ATOM 2791 O O . ASP D 1 37 ? 2.657 -7.590 74.964 1.00 23.84 34 ASP D O 1
ATOM 2796 N N . VAL D 1 38 ? 2.891 -9.004 73.237 1.00 21.73 35 VAL D N 1
ATOM 2797 C CA . VAL D 1 38 ? 1.544 -9.583 73.376 1.00 24.63 35 VAL D CA 1
ATOM 2798 C C . VAL D 1 38 ? 1.715 -11.079 73.237 1.00 29.41 35 VAL D C 1
ATOM 2799 O O . VAL D 1 38 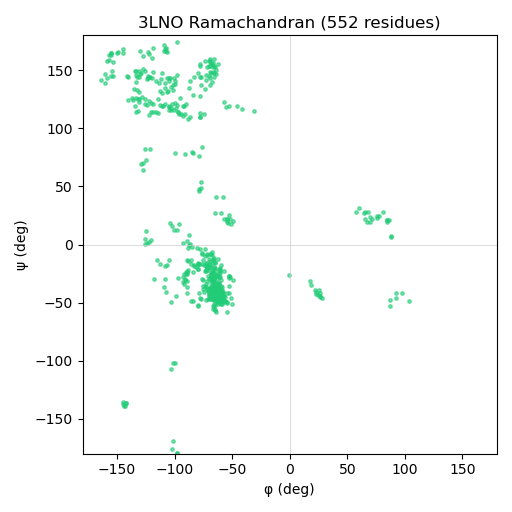? 2.304 -11.541 72.268 1.00 30.10 35 VAL D O 1
ATOM 2803 N N . THR D 1 39 ? 1.261 -11.861 74.207 1.00 28.12 36 THR D N 1
ATOM 2804 C CA . THR D 1 39 ? 1.338 -13.308 73.994 1.00 38.53 36 THR D CA 1
ATOM 2805 C C . THR D 1 39 ? 0.015 -13.947 74.383 1.00 40.19 36 THR D C 1
ATOM 2806 O O . THR D 1 39 ? -0.685 -13.442 75.247 1.00 42.46 36 THR D O 1
ATOM 2810 N N . ALA D 1 40 ? -0.328 -15.045 73.724 1.00 33.36 37 ALA D N 1
ATOM 2811 C CA . ALA D 1 40 ? -1.562 -15.747 73.995 1.00 34.98 37 ALA D CA 1
ATOM 2812 C C . ALA D 1 40 ? -1.260 -17.246 74.081 1.00 41.84 37 ALA D C 1
ATOM 2813 O O . ALA D 1 40 ? -0.334 -17.724 73.414 1.00 43.18 37 ALA D O 1
ATOM 2815 N N . ASP D 1 41 ? -2.021 -17.982 74.901 1.00 42.43 38 ASP D N 1
ATOM 2816 C CA . ASP D 1 41 ? -1.822 -19.434 75.026 1.00 48.13 38 ASP D CA 1
ATOM 2817 C C . ASP D 1 41 ? -2.875 -20.183 74.209 1.00 48.26 38 ASP D C 1
ATOM 2818 O O . ASP D 1 41 ? -3.608 -19.561 73.436 1.00 46.77 38 ASP D O 1
ATOM 2823 N N . GLU D 1 42 ? -2.965 -21.502 74.400 1.00 45.25 39 GLU D N 1
ATOM 2824 C CA . GLU D 1 42 ? -3.895 -22.327 73.619 1.00 58.92 39 GLU D CA 1
ATOM 2825 C C . GLU D 1 42 ? -5.341 -21.981 73.944 1.00 57.50 39 GLU D C 1
ATOM 2826 O O . GLU D 1 42 ? -6.237 -22.206 73.140 1.00 58.75 39 GLU D O 1
ATOM 2832 N N . ASN D 1 43 ? -5.563 -21.473 75.148 1.00 54.52 40 ASN D N 1
ATOM 2833 C CA . ASN D 1 43 ? -6.902 -21.172 75.601 1.00 55.84 40 ASN D CA 1
ATOM 2834 C C . ASN D 1 43 ? -7.254 -19.709 75.387 1.00 55.19 40 ASN D C 1
ATOM 2835 O O . ASN D 1 43 ? -8.195 -19.207 75.991 1.00 58.58 40 ASN D O 1
ATOM 2840 N N . ASN D 1 44 ? -6.494 -19.026 74.535 1.00 50.24 41 ASN D N 1
ATOM 2841 C CA . ASN D 1 44 ? -6.770 -17.627 74.246 1.00 46.15 41 ASN D CA 1
ATOM 2842 C C . ASN D 1 44 ? -6.703 -16.734 75.490 1.00 42.90 41 ASN D C 1
ATOM 2843 O O . ASN D 1 44 ? -7.399 -15.733 75.578 1.00 37.69 41 ASN D O 1
ATOM 2848 N N . ASN D 1 45 ? -5.854 -17.087 76.451 1.00 42.88 42 ASN D N 1
ATOM 2849 C CA . ASN D 1 45 ? -5.515 -16.136 77.503 1.00 41.66 42 ASN D CA 1
ATOM 2850 C C . ASN D 1 45 ? -4.334 -15.279 77.032 1.00 42.41 42 ASN D C 1
ATOM 2851 O O . ASN D 1 45 ? -3.376 -15.796 76.476 1.00 42.62 42 ASN D O 1
ATOM 2856 N N . ALA D 1 46 ? -4.425 -13.972 77.249 1.00 38.80 43 ALA D N 1
ATOM 2857 C CA . ALA D 1 46 ? -3.459 -13.024 76.696 1.00 34.59 43 ALA D CA 1
ATOM 2858 C C . ALA D 1 46 ? -2.657 -12.394 77.831 1.00 30.78 43 ALA D C 1
ATOM 2859 O O . ALA D 1 46 ? -3.221 -12.083 78.881 1.00 34.58 43 ALA D O 1
ATOM 2861 N N . VAL D 1 47 ? -1.354 -12.224 77.629 1.00 34.04 44 VAL D N 1
ATOM 2862 C CA . VAL D 1 47 ? -0.532 -11.367 78.485 1.00 33.07 44 VAL D CA 1
ATOM 2863 C C . VAL D 1 47 ? -0.026 -10.183 77.645 1.00 31.74 44 VAL D C 1
ATOM 2864 O O . VAL D 1 47 ? 0.526 -10.369 76.582 1.00 27.72 44 VAL D O 1
ATOM 2868 N N . ILE D 1 48 ? -0.279 -8.975 78.112 1.00 26.49 45 ILE D N 1
ATOM 2869 C CA . ILE D 1 48 ? 0.073 -7.766 77.382 1.00 25.80 45 ILE D CA 1
ATOM 2870 C C . ILE D 1 48 ? 1.135 -7.098 78.251 1.00 30.65 45 ILE D C 1
ATOM 2871 O O . ILE D 1 48 ? 0.813 -6.675 79.363 1.00 29.15 45 ILE D O 1
ATOM 2876 N N . THR D 1 49 ? 2.380 -7.033 77.768 1.00 21.02 46 THR D N 1
ATOM 2877 C CA . THR D 1 49 ? 3.460 -6.325 78.458 1.00 21.32 46 THR D CA 1
ATOM 2878 C C . THR D 1 49 ? 3.618 -4.911 77.842 1.00 27.39 46 THR D C 1
ATOM 2879 O O . THR D 1 49 ? 3.713 -4.750 76.622 1.00 28.05 46 THR D O 1
ATOM 2891 N N . THR D 1 51 ? 4.702 -0.394 78.764 1.00 25.19 48 THR D N 1
ATOM 2892 C CA . THR D 1 51 ? 5.274 0.630 79.625 1.00 21.91 48 THR D CA 1
ATOM 2893 C C . THR D 1 51 ? 4.416 1.914 79.530 1.00 23.85 48 THR D C 1
ATOM 2894 O O . THR D 1 51 ? 3.380 1.922 78.848 1.00 25.49 48 THR D O 1
ATOM 2906 N N . THR D 1 53 ? 4.707 6.440 79.284 1.00 29.02 50 THR D N 1
ATOM 2907 C CA . THR D 1 53 ? 5.667 7.398 78.771 1.00 25.82 50 THR D CA 1
ATOM 2908 C C . THR D 1 53 ? 6.627 7.818 79.884 1.00 30.53 50 THR D C 1
ATOM 2909 O O . THR D 1 53 ? 7.760 8.167 79.610 1.00 31.57 50 THR D O 1
ATOM 2913 N N . SER D 1 54 ? 6.172 7.776 81.132 1.00 27.07 51 SER D N 1
ATOM 2914 C CA . SER D 1 54 ? 7.091 7.946 82.257 1.00 31.28 51 SER D CA 1
ATOM 2915 C C . SER D 1 54 ? 6.511 7.283 83.503 1.00 32.21 51 SER D C 1
ATOM 2916 O O . SER D 1 54 ? 5.316 6.936 83.546 1.00 32.01 51 SER D O 1
ATOM 2919 N N . ILE D 1 55 ? 7.350 7.078 84.508 1.00 25.22 52 ILE D N 1
ATOM 2920 C CA . ILE D 1 55 ? 6.894 6.523 85.786 1.00 27.48 52 ILE D CA 1
ATOM 2921 C C . ILE D 1 55 ? 6.109 7.605 86.517 1.00 33.41 52 ILE D C 1
ATOM 2922 O O . ILE D 1 55 ? 6.548 8.738 86.573 1.00 31.55 52 ILE D O 1
ATOM 2927 N N . GLY D 1 56 ? 4.943 7.266 87.061 1.00 30.35 53 GLY D N 1
ATOM 2928 C CA . GLY D 1 56 ? 4.124 8.267 87.717 1.00 38.29 53 GLY D CA 1
ATOM 2929 C C . GLY D 1 56 ? 3.164 8.992 86.793 1.00 41.63 53 GLY D C 1
ATOM 2930 O O . GLY D 1 56 ? 2.520 9.954 87.225 1.00 42.80 53 GLY D O 1
ATOM 2931 N N . CYS D 1 57 ? 3.066 8.551 85.535 1.00 38.52 54 CYS D N 1
ATOM 2932 C CA . CYS D 1 57 ? 2.058 9.077 84.593 1.00 37.71 54 CYS D CA 1
ATOM 2933 C C . CYS D 1 57 ? 0.676 8.986 85.231 1.00 37.29 54 CYS D C 1
ATOM 2934 O O . CYS D 1 57 ? 0.225 7.896 85.584 1.00 45.27 54 CYS D O 1
ATOM 2937 N N . PRO D 1 58 ? 0.003 10.128 85.410 1.00 41.74 55 PRO D N 1
ATOM 2938 C CA . PRO D 1 58 ? -1.274 10.119 86.126 1.00 44.51 55 PRO D CA 1
ATOM 2939 C C . PRO D 1 58 ? -2.316 9.205 85.488 1.00 41.03 55 PRO D C 1
ATOM 2940 O O . PRO D 1 58 ? -3.176 8.720 86.204 1.00 45.19 55 PRO D O 1
ATOM 2952 N N . ALA D 1 60 ? -1.871 6.236 84.203 1.00 31.13 57 ALA D N 1
ATOM 2953 C CA . ALA D 1 60 ? -1.397 4.839 84.006 1.00 28.67 57 ALA D CA 1
ATOM 2954 C C . ALA D 1 60 ? -2.464 3.786 84.342 1.00 26.01 57 ALA D C 1
ATOM 2955 O O . ALA D 1 60 ? -2.722 2.876 83.551 1.00 30.59 57 ALA D O 1
ATOM 2957 N N . GLY D 1 61 ? -3.092 3.931 85.509 1.00 29.63 58 GLY D N 1
ATOM 2958 C CA . GLY D 1 61 ? -4.156 3.038 85.954 1.00 35.88 58 GLY D CA 1
ATOM 2959 C C . GLY D 1 61 ? -5.365 3.032 85.017 1.00 38.60 58 GLY D C 1
ATOM 2960 O O . GLY D 1 61 ? -5.913 1.974 84.710 1.00 32.38 58 GLY D O 1
ATOM 2961 N N . GLN D 1 62 ? -5.785 4.210 84.561 1.00 38.00 59 GLN D N 1
ATOM 2962 C CA . GLN D 1 62 ? -6.860 4.305 83.570 1.00 35.60 59 GLN D CA 1
ATOM 2963 C C . GLN D 1 62 ? -6.494 3.564 82.268 1.00 28.67 59 GLN D C 1
ATOM 2964 O O . GLN D 1 62 ? -7.317 2.878 81.675 1.00 30.24 59 GLN D O 1
ATOM 2970 N N . ILE D 1 63 ? -5.255 3.697 81.831 1.00 24.65 60 ILE D N 1
ATOM 2971 C CA . ILE D 1 63 ? -4.826 3.013 80.603 1.00 25.25 60 ILE D CA 1
ATOM 2972 C C . ILE D 1 63 ? -4.838 1.504 80.728 1.00 28.62 60 ILE D C 1
ATOM 2973 O O . ILE D 1 63 ? -5.331 0.793 79.827 1.00 25.27 60 ILE D O 1
ATOM 2978 N N . VAL D 1 64 ? -4.276 1.008 81.833 1.00 27.48 61 VAL D N 1
ATOM 2979 C CA . VAL D 1 64 ? -4.333 -0.421 82.097 1.00 27.00 61 VAL D CA 1
ATOM 2980 C C . VAL D 1 64 ? -5.790 -0.901 82.057 1.00 26.45 61 VAL D C 1
ATOM 2981 O O . VAL D 1 64 ? -6.114 -1.917 81.430 1.00 22.50 61 VAL D O 1
ATOM 2985 N N . SER D 1 65 ? -6.667 -0.211 82.762 1.00 25.24 62 SER D N 1
ATOM 2986 C CA . SER D 1 65 ? -8.055 -0.669 82.790 1.00 29.79 62 SER D CA 1
ATOM 2987 C C . SER D 1 65 ? -8.721 -0.556 81.396 1.00 29.04 62 SER D C 1
ATOM 2988 O O . SER D 1 65 ? -9.489 -1.434 81.019 1.00 28.46 62 SER D O 1
ATOM 2991 N N . ASP D 1 66 ? -8.363 0.459 80.607 1.00 26.17 63 ASP D N 1
ATOM 2992 C CA . ASP D 1 66 ? -8.795 0.519 79.190 1.00 29.34 63 ASP D CA 1
ATOM 2993 C C . ASP D 1 66 ? -8.322 -0.661 78.344 1.00 23.76 63 ASP D C 1
ATOM 2994 O O . ASP D 1 66 ? -9.045 -1.136 77.474 1.00 24.41 63 ASP D O 1
ATOM 2999 N N . VAL D 1 67 ? -7.083 -1.086 78.543 1.00 23.42 64 VAL D N 1
ATOM 3000 C CA . VAL D 1 67 ? -6.574 -2.221 77.778 1.00 22.83 64 VAL D CA 1
ATOM 3001 C C . VAL D 1 67 ? -7.492 -3.426 78.005 1.00 31.67 64 VAL D C 1
ATOM 3002 O O . VAL D 1 67 ? -7.893 -4.118 77.048 1.00 26.89 64 VAL D O 1
ATOM 3006 N N . LYS D 1 68 ? -7.868 -3.639 79.273 1.00 33.51 65 LYS D N 1
ATOM 3007 C CA . LYS D 1 68 ? -8.665 -4.816 79.664 1.00 32.37 65 LYS D CA 1
ATOM 3008 C C . LYS D 1 68 ? -10.091 -4.709 79.136 1.00 29.32 65 LYS D C 1
ATOM 3009 O O . LYS D 1 68 ? -10.665 -5.674 78.617 1.00 31.17 65 LYS D O 1
ATOM 3015 N N . LYS D 1 69 ? -10.643 -3.512 79.260 1.00 23.72 66 LYS D N 1
ATOM 3016 C CA . LYS D 1 69 ? -11.981 -3.226 78.783 1.00 32.81 66 LYS D CA 1
ATOM 3017 C C . LYS D 1 69 ? -12.078 -3.403 77.264 1.00 34.01 66 LYS D C 1
ATOM 3018 O O . LYS D 1 69 ? -12.980 -4.083 76.769 1.00 32.49 66 LYS D O 1
ATOM 3024 N N . VAL D 1 70 ? -11.140 -2.802 76.530 1.00 25.96 67 VAL D N 1
ATOM 3025 C CA . VAL D 1 70 ? -11.182 -2.836 75.075 1.00 22.87 67 VAL D CA 1
ATOM 3026 C C . VAL D 1 70 ? -10.972 -4.241 74.535 1.00 29.45 67 VAL D C 1
ATOM 3027 O O . VAL D 1 70 ? -11.680 -4.673 73.636 1.00 29.06 67 VAL D O 1
ATOM 3031 N N . LEU D 1 71 ? -9.996 -4.963 75.068 1.00 27.06 68 LEU D N 1
ATOM 3032 C CA . LEU D 1 71 ? -9.762 -6.326 74.574 1.00 33.12 68 LEU D CA 1
ATOM 3033 C C . LEU D 1 71 ? -10.935 -7.269 74.904 1.00 32.58 68 LEU D C 1
ATOM 3034 O O . LEU D 1 71 ? -11.362 -8.052 74.065 1.00 32.86 68 LEU D O 1
ATOM 3039 N N . SER D 1 72 ? -11.452 -7.204 76.122 1.00 30.37 69 SER D N 1
ATOM 3040 C CA . SER D 1 72 ? -12.555 -8.089 76.485 1.00 31.04 69 SER D CA 1
ATOM 3041 C C . SER D 1 72 ? -13.828 -7.724 75.728 1.00 38.66 69 SER D C 1
ATOM 3042 O O . SER D 1 72 ? -14.658 -8.570 75.459 1.00 41.70 69 SER D O 1
ATOM 3045 N N . THR D 1 73 ? -13.967 -6.463 75.354 1.00 39.83 70 THR D N 1
ATOM 3046 C CA . THR D 1 73 ? -15.128 -6.058 74.592 1.00 39.39 70 THR D CA 1
ATOM 3047 C C . THR D 1 73 ? -15.017 -6.393 73.119 1.00 37.80 70 THR D C 1
ATOM 3048 O O . THR D 1 73 ? -15.912 -7.008 72.548 1.00 40.37 70 THR D O 1
ATOM 3052 N N . ASN D 1 74 ? -13.926 -5.965 72.500 1.00 36.09 71 ASN D N 1
ATOM 3053 C CA . ASN D 1 74 ? -13.798 -5.992 71.050 1.00 32.06 71 ASN D CA 1
ATOM 3054 C C . ASN D 1 74 ? -13.237 -7.297 70.508 1.00 39.22 71 ASN D C 1
ATOM 3055 O O . ASN D 1 74 ? -13.323 -7.570 69.314 1.00 35.75 71 ASN D O 1
ATOM 3060 N N . VAL D 1 75 ? -12.666 -8.110 71.388 1.00 40.46 72 VAL D N 1
ATOM 3061 C CA . VAL D 1 75 ? -12.189 -9.419 70.978 1.00 39.01 72 VAL D CA 1
ATOM 3062 C C . VAL D 1 75 ? -12.817 -10.460 71.872 1.00 43.02 72 VAL D C 1
ATOM 3063 O O . VAL D 1 75 ? -12.188 -10.915 72.816 1.00 40.35 72 VAL D O 1
ATOM 3067 N N . PRO D 1 76 ? -14.058 -10.858 71.562 1.00 42.61 73 PRO D N 1
ATOM 3068 C CA . PRO D 1 76 ? -14.866 -11.663 72.472 1.00 47.35 73 PRO D CA 1
ATOM 3069 C C . PRO D 1 76 ? -14.225 -12.991 72.763 1.00 53.03 73 PRO D C 1
ATOM 3070 O O . PRO D 1 76 ? -14.469 -13.558 73.834 1.00 61.36 73 PRO D O 1
ATOM 3074 N N . GLU D 1 77 ? -13.427 -13.492 71.827 1.00 48.57 74 GLU D N 1
ATOM 3075 C CA . GLU D 1 77 ? -12.846 -14.814 72.005 1.00 49.24 74 GLU D CA 1
ATOM 3076 C C . GLU D 1 77 ? -11.679 -14.857 73.008 1.00 45.12 74 GLU D C 1
ATOM 3077 O O . GLU D 1 77 ? -11.314 -15.953 73.461 1.00 41.19 74 GLU D O 1
ATOM 3083 N N . VAL D 1 78 ? -11.118 -13.703 73.405 1.00 40.30 75 VAL D N 1
ATOM 3084 C CA . VAL D 1 78 ? -10.120 -13.760 74.492 1.00 37.77 75 VAL D CA 1
ATOM 3085 C C . VAL D 1 78 ? -10.783 -14.196 75.754 1.00 41.68 75 VAL D C 1
ATOM 3086 O O . VAL D 1 78 ? -11.937 -13.863 75.998 1.00 47.51 75 VAL D O 1
ATOM 3090 N N . ASN D 1 79 ? -10.030 -14.903 76.578 1.00 43.47 76 ASN D N 1
ATOM 3091 C CA . ASN D 1 79 ? -10.479 -15.219 77.917 1.00 45.45 76 ASN D CA 1
ATOM 3092 C C . ASN D 1 79 ? -9.775 -14.309 78.912 1.00 44.40 76 ASN D C 1
ATOM 3093 O O . ASN D 1 79 ? -10.077 -13.127 78.964 1.00 50.49 76 ASN D O 1
ATOM 3098 N N . GLU D 1 80 ? -8.828 -14.828 79.682 1.00 42.43 77 GLU D N 1
ATOM 3099 C CA . GLU D 1 80 ? -8.134 -13.989 80.671 1.00 44.79 77 GLU D CA 1
ATOM 3100 C C . GLU D 1 80 ? -7.221 -12.958 80.018 1.00 43.09 77 GLU D C 1
ATOM 3101 O O . GLU D 1 80 ? -6.652 -13.210 78.951 1.00 42.28 77 GLU D O 1
ATOM 3107 N N . ILE D 1 81 ? -7.080 -11.806 80.675 1.00 40.33 78 ILE D N 1
ATOM 3108 C CA . ILE D 1 81 ? -6.218 -10.729 80.209 1.00 39.93 78 ILE D CA 1
ATOM 3109 C C . ILE D 1 81 ? -5.334 -10.239 81.345 1.00 38.12 78 ILE D C 1
ATOM 3110 O O . ILE D 1 81 ? -5.814 -9.681 82.346 1.00 36.45 78 ILE D O 1
ATOM 3115 N N . GLU D 1 82 ? -4.035 -10.449 81.180 1.00 35.64 79 GLU D N 1
ATOM 3116 C CA . GLU D 1 82 ? -3.052 -9.982 82.140 1.00 31.54 79 GLU D CA 1
ATOM 3117 C C . GLU D 1 82 ? -2.334 -8.795 81.501 1.00 33.63 79 GLU D C 1
ATOM 3118 O O . GLU D 1 82 ? -1.916 -8.885 80.349 1.00 32.82 79 GLU D O 1
ATOM 3124 N N . VAL D 1 83 ? -2.210 -7.690 82.233 1.00 26.14 80 VAL D N 1
ATOM 3125 C CA . VAL D 1 83 ? -1.402 -6.569 81.777 1.00 27.58 80 VAL D CA 1
ATOM 3126 C C . VAL D 1 83 ? -0.218 -6.375 82.740 1.00 33.25 80 VAL D C 1
ATOM 3127 O O . VAL D 1 83 ? -0.420 -6.059 83.911 1.00 38.19 80 VAL D O 1
ATOM 3131 N N A ASN D 1 84 ? 0.994 -6.584 82.227 0.65 26.19 81 ASN D N 1
ATOM 3132 N N B ASN D 1 84 ? 1.005 -6.557 82.234 0.35 27.23 81 ASN D N 1
ATOM 3133 C CA A ASN D 1 84 ? 2.227 -6.458 82.987 0.65 28.61 81 ASN D CA 1
ATOM 3134 C CA B ASN D 1 84 ? 2.241 -6.458 83.022 0.35 28.06 81 ASN D CA 1
ATOM 3135 C C A ASN D 1 84 ? 2.906 -5.148 82.598 0.65 30.05 81 ASN D C 1
ATOM 3136 C C B ASN D 1 84 ? 3.016 -5.198 82.640 0.35 29.56 81 ASN D C 1
ATOM 3137 O O A ASN D 1 84 ? 3.271 -4.984 81.435 0.65 31.25 81 ASN D O 1
ATOM 3138 O O B ASN D 1 84 ? 3.543 -5.109 81.531 0.35 30.70 81 ASN D O 1
ATOM 3147 N N . VAL D 1 85 ? 3.078 -4.224 83.548 1.00 23.72 82 VAL D N 1
ATOM 3148 C CA . VAL D 1 85 ? 3.759 -2.959 83.261 1.00 18.16 82 VAL D CA 1
ATOM 3149 C C . VAL D 1 85 ? 5.230 -3.066 83.657 1.00 25.96 82 VAL D C 1
ATOM 3150 O O . VAL D 1 85 ? 5.548 -3.470 84.776 1.00 26.91 82 VAL D O 1
ATOM 3154 N N . VAL D 1 86 ? 6.112 -2.706 82.734 1.00 17.41 83 VAL D N 1
ATOM 3155 C CA . VAL D 1 86 ? 7.552 -2.753 82.964 1.00 27.00 83 VAL D CA 1
ATOM 3156 C C . VAL D 1 86 ? 8.149 -1.395 82.621 1.00 27.49 83 VAL D C 1
ATOM 3157 O O . VAL D 1 86 ? 7.508 -0.551 81.953 1.00 21.77 83 VAL D O 1
ATOM 3161 N N . TRP D 1 87 ? 9.358 -1.177 83.115 1.00 25.35 84 TRP D N 1
ATOM 3162 C CA . TRP D 1 87 ? 10.033 0.108 82.985 1.00 26.85 84 TRP D CA 1
ATOM 3163 C C . TRP D 1 87 ? 11.351 -0.080 82.233 1.00 28.83 84 TRP D C 1
ATOM 3164 O O . TRP D 1 87 ? 12.117 0.860 82.061 1.00 30.36 84 TRP D O 1
ATOM 3175 N N . ASN D 1 88 ? 11.608 -1.300 81.769 1.00 25.04 85 ASN D N 1
ATOM 3176 C CA . ASN D 1 88 ? 12.824 -1.578 81.007 1.00 29.00 85 ASN D CA 1
ATOM 3177 C C . ASN D 1 88 ? 12.543 -2.362 79.752 1.00 35.98 85 ASN D C 1
ATOM 3178 O O . ASN D 1 88 ? 11.795 -3.341 79.811 1.00 32.06 85 ASN D O 1
ATOM 3183 N N . PRO D 1 89 ? 13.116 -1.941 78.608 1.00 32.27 86 PRO D N 1
ATOM 3184 C CA . PRO D 1 89 ? 13.848 -0.685 78.426 1.00 33.02 86 PRO D CA 1
ATOM 3185 C C . PRO D 1 89 ? 12.915 0.517 78.577 1.00 30.35 86 PRO D C 1
ATOM 3186 O O . PRO D 1 89 ? 11.726 0.416 78.318 1.00 28.10 86 PRO D O 1
ATOM 3190 N N . PRO D 1 90 ? 13.467 1.657 78.980 1.00 29.75 87 PRO D N 1
ATOM 3191 C CA . PRO D 1 90 ? 12.677 2.854 79.252 1.00 29.22 87 PRO D CA 1
ATOM 3192 C C . PRO D 1 90 ? 12.053 3.350 77.950 1.00 31.00 87 PRO D C 1
ATOM 3193 O O . PRO D 1 90 ? 12.670 3.266 76.904 1.00 27.24 87 PRO D O 1
ATOM 3197 N N . TRP D 1 91 ? 10.844 3.880 78.010 1.00 23.73 88 TRP D N 1
ATOM 3198 C CA . TRP D 1 91 ? 10.226 4.389 76.799 1.00 25.44 88 TRP D CA 1
ATOM 3199 C C . TRP D 1 91 ? 10.977 5.622 76.335 1.00 23.72 88 TRP D C 1
ATOM 3200 O O . TRP D 1 91 ? 11.469 6.384 77.152 1.00 23.14 88 TRP D O 1
ATOM 3211 N N . SER D 1 92 ? 11.038 5.848 75.032 1.00 23.97 89 SER D N 1
ATOM 3212 C CA . SER D 1 92 ? 11.374 7.195 74.554 1.00 30.71 89 SER D CA 1
ATOM 3213 C C . SER D 1 92 ? 10.599 7.503 73.281 1.00 23.16 89 SER D C 1
ATOM 3214 O O . SER D 1 92 ? 10.050 6.614 72.644 1.00 24.89 89 SER D O 1
ATOM 3217 N N . LYS D 1 93 ? 10.613 8.766 72.880 1.00 22.89 90 LYS D N 1
ATOM 3218 C CA . LYS D 1 93 ? 9.825 9.185 71.732 1.00 32.05 90 LYS D CA 1
ATOM 3219 C C . LYS D 1 93 ? 10.337 8.573 70.431 1.00 29.35 90 LYS D C 1
ATOM 3220 O O . LYS D 1 93 ? 9.636 8.570 69.413 1.00 24.02 90 LYS D O 1
ATOM 3226 N N . GLU D 1 94 ? 11.558 8.049 70.453 1.00 17.71 91 GLU D N 1
ATOM 3227 C CA . GLU D 1 94 ? 12.081 7.402 69.252 1.00 19.43 91 GLU D CA 1
ATOM 3228 C C . GLU D 1 94 ? 11.328 6.107 68.974 1.00 24.09 91 GLU D C 1
ATOM 3229 O O . GLU D 1 94 ? 11.432 5.575 67.879 1.00 31.29 91 GLU D O 1
ATOM 3235 N N . ARG D 1 95 ? 10.554 5.603 69.952 1.00 23.91 92 ARG D N 1
ATOM 3236 C CA . ARG D 1 95 ? 9.757 4.377 69.730 1.00 26.62 92 ARG D CA 1
ATOM 3237 C C . ARG D 1 95 ? 8.399 4.620 69.062 1.00 27.24 92 ARG D C 1
ATOM 3238 O O . ARG D 1 95 ? 7.669 3.670 68.741 1.00 21.66 92 ARG D O 1
ATOM 3254 N N . SER D 1 97 ? 5.622 5.336 66.241 1.00 16.51 94 SER D N 1
ATOM 3255 C CA . SER D 1 97 ? 5.545 4.952 64.828 1.00 15.66 94 SER D CA 1
ATOM 3256 C C . SER D 1 97 ? 5.751 6.142 63.891 1.00 22.80 94 SER D C 1
ATOM 3257 O O . SER D 1 97 ? 5.757 7.300 64.322 1.00 22.24 94 SER D O 1
ATOM 3260 N N . ARG D 1 98 ? 5.865 5.845 62.602 1.00 21.38 95 ARG D N 1
ATOM 3261 C CA . ARG D 1 98 ? 5.926 6.870 61.563 1.00 22.23 95 ARG D CA 1
ATOM 3262 C C . ARG D 1 98 ? 4.779 7.864 61.701 1.00 24.64 95 ARG D C 1
ATOM 3263 O O . ARG D 1 98 ? 4.997 9.068 61.713 1.00 22.62 95 ARG D O 1
ATOM 3279 N N . ALA D 1 100 ? 2.784 8.488 64.247 1.00 25.49 97 ALA D N 1
ATOM 3280 C CA . ALA D 1 100 ? 2.885 9.241 65.490 1.00 26.28 97 ALA D CA 1
ATOM 3281 C C . ALA D 1 100 ? 3.864 10.384 65.349 1.00 22.99 97 ALA D C 1
ATOM 3282 O O . ALA D 1 100 ? 3.565 11.496 65.793 1.00 21.50 97 ALA D O 1
ATOM 3284 N N . LYS D 1 101 ? 5.045 10.126 64.772 1.00 22.37 98 LYS D N 1
ATOM 3285 C CA . LYS D 1 101 ? 6.047 11.197 64.626 1.00 26.23 98 LYS D CA 1
ATOM 3286 C C . LYS D 1 101 ? 5.523 12.270 63.689 1.00 32.45 98 LYS D C 1
ATOM 3287 O O . LYS D 1 101 ? 5.721 13.482 63.935 1.00 29.37 98 LYS D O 1
ATOM 3293 N N . ILE D 1 102 ? 4.869 11.846 62.603 1.00 25.56 99 ILE D N 1
ATOM 3294 C CA . ILE D 1 102 ? 4.351 12.846 61.645 1.00 25.10 99 ILE D CA 1
ATOM 3295 C C . ILE D 1 102 ? 3.311 13.712 62.344 1.00 27.01 99 ILE D C 1
ATOM 3296 O O . ILE D 1 102 ? 3.359 14.939 62.292 1.00 28.51 99 ILE D O 1
ATOM 3301 N N . ALA D 1 103 ? 2.400 13.052 63.039 1.00 27.77 100 ALA D N 1
ATOM 3302 C CA . ALA D 1 103 ? 1.302 13.735 63.695 1.00 30.61 100 ALA D CA 1
ATOM 3303 C C . ALA D 1 103 ? 1.818 14.695 64.765 1.00 32.26 100 ALA D C 1
ATOM 3304 O O . ALA D 1 103 ? 1.471 15.867 64.779 1.00 32.61 100 ALA D O 1
ATOM 3306 N N . LEU D 1 104 ? 2.666 14.207 65.652 1.00 26.04 101 LEU D N 1
ATOM 3307 C CA . LEU D 1 104 ? 3.088 15.040 66.772 1.00 36.08 101 LEU D CA 1
ATOM 3308 C C . LEU D 1 104 ? 4.012 16.171 66.323 1.00 42.61 101 LEU D C 1
ATOM 3309 O O . LEU D 1 104 ? 4.158 17.178 67.019 1.00 46.27 101 LEU D O 1
ATOM 3314 N N . GLY D 1 105 ? 4.597 16.031 65.136 1.00 35.37 102 GLY D N 1
ATOM 3315 C CA . GLY D 1 105 ? 5.345 17.123 64.553 1.00 37.24 102 GLY D CA 1
ATOM 3316 C C . GLY D 1 105 ? 4.469 18.306 64.139 1.00 47.38 102 GLY D C 1
ATOM 3317 O O . GLY D 1 105 ? 4.949 19.431 63.959 1.00 48.25 102 GLY D O 1
ATOM 3318 N N . ILE D 1 106 ? 3.174 18.063 63.982 1.00 49.68 103 ILE D N 1
ATOM 3319 C CA . ILE D 1 106 ? 2.266 19.084 63.442 1.00 48.21 103 ILE D CA 1
ATOM 3320 C C . ILE D 1 106 ? 1.188 19.470 64.461 1.00 50.78 103 ILE D C 1
ATOM 3321 O O . ILE D 1 106 ? 0.710 20.591 64.469 1.00 54.84 103 ILE D O 1
ATOM 3326 N N . ARG D 1 107 ? 0.820 18.533 65.327 1.00 52.43 104 ARG D N 1
ATOM 3327 C CA . ARG D 1 107 ? -0.168 18.795 66.372 1.00 60.40 104 ARG D CA 1
ATOM 3328 C C . ARG D 1 107 ? 0.320 18.421 67.777 1.00 60.95 104 ARG D C 1
ATOM 3329 O O . ARG D 1 107 ? 1.213 19.071 68.329 1.00 62.40 104 ARG D O 1
ATOM 3337 N N . SER E 1 1 ? -19.736 9.891 0.093 1.00 102.62 -2 SER E N 1
ATOM 3338 C CA . SER E 1 1 ? -18.507 10.688 0.175 1.00 98.63 -2 SER E CA 1
ATOM 3339 C C . SER E 1 1 ? -18.731 12.077 0.789 1.00 84.09 -2 SER E C 1
ATOM 3340 O O . SER E 1 1 ? -18.099 13.059 0.399 1.00 78.19 -2 SER E O 1
ATOM 3343 N N . ASN E 1 2 ? -19.642 12.147 1.750 1.00 76.84 -1 ASN E N 1
ATOM 3344 C CA . ASN E 1 2 ? -19.821 13.364 2.516 1.00 68.44 -1 ASN E CA 1
ATOM 3345 C C . ASN E 1 2 ? -18.927 13.390 3.745 1.00 55.81 -1 ASN E C 1
ATOM 3346 O O . ASN E 1 2 ? -18.362 14.425 4.061 1.00 47.88 -1 ASN E O 1
ATOM 3351 N N . ALA E 1 3 ? -18.807 12.257 4.433 1.00 51.17 0 ALA E N 1
ATOM 3352 C CA . ALA E 1 3 ? -17.922 12.157 5.590 1.00 54.27 0 ALA E CA 1
ATOM 3353 C C . ALA E 1 3 ? -16.498 12.530 5.180 1.00 51.18 0 ALA E C 1
ATOM 3354 O O . ALA E 1 3 ? -15.849 13.355 5.829 1.00 47.05 0 ALA E O 1
ATOM 3364 N N . SER E 1 5 ? -15.594 14.311 2.633 1.00 47.35 2 SER E N 1
ATOM 3365 C CA . SER E 1 5 ? -15.589 15.691 2.182 1.00 48.12 2 SER E CA 1
ATOM 3366 C C . SER E 1 5 ? -15.568 16.638 3.376 1.00 37.65 2 SER E C 1
ATOM 3367 O O . SER E 1 5 ? -14.845 17.642 3.372 1.00 33.12 2 SER E O 1
ATOM 3370 N N . GLN E 1 6 ? -16.355 16.300 4.399 1.00 30.86 3 GLN E N 1
ATOM 3371 C CA . GLN E 1 6 ? -16.414 17.083 5.623 1.00 32.60 3 GLN E CA 1
ATOM 3372 C C . GLN E 1 6 ? -15.069 17.012 6.348 1.00 33.52 3 GLN E C 1
ATOM 3373 O O . GLN E 1 6 ? -14.603 18.007 6.879 1.00 31.58 3 GLN E O 1
ATOM 3379 N N A GLU E 1 7 ? -14.427 15.852 6.325 0.42 32.21 4 GLU E N 1
ATOM 3380 N N B GLU E 1 7 ? -14.437 15.840 6.345 0.58 32.21 4 GLU E N 1
ATOM 3381 C CA A GLU E 1 7 ? -13.146 15.712 7.006 0.42 30.92 4 GLU E CA 1
ATOM 3382 C CA B GLU E 1 7 ? -13.136 15.694 6.994 0.58 31.00 4 GLU E CA 1
ATOM 3383 C C A GLU E 1 7 ? -12.019 16.453 6.271 0.42 29.97 4 GLU E C 1
ATOM 3384 C C B GLU E 1 7 ? -12.073 16.521 6.269 0.58 30.33 4 GLU E C 1
ATOM 3385 O O A GLU E 1 7 ? -11.158 17.051 6.904 0.42 28.90 4 GLU E O 1
ATOM 3386 O O B GLU E 1 7 ? -11.305 17.234 6.902 0.58 28.99 4 GLU E O 1
ATOM 3397 N N . ALA E 1 8 ? -12.046 16.454 4.940 1.00 25.47 5 ALA E N 1
ATOM 3398 C CA . ALA E 1 8 ? -11.118 17.297 4.197 1.00 25.96 5 ALA E CA 1
ATOM 3399 C C . ALA E 1 8 ? -11.351 18.786 4.508 1.00 24.56 5 ALA E C 1
ATOM 3400 O O . ALA E 1 8 ? -10.410 19.543 4.706 1.00 29.66 5 ALA E O 1
ATOM 3402 N N . PHE E 1 9 ? -12.600 19.212 4.566 1.00 26.98 6 PHE E N 1
ATOM 3403 C CA . PHE E 1 9 ? -12.875 20.599 4.912 1.00 20.02 6 PHE E CA 1
ATOM 3404 C C . PHE E 1 9 ? -12.468 20.997 6.360 1.00 25.89 6 PHE E C 1
ATOM 3405 O O . PHE E 1 9 ? -11.971 22.084 6.584 1.00 25.46 6 PHE E O 1
ATOM 3413 N N . GLU E 1 10 ? -12.705 20.120 7.333 1.00 23.04 7 GLU E N 1
ATOM 3414 C CA . GLU E 1 10 ? -12.244 20.296 8.721 1.00 24.16 7 GLU E CA 1
ATOM 3415 C C . GLU E 1 10 ? -10.733 20.420 8.812 1.00 23.36 7 GLU E C 1
ATOM 3416 O O . GLU E 1 10 ? -10.175 21.211 9.598 1.00 23.53 7 GLU E O 1
ATOM 3422 N N . ASN E 1 11 ? -10.065 19.564 8.053 1.00 22.17 8 ASN E N 1
ATOM 3423 C CA . ASN E 1 11 ? -8.625 19.597 7.963 1.00 25.70 8 ASN E CA 1
ATOM 3424 C C . ASN E 1 11 ? -8.141 20.935 7.419 1.00 27.45 8 ASN E C 1
ATOM 3425 O O . ASN E 1 11 ? -7.199 21.532 7.938 1.00 20.64 8 ASN E O 1
ATOM 3430 N N . LYS E 1 12 ? -8.800 21.413 6.367 1.00 22.64 9 LYS E N 1
ATOM 3431 C CA . LYS E 1 12 ? -8.433 22.709 5.794 1.00 19.81 9 LYS E CA 1
ATOM 3432 C C . LYS E 1 12 ? -8.679 23.878 6.790 1.00 25.10 9 LYS E C 1
ATOM 3433 O O . LYS E 1 12 ? -7.829 24.768 6.949 1.00 26.89 9 LYS E O 1
ATOM 3439 N N . LEU E 1 13 ? -9.792 23.843 7.508 1.00 18.43 10 LEU E N 1
ATOM 3440 C CA . LEU E 1 13 ? -10.034 24.862 8.517 1.00 20.88 10 LEU E CA 1
ATOM 3441 C C . LEU E 1 13 ? -8.973 24.849 9.629 1.00 25.47 10 LEU E C 1
ATOM 3442 O O . LEU E 1 13 ? -8.469 25.899 10.032 1.00 20.50 10 LEU E O 1
ATOM 3447 N N . TYR E 1 14 ? -8.618 23.660 10.099 1.00 27.08 11 TYR E N 1
ATOM 3448 C CA . TYR E 1 14 ? -7.663 23.523 11.197 1.00 22.63 11 TYR E CA 1
ATOM 3449 C C . TYR E 1 14 ? -6.290 24.047 10.810 1.00 24.62 11 TYR E C 1
ATOM 3450 O O . TYR E 1 14 ? -5.662 24.745 11.590 1.00 23.22 11 TYR E O 1
ATOM 3459 N N . ALA E 1 15 ? -5.843 23.723 9.598 1.00 21.65 12 ALA E N 1
ATOM 3460 C CA . ALA E 1 15 ? -4.590 24.224 9.094 1.00 26.26 12 ALA E CA 1
ATOM 3461 C C . ALA E 1 15 ? -4.624 25.749 9.089 1.00 26.78 12 ALA E C 1
ATOM 3462 O O . ALA E 1 15 ? -3.663 26.419 9.501 1.00 24.19 12 ALA E O 1
ATOM 3464 N N . ASN E 1 16 ? -5.747 26.305 8.680 1.00 22.94 13 ASN E N 1
ATOM 3465 C CA . ASN E 1 16 ? -5.824 27.770 8.607 1.00 24.67 13 ASN E CA 1
ATOM 3466 C C . ASN E 1 16 ? -5.757 28.443 9.964 1.00 26.16 13 ASN E C 1
ATOM 3467 O O . ASN E 1 16 ? -5.335 29.576 10.053 1.00 24.12 13 ASN E O 1
ATOM 3472 N N . LEU E 1 17 ? -6.074 27.701 11.023 1.00 25.65 14 LEU E N 1
ATOM 3473 C CA . LEU E 1 17 ? -6.024 28.242 12.387 1.00 28.56 14 LEU E CA 1
ATOM 3474 C C . LEU E 1 17 ? -4.609 28.458 12.875 1.00 28.34 14 LEU E C 1
ATOM 3475 O O . LEU E 1 17 ? -4.375 29.085 13.921 1.00 29.00 14 LEU E O 1
ATOM 3480 N N . GLU E 1 18 ? -3.654 27.962 12.101 1.00 21.28 15 GLU E N 1
ATOM 3481 C CA . GLU E 1 18 ? -2.270 28.266 12.382 1.00 29.82 15 GLU E CA 1
ATOM 3482 C C . GLU E 1 18 ? -1.972 29.743 12.199 1.00 32.52 15 GLU E C 1
ATOM 3483 O O . GLU E 1 18 ? -0.935 30.227 12.650 1.00 23.69 15 GLU E O 1
ATOM 3489 N N . ALA E 1 19 ? -2.862 30.463 11.534 1.00 25.63 16 ALA E N 1
ATOM 3490 C CA . ALA E 1 19 ? -2.615 31.880 11.374 1.00 29.05 16 ALA E CA 1
ATOM 3491 C C . ALA E 1 19 ? -3.180 32.639 12.585 1.00 31.48 16 ALA E C 1
ATOM 3492 O O . ALA E 1 19 ? -3.071 33.846 12.636 1.00 30.20 16 ALA E O 1
ATOM 3494 N N . VAL E 1 20 ? -3.786 31.950 13.562 1.00 25.30 17 VAL E N 1
ATOM 3495 C CA . VAL E 1 20 ? -4.318 32.682 14.732 1.00 26.71 17 VAL E CA 1
ATOM 3496 C C . VAL E 1 20 ? -3.325 32.576 15.883 1.00 26.07 17 VAL E C 1
ATOM 3497 O O . VAL E 1 20 ? -3.038 31.472 16.381 1.00 23.05 17 VAL E O 1
ATOM 3501 N N . ILE E 1 21 ? -2.800 33.714 16.310 1.00 28.16 18 ILE E N 1
ATOM 3502 C CA . ILE E 1 21 ? -1.703 33.719 17.273 1.00 31.18 18 ILE E CA 1
ATOM 3503 C C . ILE E 1 21 ? -2.157 34.080 18.681 1.00 33.30 18 ILE E C 1
ATOM 3504 O O . ILE E 1 21 ? -2.912 35.018 18.867 1.00 33.54 18 ILE E O 1
ATOM 3509 N N . ASP E 1 22 ? -1.685 33.351 19.680 1.00 31.09 19 ASP E N 1
ATOM 3510 C CA . ASP E 1 22 ? -1.907 33.788 21.050 1.00 36.66 19 ASP E CA 1
ATOM 3511 C C . ASP E 1 22 ? -0.924 34.911 21.370 1.00 36.67 19 ASP E C 1
ATOM 3512 O O . ASP E 1 22 ? 0.268 34.667 21.522 1.00 37.02 19 ASP E O 1
ATOM 3517 N N . PRO E 1 23 ? -1.424 36.144 21.504 1.00 39.76 20 PRO E N 1
ATOM 3518 C CA . PRO E 1 23 ? -0.485 37.270 21.596 1.00 44.61 20 PRO E CA 1
ATOM 3519 C C . PRO E 1 23 ? 0.391 37.224 22.854 1.00 47.12 20 PRO E C 1
ATOM 3520 O O . PRO E 1 23 ? 1.458 37.812 22.856 1.00 52.69 20 PRO E O 1
ATOM 3524 N N . GLU E 1 24 ? -0.030 36.521 23.896 1.00 43.57 21 GLU E N 1
ATOM 3525 C CA . GLU E 1 24 ? 0.761 36.497 25.129 1.00 47.81 21 GLU E CA 1
ATOM 3526 C C . GLU E 1 24 ? 1.972 35.593 25.006 1.00 47.79 21 GLU E C 1
ATOM 3527 O O . GLU E 1 24 ? 2.999 35.845 25.636 1.00 49.99 21 GLU E O 1
ATOM 3533 N N . LEU E 1 25 ? 1.854 34.552 24.181 1.00 43.03 22 LEU E N 1
ATOM 3534 C CA . LEU E 1 25 ? 2.933 33.568 24.025 1.00 38.32 22 LEU E CA 1
ATOM 3535 C C . LEU E 1 25 ? 3.681 33.698 22.700 1.00 35.11 22 LEU E C 1
ATOM 3536 O O . LEU E 1 25 ? 4.792 33.187 22.560 1.00 41.11 22 LEU E O 1
ATOM 3541 N N . GLY E 1 26 ? 3.077 34.390 21.739 1.00 31.63 23 GLY E N 1
ATOM 3542 C CA . GLY E 1 26 ? 3.641 34.519 20.405 1.00 31.87 23 GLY E CA 1
ATOM 3543 C C . GLY E 1 26 ? 3.615 33.209 19.616 1.00 35.67 23 GLY E C 1
ATOM 3544 O O . GLY E 1 26 ? 4.382 33.038 18.669 1.00 35.82 23 GLY E O 1
ATOM 3545 N N . VAL E 1 27 ? 2.710 32.306 19.988 1.00 31.84 24 VAL E N 1
ATOM 3546 C CA . VAL E 1 27 ? 2.601 31.000 19.335 1.00 35.57 24 VAL E CA 1
ATOM 3547 C C . VAL E 1 27 ? 1.154 30.808 18.808 1.00 27.49 24 VAL E C 1
ATOM 3548 O O . VAL E 1 27 ? 0.192 31.230 19.466 1.00 30.67 24 VAL E O 1
ATOM 3552 N N . ASP E 1 28 ? 0.983 30.196 17.639 1.00 23.23 25 ASP E N 1
ATOM 3553 C CA . ASP E 1 28 ? -0.390 29.992 17.126 1.00 24.32 25 ASP E CA 1
ATOM 3554 C C . ASP E 1 28 ? -1.193 28.992 17.966 1.00 24.35 25 ASP E C 1
ATOM 3555 O O . ASP E 1 28 ? -0.612 28.153 18.666 1.00 24.89 25 ASP E O 1
ATOM 3560 N N . ILE E 1 29 ? -2.523 29.101 17.924 1.00 21.57 26 ILE E N 1
ATOM 3561 C CA . ILE E 1 29 ? -3.375 28.302 18.810 1.00 26.20 26 ILE E CA 1
ATOM 3562 C C . ILE E 1 29 ? -3.346 26.810 18.482 1.00 23.69 26 ILE E C 1
ATOM 3563 O O . ILE E 1 29 ? -3.561 25.962 19.353 1.00 25.67 26 ILE E O 1
ATOM 3568 N N . VAL E 1 30 ? -3.039 26.492 17.235 1.00 20.42 27 VAL E N 1
ATOM 3569 C CA . VAL E 1 30 ? -2.885 25.087 16.860 1.00 23.75 27 VAL E CA 1
ATOM 3570 C C . VAL E 1 30 ? -1.671 24.449 17.538 1.00 20.96 27 VAL E C 1
ATOM 3571 O O . VAL E 1 30 ? -1.779 23.428 18.222 1.00 26.28 27 VAL E O 1
ATOM 3575 N N . ASN E 1 31 ? -0.515 25.071 17.396 1.00 24.09 28 ASN E N 1
ATOM 3576 C CA . ASN E 1 31 ? 0.679 24.562 18.065 1.00 25.86 28 ASN E CA 1
ATOM 3577 C C . ASN E 1 31 ? 0.654 24.620 19.595 1.00 23.84 28 ASN E C 1
ATOM 3578 O O . ASN E 1 31 ? 1.305 23.823 20.262 1.00 25.46 28 ASN E O 1
ATOM 3583 N N . LEU E 1 32 ? -0.078 25.580 20.150 1.00 23.09 29 LEU E N 1
ATOM 3584 C CA . LEU E 1 32 ? -0.225 25.646 21.599 1.00 24.40 29 LEU E CA 1
ATOM 3585 C C . LEU E 1 32 ? -1.110 24.516 22.115 1.00 25.28 29 LEU E C 1
ATOM 3586 O O . LEU E 1 32 ? -1.105 24.222 23.304 1.00 27.84 29 LEU E O 1
ATOM 3591 N N . GLY E 1 33 ? -1.904 23.919 21.231 1.00 27.22 30 GLY E N 1
ATOM 3592 C CA . GLY E 1 33 ? -2.818 22.866 21.637 1.00 25.58 30 GLY E CA 1
ATOM 3593 C C . GLY E 1 33 ? -4.151 23.354 22.180 1.00 25.44 30 GLY E C 1
ATOM 3594 O O . GLY E 1 33 ? -4.836 22.623 22.904 1.00 23.45 30 GLY E O 1
ATOM 3595 N N . LEU E 1 34 ? -4.532 24.588 21.854 1.00 22.16 31 LEU E N 1
ATOM 3596 C CA . LEU E 1 34 ? -5.812 25.108 22.354 1.00 26.93 31 LEU E CA 1
ATOM 3597 C C . LEU E 1 34 ? -7.050 24.600 21.585 1.00 27.26 31 LEU E C 1
ATOM 3598 O O . LEU E 1 34 ? -8.140 24.706 22.091 1.00 31.25 31 LEU E O 1
ATOM 3603 N N . VAL E 1 35 ? -6.863 24.051 20.376 1.00 24.55 32 VAL E N 1
ATOM 3604 C CA . VAL E 1 35 ? -7.984 23.636 19.525 1.00 19.04 32 VAL E CA 1
ATOM 3605 C C . VAL E 1 35 ? -8.325 22.158 19.765 1.00 19.28 32 VAL E C 1
ATOM 3606 O O . VAL E 1 35 ? -7.572 21.259 19.398 1.00 28.96 32 VAL E O 1
ATOM 3610 N N . TYR E 1 36 ? -9.474 21.914 20.369 1.00 20.97 33 TYR E N 1
ATOM 3611 C CA . TYR E 1 36 ? -9.829 20.550 20.746 1.00 29.84 33 TYR E CA 1
ATOM 3612 C C . TYR E 1 36 ? -10.569 19.839 19.615 1.00 32.47 33 TYR E C 1
ATOM 3613 O O . TYR E 1 36 ? -10.384 18.647 19.380 1.00 30.00 33 TYR E O 1
ATOM 3622 N N . ASP E 1 37 ? -11.406 20.565 18.895 1.00 26.33 34 ASP E N 1
ATOM 3623 C CA . ASP E 1 37 ? -12.176 19.888 17.864 1.00 27.39 34 ASP E CA 1
ATOM 3624 C C . ASP E 1 37 ? -12.562 20.875 16.783 1.00 26.40 34 ASP E C 1
ATOM 3625 O O . ASP E 1 37 ? -12.711 22.079 17.045 1.00 23.12 34 ASP E O 1
ATOM 3630 N N . VAL E 1 38 ? -12.673 20.355 15.565 1.00 20.46 35 VAL E N 1
ATOM 3631 C CA . VAL E 1 38 ? -13.175 21.127 14.429 1.00 26.99 35 VAL E CA 1
ATOM 3632 C C . VAL E 1 38 ? -14.170 20.245 13.693 1.00 25.85 35 VAL E C 1
ATOM 3633 O O . VAL E 1 38 ? -13.815 19.171 13.202 1.00 26.84 35 VAL E O 1
ATOM 3637 N N . THR E 1 39 ? -15.418 20.679 13.610 1.00 28.62 36 THR E N 1
ATOM 3638 C CA . THR E 1 39 ? -16.391 19.916 12.840 1.00 30.73 36 THR E CA 1
ATOM 3639 C C . THR E 1 39 ? -17.088 20.834 11.831 1.00 28.68 36 THR E C 1
ATOM 3640 O O . THR E 1 39 ? -17.217 22.019 12.059 1.00 29.46 36 THR E O 1
ATOM 3644 N N . ALA E 1 40 ? -17.521 20.268 10.717 1.00 25.23 37 ALA E N 1
ATOM 3645 C CA . ALA E 1 40 ? -18.215 21.029 9.691 1.00 30.62 37 ALA E CA 1
ATOM 3646 C C . ALA E 1 40 ? -19.305 20.163 9.137 1.00 31.41 37 ALA E C 1
ATOM 3647 O O . ALA E 1 40 ? -19.121 18.949 8.989 1.00 29.64 37 ALA E O 1
ATOM 3649 N N . ASP E 1 41 ? -20.417 20.789 8.784 1.00 31.46 38 ASP E N 1
ATOM 3650 C CA . ASP E 1 41 ? -21.543 20.035 8.259 1.00 39.19 38 ASP E CA 1
ATOM 3651 C C . ASP E 1 41 ? -21.565 20.066 6.720 1.00 41.51 38 ASP E C 1
ATOM 3652 O O . ASP E 1 41 ? -20.692 20.657 6.078 1.00 41.95 38 ASP E O 1
ATOM 3657 N N . GLU E 1 42 ? -22.568 19.409 6.156 1.00 37.35 39 GLU E N 1
ATOM 3658 C CA . GLU E 1 42 ? -22.813 19.340 4.728 1.00 44.53 39 GLU E CA 1
ATOM 3659 C C . GLU E 1 42 ? -22.877 20.723 4.064 1.00 44.45 39 GLU E C 1
ATOM 3660 O O . GLU E 1 42 ? -22.578 20.874 2.878 1.00 48.74 39 GLU E O 1
ATOM 3666 N N . ASN E 1 43 ? -23.253 21.741 4.826 1.00 36.81 40 ASN E N 1
ATOM 3667 C CA . ASN E 1 43 ? -23.367 23.087 4.266 1.00 32.90 40 ASN E CA 1
ATOM 3668 C C . ASN E 1 43 ? -22.217 24.010 4.639 1.00 33.96 40 ASN E C 1
ATOM 3669 O O . ASN E 1 43 ? -22.340 25.227 4.551 1.00 33.10 40 ASN E O 1
ATOM 3674 N N . ASN E 1 44 ? -21.101 23.428 5.070 1.00 31.56 41 ASN E N 1
ATOM 3675 C CA . ASN E 1 44 ? -19.930 24.204 5.445 1.00 28.72 41 ASN E CA 1
ATOM 3676 C C . ASN E 1 44 ? -20.094 25.125 6.652 1.00 28.63 41 ASN E C 1
ATOM 3677 O O . ASN E 1 44 ? -19.410 26.132 6.766 1.00 32.72 41 ASN E O 1
ATOM 3682 N N . ASN E 1 45 ? -20.997 24.784 7.565 1.00 29.50 42 ASN E N 1
ATOM 3683 C CA . ASN E 1 45 ? -21.026 25.470 8.854 1.00 26.76 42 ASN E CA 1
ATOM 3684 C C . ASN E 1 45 ? -20.054 24.772 9.774 1.00 28.77 42 ASN E C 1
ATOM 3685 O O . ASN E 1 45 ? -19.934 23.542 9.755 1.00 31.43 42 ASN E O 1
ATOM 3690 N N . ALA E 1 46 ? -19.343 25.558 10.567 1.00 30.99 43 ALA E N 1
ATOM 3691 C CA . ALA E 1 46 ? -18.240 25.024 11.356 1.00 29.79 43 ALA E CA 1
ATOM 3692 C C . ALA E 1 46 ? -18.463 25.271 12.839 1.00 28.56 43 ALA E C 1
ATOM 3693 O O . ALA E 1 46 ? -19.017 26.291 13.247 1.00 32.86 43 ALA E O 1
ATOM 3695 N N . VAL E 1 47 ? -18.039 24.314 13.644 1.00 25.81 44 VAL E N 1
ATOM 3696 C CA . VAL E 1 47 ? -17.962 24.509 15.085 1.00 25.79 44 VAL E CA 1
ATOM 3697 C C . VAL E 1 47 ? -16.514 24.250 15.500 1.00 28.07 44 VAL E C 1
ATOM 3698 O O . VAL E 1 47 ? -15.943 23.184 15.207 1.00 26.09 44 VAL E O 1
ATOM 3702 N N . ILE E 1 48 ? -15.909 25.236 16.140 1.00 24.40 45 ILE E N 1
ATOM 3703 C CA . ILE E 1 48 ? -14.550 25.114 16.600 1.00 27.18 45 ILE E CA 1
ATOM 3704 C C . ILE E 1 48 ? -14.662 25.012 18.122 1.00 29.09 45 ILE E C 1
ATOM 3705 O O . ILE E 1 48 ? -15.228 25.902 18.762 1.00 30.24 45 ILE E O 1
ATOM 3710 N N . THR E 1 49 ? -14.170 23.923 18.695 1.00 20.71 46 THR E N 1
ATOM 3711 C CA . THR E 1 49 ? -14.176 23.780 20.146 1.00 20.99 46 THR E CA 1
ATOM 3712 C C . THR E 1 49 ? -12.731 24.009 20.610 1.00 23.07 46 THR E C 1
ATOM 3713 O O . THR E 1 49 ? -11.809 23.384 20.099 1.00 26.43 46 THR E O 1
ATOM 3725 N N . THR E 1 51 ? -9.973 25.846 23.958 1.00 27.79 48 THR E N 1
ATOM 3726 C CA . THR E 1 51 ? -9.868 26.307 25.324 1.00 29.69 48 THR E CA 1
ATOM 3727 C C . THR E 1 51 ? -8.899 27.486 25.307 1.00 26.40 48 THR E C 1
ATOM 3728 O O . THR E 1 51 ? -8.516 27.920 24.219 1.00 26.56 48 THR E O 1
ATOM 3740 N N . THR E 1 53 ? -5.241 29.218 27.645 1.00 34.82 50 THR E N 1
ATOM 3741 C CA . THR E 1 53 ? -4.187 28.767 28.573 1.00 35.16 50 THR E CA 1
ATOM 3742 C C . THR E 1 53 ? -4.599 28.870 30.047 1.00 41.04 50 THR E C 1
ATOM 3743 O O . THR E 1 53 ? -4.076 28.151 30.892 1.00 43.12 50 THR E O 1
ATOM 3747 N N . SER E 1 54 ? -5.527 29.762 30.364 1.00 34.07 51 SER E N 1
ATOM 3748 C CA . SER E 1 54 ? -6.040 29.816 31.722 1.00 46.04 51 SER E CA 1
ATOM 3749 C C . SER E 1 54 ? -7.444 30.379 31.720 1.00 44.57 51 SER E C 1
ATOM 3750 O O . SER E 1 54 ? -7.837 31.077 30.794 1.00 35.99 51 SER E O 1
ATOM 3753 N N . ILE E 1 55 ? -8.200 30.055 32.758 1.00 50.63 52 ILE E N 1
ATOM 3754 C CA . ILE E 1 55 ? -9.564 30.532 32.858 1.00 56.20 52 ILE E CA 1
ATOM 3755 C C . ILE E 1 55 ? -9.542 32.048 32.861 1.00 55.26 52 ILE E C 1
ATOM 3756 O O . ILE E 1 55 ? -10.407 32.693 32.271 1.00 55.70 52 ILE E O 1
ATOM 3761 N N . GLY E 1 56 ? -8.515 32.613 33.485 1.00 56.80 53 GLY E N 1
ATOM 3762 C CA . GLY E 1 56 ? -8.397 34.054 33.596 1.00 60.86 53 GLY E CA 1
ATOM 3763 C C . GLY E 1 56 ? -8.077 34.763 32.291 1.00 58.71 53 GLY E C 1
ATOM 3764 O O . GLY E 1 56 ? -8.290 35.969 32.168 1.00 53.95 53 GLY E O 1
ATOM 3765 N N . CYS E 1 57 ? -7.592 34.007 31.307 1.00 52.02 54 CYS E N 1
ATOM 3766 C CA . CYS E 1 57 ? -7.015 34.587 30.103 1.00 49.16 54 CYS E CA 1
ATOM 3767 C C . CYS E 1 57 ? -7.764 35.788 29.514 1.00 48.51 54 CYS E C 1
ATOM 3768 O O . CYS E 1 57 ? -8.905 35.677 29.074 1.00 51.19 54 CYS E O 1
ATOM 3771 N N . PRO E 1 58 ? -7.097 36.943 29.496 1.00 50.29 55 PRO E N 1
ATOM 3772 C CA . PRO E 1 58 ? -7.642 38.227 29.048 1.00 54.28 55 PRO E CA 1
ATOM 3773 C C . PRO E 1 58 ? -7.721 38.358 27.530 1.00 52.63 55 PRO E C 1
ATOM 3774 O O . PRO E 1 58 ? -8.382 39.272 27.045 1.00 51.49 55 PRO E O 1
ATOM 3786 N N . ALA E 1 60 ? -8.981 36.140 25.435 1.00 44.37 57 ALA E N 1
ATOM 3787 C CA . ALA E 1 60 ? -9.987 35.221 24.903 1.00 43.82 57 ALA E CA 1
ATOM 3788 C C . ALA E 1 60 ? -10.924 35.854 23.850 1.00 43.16 57 ALA E C 1
ATOM 3789 O O . ALA E 1 60 ? -11.194 35.266 22.799 1.00 36.59 57 ALA E O 1
ATOM 3791 N N . GLY E 1 61 ? -11.436 37.045 24.139 1.00 43.68 58 GLY E N 1
ATOM 3792 C CA . GLY E 1 61 ? -12.357 37.700 23.219 1.00 40.54 58 GLY E CA 1
ATOM 3793 C C . GLY E 1 61 ? -11.673 38.004 21.898 1.00 39.32 58 GLY E C 1
ATOM 3794 O O . GLY E 1 61 ? -12.253 37.826 20.823 1.00 37.47 58 GLY E O 1
ATOM 3795 N N . GLN E 1 62 ? -10.424 38.452 21.988 1.00 35.54 59 GLN E N 1
ATOM 3796 C CA . GLN E 1 62 ? -9.614 38.750 20.818 1.00 39.52 59 GLN E CA 1
ATOM 3797 C C . GLN E 1 62 ? -9.316 37.497 19.983 1.00 34.09 59 GLN E C 1
ATOM 3798 O O . GLN E 1 62 ? -9.313 37.542 18.762 1.00 29.01 59 GLN E O 1
ATOM 3804 N N . ILE E 1 63 ? -9.044 36.388 20.659 1.00 31.77 60 ILE E N 1
ATOM 3805 C CA . ILE E 1 63 ? -8.665 35.158 19.981 1.00 35.32 60 ILE E CA 1
ATOM 3806 C C . ILE E 1 63 ? -9.908 34.615 19.285 1.00 34.61 60 ILE E C 1
ATOM 3807 O O . ILE E 1 63 ? -9.846 34.166 18.133 1.00 36.88 60 ILE E O 1
ATOM 3812 N N . VAL E 1 64 ? -11.052 34.712 19.950 1.00 31.62 61 VAL E N 1
ATOM 3813 C CA . VAL E 1 64 ? -12.262 34.153 19.359 1.00 25.98 61 VAL E CA 1
ATOM 3814 C C . VAL E 1 64 ? -12.654 34.980 18.142 1.00 31.00 61 VAL E C 1
ATOM 3815 O O . VAL E 1 64 ? -13.051 34.445 17.112 1.00 32.65 61 VAL E O 1
ATOM 3819 N N . SER E 1 65 ? -12.514 36.290 18.245 1.00 30.12 62 SER E N 1
ATOM 3820 C CA . SER E 1 65 ? -12.788 37.153 17.095 1.00 27.94 62 SER E CA 1
ATOM 3821 C C . SER E 1 65 ? -11.825 36.876 15.936 1.00 31.82 62 SER E C 1
ATOM 3822 O O . SER E 1 65 ? -12.201 36.913 14.747 1.00 26.99 62 SER E O 1
ATOM 3825 N N . ASP E 1 66 ? -10.565 36.612 16.278 1.00 32.85 63 ASP E N 1
ATOM 3826 C CA . ASP E 1 66 ? -9.566 36.356 15.258 1.00 31.80 63 ASP E CA 1
ATOM 3827 C C . ASP E 1 66 ? -9.818 35.043 14.566 1.00 29.05 63 ASP E C 1
ATOM 3828 O O . ASP E 1 66 ? -9.556 34.912 13.382 1.00 28.69 63 ASP E O 1
ATOM 3833 N N . VAL E 1 67 ? -10.285 34.058 15.326 1.00 23.19 64 VAL E N 1
ATOM 3834 C CA . VAL E 1 67 ? -10.611 32.799 14.731 1.00 22.05 64 VAL E CA 1
ATOM 3835 C C . VAL E 1 67 ? -11.632 33.039 13.606 1.00 28.75 64 VAL E C 1
ATOM 3836 O O . VAL E 1 67 ? -11.460 32.555 12.483 1.00 28.43 64 VAL E O 1
ATOM 3840 N N . LYS E 1 68 ? -12.678 33.799 13.902 1.00 24.06 65 LYS E N 1
ATOM 3841 C CA . LYS E 1 68 ? -13.733 34.033 12.917 1.00 25.61 65 LYS E CA 1
ATOM 3842 C C . LYS E 1 68 ? -13.253 34.870 11.752 1.00 29.05 65 LYS E C 1
ATOM 3843 O O . LYS E 1 68 ? -13.723 34.705 10.625 1.00 32.95 65 LYS E O 1
ATOM 3849 N N . LYS E 1 69 ? -12.334 35.782 12.022 1.00 28.61 66 LYS E N 1
ATOM 3850 C CA . LYS E 1 69 ? -11.856 36.681 10.975 1.00 28.52 66 LYS E CA 1
ATOM 3851 C C . LYS E 1 69 ? -10.976 35.909 10.010 1.00 34.14 66 LYS E C 1
ATOM 3852 O O . LYS E 1 69 ? -11.133 35.987 8.777 1.00 27.61 66 LYS E O 1
ATOM 3858 N N . VAL E 1 70 ? -10.056 35.140 10.586 1.00 29.45 67 VAL E N 1
ATOM 3859 C CA . VAL E 1 70 ? -9.111 34.377 9.788 1.00 30.33 67 VAL E CA 1
ATOM 3860 C C . VAL E 1 70 ? -9.854 33.389 8.896 1.00 26.84 67 VAL E C 1
ATOM 3861 O O . VAL E 1 70 ? -9.592 33.313 7.704 1.00 29.98 67 VAL E O 1
ATOM 3865 N N . LEU E 1 71 ? -10.777 32.625 9.470 1.00 24.93 68 LEU E N 1
ATOM 3866 C CA . LEU E 1 71 ? -11.420 31.585 8.679 1.00 24.64 68 LEU E CA 1
ATOM 3867 C C . LEU E 1 71 ? -12.331 32.178 7.607 1.00 21.95 68 LEU E C 1
ATOM 3868 O O . LEU E 1 71 ? -12.310 31.728 6.464 1.00 25.01 68 LEU E O 1
ATOM 3873 N N . SER E 1 72 ? -13.155 33.161 7.975 1.00 20.16 69 SER E N 1
ATOM 3874 C CA . SER E 1 72 ? -14.096 33.726 6.980 1.00 22.86 69 SER E CA 1
ATOM 3875 C C . SER E 1 72 ? -13.306 34.433 5.863 1.00 30.55 69 SER E C 1
ATOM 3876 O O . SER E 1 72 ? -13.764 34.522 4.733 1.00 31.49 69 SER E O 1
ATOM 3879 N N . THR E 1 73 ? -12.096 34.894 6.172 1.00 31.52 70 THR E N 1
ATOM 3880 C CA . THR E 1 73 ? -11.258 35.574 5.164 1.00 25.27 70 THR E CA 1
ATOM 3881 C C . THR E 1 73 ? -10.429 34.615 4.312 1.00 29.75 70 THR E C 1
ATOM 3882 O O . THR E 1 73 ? -10.446 34.698 3.080 1.00 29.66 70 THR E O 1
ATOM 3886 N N . ASN E 1 74 ? -9.730 33.679 4.955 1.00 21.17 71 ASN E N 1
ATOM 3887 C CA . ASN E 1 74 ? -8.825 32.787 4.232 1.00 19.97 71 ASN E CA 1
ATOM 3888 C C . ASN E 1 74 ? -9.523 31.572 3.623 1.00 23.78 71 ASN E C 1
ATOM 3889 O O . ASN E 1 74 ? -9.044 31.003 2.641 1.00 29.33 71 ASN E O 1
ATOM 3894 N N . VAL E 1 75 ? -10.674 31.203 4.185 1.00 27.93 72 VAL E N 1
ATOM 3895 C CA . VAL E 1 75 ? -11.450 30.072 3.695 1.00 29.14 72 VAL E CA 1
ATOM 3896 C C . VAL E 1 75 ? -12.905 30.513 3.445 1.00 30.43 72 VAL E C 1
ATOM 3897 O O . VAL E 1 75 ? -13.828 30.044 4.085 1.00 29.64 72 VAL E O 1
ATOM 3901 N N . PRO E 1 76 ? -13.106 31.431 2.501 1.00 29.15 73 PRO E N 1
ATOM 3902 C CA . PRO E 1 76 ? -14.409 32.078 2.384 1.00 28.04 73 PRO E CA 1
ATOM 3903 C C . PRO E 1 76 ? -15.557 31.160 1.930 1.00 31.05 73 PRO E C 1
ATOM 3904 O O . PRO E 1 76 ? -16.697 31.609 1.918 1.00 33.93 73 PRO E O 1
ATOM 3908 N N . GLU E 1 77 ? -15.291 29.915 1.559 1.00 30.02 74 GLU E N 1
ATOM 3909 C CA . GLU E 1 77 ? -16.416 28.983 1.349 1.00 28.63 74 GLU E CA 1
ATOM 3910 C C . GLU E 1 77 ? -17.013 28.474 2.681 1.00 30.65 74 GLU E C 1
ATOM 3911 O O . GLU E 1 77 ? -18.046 27.804 2.681 1.00 31.15 74 GLU E O 1
ATOM 3917 N N . VAL E 1 78 ? -16.376 28.781 3.813 1.00 25.17 75 VAL E N 1
ATOM 3918 C CA . VAL E 1 78 ? -16.988 28.424 5.105 1.00 30.40 75 VAL E CA 1
ATOM 3919 C C . VAL E 1 78 ? -18.249 29.268 5.249 1.00 35.31 75 VAL E C 1
ATOM 3920 O O . VAL E 1 78 ? -18.325 30.377 4.727 1.00 39.47 75 VAL E O 1
ATOM 3924 N N . ASN E 1 79 ? -19.258 28.735 5.925 1.00 31.31 76 ASN E N 1
ATOM 3925 C CA . ASN E 1 79 ? -20.443 29.524 6.220 1.00 29.41 76 ASN E CA 1
ATOM 3926 C C . ASN E 1 79 ? -20.492 30.021 7.678 1.00 34.38 76 ASN E C 1
ATOM 3927 O O . ASN E 1 79 ? -19.631 30.804 8.075 1.00 36.98 76 ASN E O 1
ATOM 3932 N N A GLU E 1 80 ? -21.455 29.565 8.480 0.52 36.93 77 GLU E N 1
ATOM 3933 N N B GLU E 1 80 ? -21.459 29.583 8.474 0.48 36.95 77 GLU E N 1
ATOM 3934 C CA A GLU E 1 80 ? -21.451 29.976 9.887 0.52 37.73 77 GLU E CA 1
ATOM 3935 C CA B GLU E 1 80 ? -21.479 30.034 9.865 0.48 38.09 77 GLU E CA 1
ATOM 3936 C C A GLU E 1 80 ? -20.195 29.465 10.576 0.52 34.46 77 GLU E C 1
ATOM 3937 C C B GLU E 1 80 ? -20.317 29.423 10.668 0.48 34.76 77 GLU E C 1
ATOM 3938 O O A GLU E 1 80 ? -19.639 28.431 10.203 0.52 34.33 77 GLU E O 1
ATOM 3939 O O B GLU E 1 80 ? -19.925 28.281 10.437 0.48 35.41 77 GLU E O 1
ATOM 3950 N N . ILE E 1 81 ? -19.745 30.211 11.576 1.00 31.37 78 ILE E N 1
ATOM 3951 C CA . ILE E 1 81 ? -18.633 29.781 12.405 1.00 28.70 78 ILE E CA 1
ATOM 3952 C C . ILE E 1 81 ? -19.012 29.972 13.863 1.00 33.93 78 ILE E C 1
ATOM 3953 O O . ILE E 1 81 ? -19.183 31.105 14.335 1.00 32.04 78 ILE E O 1
ATOM 3958 N N . GLU E 1 82 ? -19.158 28.861 14.572 1.00 27.07 79 GLU E N 1
ATOM 3959 C CA . GLU E 1 82 ? -19.478 28.908 15.981 1.00 32.43 79 GLU E CA 1
ATOM 3960 C C . GLU E 1 82 ? -18.177 28.542 16.706 1.00 32.41 79 GLU E C 1
ATOM 3961 O O . GLU E 1 82 ? -17.490 27.585 16.330 1.00 28.77 79 GLU E O 1
ATOM 3967 N N . VAL E 1 83 ? -17.815 29.317 17.712 1.00 27.55 80 VAL E N 1
ATOM 3968 C CA . VAL E 1 83 ? -16.607 29.024 18.486 1.00 30.43 80 VAL E CA 1
ATOM 3969 C C . VAL E 1 83 ? -17.059 28.780 19.915 1.00 33.18 80 VAL E C 1
ATOM 3970 O O . VAL E 1 83 ? -17.625 29.683 20.559 1.00 37.96 80 VAL E O 1
ATOM 3974 N N . ASN E 1 84 ? -16.889 27.553 20.396 1.00 30.91 81 ASN E N 1
ATOM 3975 C CA . ASN E 1 84 ? -17.256 27.242 21.778 1.00 30.83 81 ASN E CA 1
ATOM 3976 C C . ASN E 1 84 ? -16.009 27.169 22.652 1.00 30.88 81 ASN E C 1
ATOM 3977 O O . ASN E 1 84 ? -15.104 26.356 22.407 1.00 34.62 81 ASN E O 1
ATOM 3982 N N . VAL E 1 85 ? -15.916 28.049 23.637 1.00 27.29 82 VAL E N 1
ATOM 3983 C CA . VAL E 1 85 ? -14.759 28.005 24.530 1.00 31.70 82 VAL E CA 1
ATOM 3984 C C . VAL E 1 85 ? -15.087 27.081 25.704 1.00 35.84 82 VAL E C 1
ATOM 3985 O O . VAL E 1 85 ? -16.041 27.315 26.407 1.00 36.39 82 VAL E O 1
ATOM 3989 N N . VAL E 1 86 ? -14.299 26.024 25.891 1.00 33.96 83 VAL E N 1
ATOM 3990 C CA . VAL E 1 86 ? -14.546 25.047 26.953 1.00 33.25 83 VAL E CA 1
ATOM 3991 C C . VAL E 1 86 ? -13.340 25.006 27.898 1.00 33.68 83 VAL E C 1
ATOM 3992 O O . VAL E 1 86 ? -12.258 25.467 27.539 1.00 30.78 83 VAL E O 1
ATOM 3996 N N . TRP E 1 87 ? -13.562 24.487 29.102 1.00 29.46 84 TRP E N 1
ATOM 3997 C CA . TRP E 1 87 ? -12.594 24.459 30.178 1.00 37.36 84 TRP E CA 1
ATOM 3998 C C . TRP E 1 87 ? -12.342 23.022 30.631 1.00 38.77 84 TRP E C 1
ATOM 3999 O O . TRP E 1 87 ? -11.557 22.777 31.557 1.00 36.13 84 TRP E O 1
ATOM 4010 N N . ASN E 1 88 ? -12.986 22.075 29.951 1.00 33.51 85 ASN E N 1
ATOM 4011 C CA . ASN E 1 88 ? -12.820 20.664 30.266 1.00 37.07 85 ASN E CA 1
ATOM 4012 C C . ASN E 1 88 ? -12.607 19.845 29.002 1.00 36.20 85 ASN E C 1
ATOM 4013 O O . ASN E 1 88 ? -13.405 19.944 28.077 1.00 40.05 85 ASN E O 1
ATOM 4018 N N . PRO E 1 89 ? -11.518 19.049 28.931 1.00 29.81 86 PRO E N 1
ATOM 4019 C CA . PRO E 1 89 ? -10.403 18.931 29.869 1.00 31.85 86 PRO E CA 1
ATOM 4020 C C . PRO E 1 89 ? -9.538 20.201 29.854 1.00 36.90 86 PRO E C 1
ATOM 4021 O O . PRO E 1 89 ? -9.472 20.928 28.863 1.00 33.63 86 PRO E O 1
ATOM 4025 N N . PRO E 1 90 ? -8.873 20.464 30.968 1.00 39.60 87 PRO E N 1
ATOM 4026 C CA . PRO E 1 90 ? -8.090 21.689 31.145 1.00 39.76 87 PRO E CA 1
ATOM 4027 C C . PRO E 1 90 ? -6.864 21.676 30.253 1.00 38.33 87 PRO E C 1
ATOM 4028 O O . PRO E 1 90 ? -6.260 20.637 30.027 1.00 38.88 87 PRO E O 1
ATOM 4032 N N . TRP E 1 91 ? -6.506 22.828 29.720 1.00 31.17 88 TRP E N 1
ATOM 4033 C CA . TRP E 1 91 ? -5.285 22.907 28.960 1.00 32.59 88 TRP E CA 1
ATOM 4034 C C . TRP E 1 91 ? -4.094 22.679 29.881 1.00 33.53 88 TRP E C 1
ATOM 4035 O O . TRP E 1 91 ? -4.175 22.943 31.064 1.00 34.95 88 TRP E O 1
ATOM 4046 N N . SER E 1 92 ? -3.004 22.168 29.326 1.00 37.27 89 SER E N 1
ATOM 4047 C CA . SER E 1 92 ? -1.707 22.216 29.997 1.00 41.50 89 SER E CA 1
ATOM 4048 C C . SER E 1 92 ? -0.626 22.276 28.924 1.00 34.68 89 SER E C 1
ATOM 4049 O O . SER E 1 92 ? -0.872 21.984 27.755 1.00 32.70 89 SER E O 1
ATOM 4052 N N . LYS E 1 93 ? 0.574 22.640 29.327 1.00 30.05 90 LYS E N 1
ATOM 4053 C CA . LYS E 1 93 ? 1.651 22.785 28.383 1.00 32.48 90 LYS E CA 1
ATOM 4054 C C . LYS E 1 93 ? 2.014 21.450 27.730 1.00 29.66 90 LYS E C 1
ATOM 4055 O O . LYS E 1 93 ? 2.610 21.432 26.658 1.00 27.41 90 LYS E O 1
ATOM 4061 N N . GLU E 1 94 ? 1.645 20.336 28.352 1.00 28.31 91 GLU E N 1
ATOM 4062 C CA . GLU E 1 94 ? 1.861 19.037 27.705 1.00 32.03 91 GLU E CA 1
ATOM 4063 C C . GLU E 1 94 ? 1.118 18.931 26.382 1.00 28.90 91 GLU E C 1
ATOM 4064 O O . GLU E 1 94 ? 1.524 18.161 25.530 1.00 25.21 91 GLU E O 1
ATOM 4070 N N . ARG E 1 95 ? 0.042 19.702 26.202 1.00 24.96 92 ARG E N 1
ATOM 4071 C CA . ARG E 1 95 ? -0.659 19.701 24.906 1.00 25.16 92 ARG E CA 1
ATOM 4072 C C . ARG E 1 95 ? 0.062 20.480 23.805 1.00 26.32 92 ARG E C 1
ATOM 4073 O O . ARG E 1 95 ? -0.419 20.544 22.668 1.00 26.32 92 ARG E O 1
ATOM 4089 N N . SER E 1 97 ? 2.620 21.348 20.804 1.00 21.40 94 SER E N 1
ATOM 4090 C CA . SER E 1 97 ? 3.325 20.549 19.804 1.00 25.95 94 SER E CA 1
ATOM 4091 C C . SER E 1 97 ? 4.820 20.461 20.085 1.00 29.02 94 SER E C 1
ATOM 4092 O O . SER E 1 97 ? 5.353 21.217 20.903 1.00 29.69 94 SER E O 1
ATOM 4095 N N . ARG E 1 98 ? 5.495 19.559 19.363 1.00 28.92 95 ARG E N 1
ATOM 4096 C CA . ARG E 1 98 ? 6.945 19.404 19.471 1.00 31.62 95 ARG E CA 1
ATOM 4097 C C . ARG E 1 98 ? 7.647 20.745 19.226 1.00 27.69 95 ARG E C 1
ATOM 4098 O O . ARG E 1 98 ? 8.488 21.164 20.031 1.00 27.57 95 ARG E O 1
ATOM 4114 N N . ALA E 1 100 ? 6.501 23.831 19.375 1.00 27.93 97 ALA E N 1
ATOM 4115 C CA . ALA E 1 100 ? 6.201 24.821 20.417 1.00 30.52 97 ALA E CA 1
ATOM 4116 C C . ALA E 1 100 ? 6.998 24.529 21.692 1.00 32.10 97 ALA E C 1
ATOM 4117 O O . ALA E 1 100 ? 7.520 25.445 22.325 1.00 29.00 97 ALA E O 1
ATOM 4119 N N . LYS E 1 101 ? 7.119 23.257 22.060 1.00 30.10 98 LYS E N 1
ATOM 4120 C CA . LYS E 1 101 ? 7.974 22.909 23.209 1.00 32.67 98 LYS E CA 1
ATOM 4121 C C . LYS E 1 101 ? 9.429 23.312 22.953 1.00 33.94 98 LYS E C 1
ATOM 4122 O O . LYS E 1 101 ? 10.130 23.816 23.855 1.00 34.23 98 LYS E O 1
ATOM 4128 N N . ILE E 1 102 ? 9.906 23.070 21.737 1.00 32.07 99 ILE E N 1
ATOM 4129 C CA . ILE E 1 102 ? 11.287 23.455 21.412 1.00 35.66 99 ILE E CA 1
ATOM 4130 C C . ILE E 1 102 ? 11.428 24.988 21.465 1.00 34.83 99 ILE E C 1
ATOM 4131 O O . ILE E 1 102 ? 12.288 25.515 22.155 1.00 32.29 99 ILE E O 1
ATOM 4136 N N . ALA E 1 103 ? 10.551 25.701 20.759 1.00 29.36 100 ALA E N 1
ATOM 4137 C CA . ALA E 1 103 ? 10.683 27.150 20.681 1.00 29.39 100 ALA E CA 1
ATOM 4138 C C . ALA E 1 103 ? 10.568 27.793 22.059 1.00 37.03 100 ALA E C 1
ATOM 4139 O O . ALA E 1 103 ? 11.242 28.765 22.328 1.00 40.42 100 ALA E O 1
ATOM 4141 N N . LEU E 1 104 ? 9.747 27.233 22.944 1.00 34.85 101 LEU E N 1
ATOM 4142 C CA . LEU E 1 104 ? 9.489 27.880 24.233 1.00 38.11 101 LEU E CA 1
ATOM 4143 C C . LEU E 1 104 ? 10.539 27.583 25.280 1.00 40.04 101 LEU E C 1
ATOM 4144 O O . LEU E 1 104 ? 10.649 28.320 26.246 1.00 43.10 101 LEU E O 1
ATOM 4149 N N . G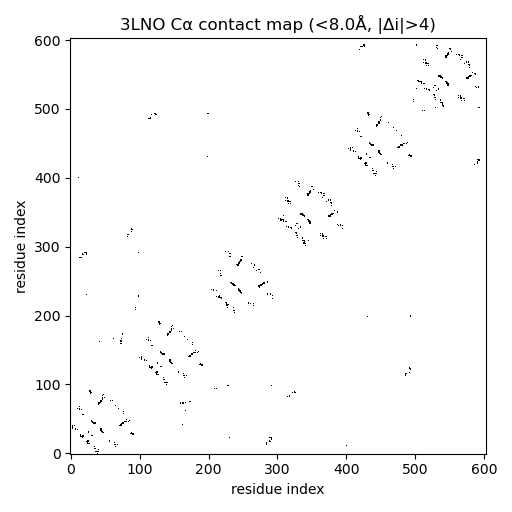LY E 1 105 ? 11.325 26.533 25.076 1.00 41.98 102 GLY E N 1
ATOM 4150 C CA . GLY E 1 105 ? 12.493 26.315 25.911 1.00 49.14 102 GLY E CA 1
ATOM 4151 C C . GLY E 1 105 ? 13.543 27.376 25.633 1.00 54.22 102 GLY E C 1
ATOM 4152 O O . GLY E 1 105 ? 14.329 27.746 26.512 1.00 61.28 102 GLY E O 1
ATOM 4153 N N . ILE E 1 106 ? 13.530 27.879 24.401 1.00 51.57 103 ILE E N 1
ATOM 4154 C CA . ILE E 1 106 ? 14.498 28.865 23.898 1.00 51.53 103 ILE E CA 1
ATOM 4155 C C . ILE E 1 106 ? 13.993 30.330 23.922 1.00 52.87 103 ILE E C 1
ATOM 4156 O O . ILE E 1 106 ? 14.721 31.231 24.302 1.00 52.05 103 ILE E O 1
ATOM 4161 N N . ARG E 1 107 ? 12.759 30.576 23.492 1.00 54.91 104 ARG E N 1
ATOM 4162 C CA . ARG E 1 107 ? 12.214 31.938 23.505 1.00 59.74 104 ARG E CA 1
ATOM 4163 C C . ARG E 1 107 ? 10.990 32.072 24.399 1.00 63.86 104 ARG E C 1
ATOM 4164 O O . ARG E 1 107 ? 11.126 32.192 25.618 1.00 71.12 104 ARG E O 1
ATOM 4172 N N . ALA F 1 3 ? 13.103 8.398 17.606 1.00 121.52 0 ALA F N 1
ATOM 4173 C CA . ALA F 1 3 ? 12.691 9.804 17.614 1.00 119.30 0 ALA F CA 1
ATOM 4174 C C . ALA F 1 3 ? 13.020 10.523 18.934 1.00 115.74 0 ALA F C 1
ATOM 4175 O O . ALA F 1 3 ? 12.643 11.679 19.137 1.00 110.76 0 ALA F O 1
ATOM 4185 N N . SER F 1 5 ? 16.440 10.878 20.526 1.00 89.62 2 SER F N 1
ATOM 4186 C CA . SER F 1 5 ? 17.632 11.686 20.354 1.00 80.65 2 SER F CA 1
ATOM 4187 C C . SER F 1 5 ? 17.433 12.645 19.198 1.00 74.04 2 SER F C 1
ATOM 4188 O O . SER F 1 5 ? 18.067 13.701 19.153 1.00 70.76 2 SER F O 1
ATOM 4191 N N . GLN F 1 6 ? 16.560 12.263 18.265 1.00 69.23 3 GLN F N 1
ATOM 4192 C CA . GLN F 1 6 ? 16.249 13.088 17.105 1.00 64.86 3 GLN F CA 1
ATOM 4193 C C . GLN F 1 6 ? 15.616 14.408 17.519 1.00 59.25 3 GLN F C 1
ATOM 4194 O O . GLN F 1 6 ? 15.854 15.444 16.898 1.00 56.33 3 GLN F O 1
ATOM 4200 N N A GLU F 1 7 ? 14.796 14.361 18.561 0.48 59.46 4 GLU F N 1
ATOM 4201 N N B GLU F 1 7 ? 14.820 14.375 18.577 0.52 59.35 4 GLU F N 1
ATOM 4202 C CA A GLU F 1 7 ? 14.169 15.564 19.082 0.48 59.68 4 GLU F CA 1
ATOM 4203 C CA B GLU F 1 7 ? 14.179 15.585 19.058 0.52 59.71 4 GLU F CA 1
ATOM 4204 C C A GLU F 1 7 ? 15.215 16.419 19.781 0.48 59.82 4 GLU F C 1
ATOM 4205 C C B GLU F 1 7 ? 15.194 16.430 19.816 0.52 59.84 4 GLU F C 1
ATOM 4206 O O A GLU F 1 7 ? 15.207 17.641 19.665 0.48 61.09 4 GLU F O 1
ATOM 4207 O O B GLU F 1 7 ? 15.141 17.657 19.780 0.52 61.16 4 GLU F O 1
ATOM 4218 N N . ALA F 1 8 ? 16.117 15.768 20.505 1.00 57.26 5 ALA F N 1
ATOM 4219 C CA . ALA F 1 8 ? 17.167 16.473 21.224 1.00 53.61 5 ALA F CA 1
ATOM 4220 C C . ALA F 1 8 ? 18.098 17.199 20.241 1.00 52.59 5 ALA F C 1
ATOM 4221 O O . ALA F 1 8 ? 18.592 18.292 20.535 1.00 48.59 5 ALA F O 1
ATOM 4223 N N . PHE F 1 9 ? 18.326 16.570 19.086 1.00 44.02 6 PHE F N 1
ATOM 4224 C CA . PHE F 1 9 ? 19.162 17.116 18.011 1.00 44.97 6 PHE F CA 1
ATOM 4225 C C . PHE F 1 9 ? 18.457 18.258 17.268 1.00 45.95 6 PHE F C 1
ATOM 4226 O O . PHE F 1 9 ? 19.092 19.233 16.814 1.00 41.80 6 PHE F O 1
ATOM 4234 N N . GLU F 1 10 ? 17.141 18.119 17.131 1.00 42.88 7 GLU F N 1
ATOM 4235 C CA . GLU F 1 10 ? 16.329 19.160 16.534 1.00 42.08 7 GLU F CA 1
ATOM 4236 C C . GLU F 1 10 ? 16.407 20.384 17.438 1.00 41.56 7 GLU F C 1
ATOM 4237 O O . GLU F 1 10 ? 16.513 21.510 16.968 1.00 39.67 7 GLU F O 1
ATOM 4243 N N . ASN F 1 11 ? 16.373 20.146 18.745 1.00 43.11 8 ASN F N 1
ATOM 4244 C CA . ASN F 1 11 ? 16.356 21.228 19.717 1.00 40.70 8 ASN F CA 1
ATOM 4245 C C . ASN F 1 11 ? 17.669 21.968 19.671 1.00 39.08 8 ASN F C 1
ATOM 4246 O O . ASN F 1 11 ? 17.702 23.182 19.805 1.00 38.82 8 ASN F O 1
ATOM 4251 N N . LYS F 1 12 ? 18.751 21.213 19.496 1.00 39.04 9 LYS F N 1
ATOM 4252 C CA . LYS F 1 12 ? 20.088 21.768 19.319 1.00 41.59 9 LYS F CA 1
ATOM 4253 C C . LYS F 1 12 ? 20.224 22.567 18.012 1.00 41.26 9 LYS F C 1
ATOM 4254 O O . LYS F 1 12 ? 20.725 23.687 18.033 1.00 36.75 9 LYS F O 1
ATOM 4260 N N . LEU F 1 13 ? 19.772 22.015 16.889 1.00 35.48 10 LEU F N 1
ATOM 4261 C CA . LEU F 1 13 ? 19.826 22.776 15.641 1.00 35.80 10 LEU F CA 1
ATOM 4262 C C . LEU F 1 13 ? 19.041 24.091 15.789 1.00 32.37 10 LEU F C 1
ATOM 4263 O O . LEU F 1 13 ? 19.499 25.134 15.363 1.00 33.49 10 LEU F O 1
ATOM 4268 N N . TYR F 1 14 ? 17.855 24.015 16.385 1.00 25.28 11 TYR F N 1
ATOM 4269 C CA . TYR F 1 14 ? 16.994 25.179 16.566 1.00 31.72 11 TYR F CA 1
ATOM 4270 C C . TYR F 1 14 ? 17.703 26.234 17.393 1.00 36.95 11 TYR F C 1
ATOM 4271 O O . TYR F 1 14 ? 17.694 27.411 17.034 1.00 28.57 11 TYR F O 1
ATOM 4280 N N . ALA F 1 15 ? 18.300 25.806 18.505 1.00 36.08 12 ALA F N 1
ATOM 4281 C CA . ALA F 1 15 ? 19.087 26.703 19.355 1.00 38.70 12 ALA F CA 1
ATOM 4282 C C . ALA F 1 15 ? 20.186 27.417 18.575 1.00 31.27 12 ALA F C 1
ATOM 4283 O O . ALA F 1 15 ? 20.397 28.610 18.756 1.00 30.55 12 ALA F O 1
ATOM 4285 N N . ASN F 1 16 ? 20.871 26.703 17.688 1.00 29.40 13 ASN F N 1
ATOM 4286 C CA . ASN F 1 16 ? 21.935 27.323 16.890 1.00 28.35 13 ASN F CA 1
ATOM 4287 C C . ASN F 1 16 ? 21.491 28.345 15.827 1.00 30.24 13 ASN F C 1
ATOM 4288 O O . ASN F 1 16 ? 22.301 29.131 15.342 1.00 30.01 13 ASN F O 1
ATOM 4293 N N . LEU F 1 17 ? 20.206 28.338 15.483 1.00 30.48 14 LEU F N 1
ATOM 4294 C CA . LEU F 1 17 ? 19.662 29.322 14.557 1.00 28.06 14 LEU F CA 1
ATOM 4295 C C . LEU F 1 17 ? 19.600 30.719 15.169 1.00 32.29 14 LEU F C 1
ATOM 4296 O O . LEU F 1 17 ? 19.417 31.710 14.461 1.00 26.12 14 LEU F O 1
ATOM 4301 N N . GLU F 1 18 ? 19.792 30.807 16.479 1.00 32.62 15 GLU F N 1
ATOM 4302 C CA . GLU F 1 18 ? 19.852 32.118 17.122 1.00 31.08 15 GLU F CA 1
ATOM 4303 C C . GLU F 1 18 ? 21.069 32.893 16.675 1.00 25.97 15 GLU F C 1
ATOM 4304 O O . GLU F 1 18 ? 21.181 34.080 16.942 1.00 31.17 15 GLU F O 1
ATOM 4310 N N . ALA F 1 19 ? 22.009 32.229 16.022 1.00 24.90 16 ALA F N 1
ATOM 4311 C CA . ALA F 1 19 ? 23.126 32.975 15.448 1.00 21.15 16 ALA F CA 1
ATOM 4312 C C . ALA F 1 19 ? 22.788 33.504 14.039 1.00 26.92 16 ALA F C 1
ATOM 4313 O O . ALA F 1 19 ? 23.602 34.171 13.431 1.00 28.46 16 ALA F O 1
ATOM 4315 N N . VAL F 1 20 ? 21.583 33.246 13.515 1.00 26.74 17 VAL F N 1
ATOM 4316 C CA . VAL F 1 20 ? 21.306 33.770 12.169 1.00 24.81 17 VAL F CA 1
ATOM 4317 C C . VAL F 1 20 ? 20.483 35.038 12.317 1.00 25.04 17 VAL F C 1
ATOM 4318 O O . VAL F 1 20 ? 19.388 35.010 12.876 1.00 26.95 17 VAL F O 1
ATOM 4322 N N . ILE F 1 21 ? 20.983 36.146 11.791 1.00 22.54 18 ILE F N 1
ATOM 4323 C CA . ILE F 1 21 ? 20.356 37.440 12.062 1.00 27.23 18 ILE F CA 1
ATOM 4324 C C . ILE F 1 21 ? 19.648 37.973 10.836 1.00 28.81 18 ILE F C 1
ATOM 4325 O O . ILE F 1 21 ? 20.177 37.893 9.727 1.00 30.84 18 ILE F O 1
ATOM 4330 N N . ASP F 1 22 ? 18.465 38.544 11.028 1.00 25.54 19 ASP F N 1
ATOM 4331 C CA . ASP F 1 22 ? 17.809 39.247 9.917 1.00 30.55 19 ASP F CA 1
ATOM 4332 C C . ASP F 1 22 ? 18.332 40.676 9.912 1.00 29.38 19 ASP F C 1
ATOM 4333 O O . ASP F 1 22 ? 18.039 41.453 10.822 1.00 30.76 19 ASP F O 1
ATOM 4338 N N . PRO F 1 23 ? 19.136 41.023 8.910 1.00 39.22 20 PRO F N 1
ATOM 4339 C CA . PRO F 1 23 ? 19.857 42.299 9.019 1.00 44.33 20 PRO F CA 1
ATOM 4340 C C . PRO F 1 23 ? 18.930 43.517 8.978 1.00 46.28 20 PRO F C 1
ATOM 4341 O O . PRO F 1 23 ? 19.237 44.526 9.606 1.00 55.56 20 PRO F O 1
ATOM 4345 N N . GLU F 1 24 ? 17.813 43.437 8.266 1.00 39.99 21 GLU F N 1
ATOM 4346 C CA . GLU F 1 24 ? 16.895 44.569 8.229 1.00 46.20 21 GLU F CA 1
ATOM 4347 C C . GLU F 1 24 ? 16.364 44.910 9.615 1.00 48.40 21 GLU F C 1
ATOM 4348 O O . GLU F 1 24 ? 16.011 46.066 9.892 1.00 48.91 21 GLU F O 1
ATOM 4354 N N . LEU F 1 25 ? 16.300 43.907 10.486 1.00 41.19 22 LEU F N 1
ATOM 4355 C CA . LEU F 1 25 ? 15.646 44.082 11.771 1.00 37.51 22 LEU F CA 1
ATOM 4356 C C . LEU F 1 25 ? 16.567 43.969 12.954 1.00 38.07 22 LEU F C 1
ATOM 4357 O O . LEU F 1 25 ? 16.165 44.313 14.058 1.00 42.74 22 LEU F O 1
ATOM 4362 N N . GLY F 1 26 ? 17.780 43.459 12.741 1.00 34.95 23 GLY F N 1
ATOM 4363 C CA . GLY F 1 26 ? 18.769 43.384 13.806 1.00 33.43 23 GLY F CA 1
ATOM 4364 C C . GLY F 1 26 ? 18.406 42.356 14.862 1.00 35.43 23 GLY F C 1
ATOM 4365 O O . GLY F 1 26 ? 18.932 42.384 15.970 1.00 33.50 23 GLY F O 1
ATOM 4366 N N . VAL F 1 27 ? 17.525 41.425 14.507 1.00 30.32 24 VAL F N 1
ATOM 4367 C CA . VAL F 1 27 ? 17.046 40.397 15.451 1.00 31.16 24 VAL F CA 1
ATOM 4368 C C . VAL F 1 27 ? 17.293 39.024 14.822 1.00 29.34 24 VAL F C 1
ATOM 4369 O O . VAL F 1 27 ? 17.234 38.889 13.598 1.00 30.31 24 VAL F O 1
ATOM 4373 N N . ASP F 1 28 ? 17.535 38.001 15.627 1.00 29.76 25 ASP F N 1
ATOM 4374 C CA . ASP F 1 28 ? 17.822 36.680 15.058 1.00 31.36 25 ASP F CA 1
ATOM 4375 C C . ASP F 1 28 ? 16.513 35.999 14.597 1.00 26.29 25 ASP F C 1
ATOM 4376 O O . ASP F 1 28 ? 15.468 36.324 15.089 1.00 24.74 25 ASP F O 1
ATOM 4381 N N . ILE F 1 29 ? 16.588 35.104 13.619 1.00 29.83 26 ILE F N 1
ATOM 4382 C CA . ILE F 1 29 ? 15.405 34.529 13.007 1.00 25.64 26 ILE F CA 1
ATOM 4383 C C . ILE F 1 29 ? 14.527 33.732 13.983 1.00 26.91 26 ILE F C 1
ATOM 4384 O O . ILE F 1 29 ? 13.299 33.634 13.786 1.00 26.37 26 ILE F O 1
ATOM 4389 N N . VAL F 1 30 ? 15.143 33.183 15.031 1.00 23.87 27 VAL F N 1
ATOM 4390 C CA . VAL F 1 30 ? 14.405 32.446 16.070 1.00 27.21 27 VAL F CA 1
ATOM 4391 C C . VAL F 1 30 ? 13.480 33.380 16.856 1.00 25.29 27 VAL F C 1
ATOM 4392 O O . VAL F 1 30 ? 12.275 33.137 16.975 1.00 26.12 27 VAL F O 1
ATOM 4396 N N . ASN F 1 31 ? 14.038 34.446 17.419 1.00 21.78 28 ASN F N 1
ATOM 4397 C CA . ASN F 1 31 ? 13.202 35.393 18.202 1.00 18.87 28 ASN F CA 1
ATOM 4398 C C . ASN F 1 31 ? 12.208 36.175 17.345 1.00 19.74 28 ASN F C 1
ATOM 4399 O O . ASN F 1 31 ? 11.179 36.643 17.838 1.00 27.52 28 ASN F O 1
ATOM 4404 N N . LEU F 1 32 ? 12.507 36.328 16.056 1.00 28.61 29 LEU F N 1
ATOM 4405 C CA . LEU F 1 32 ? 11.526 36.973 15.152 1.00 24.43 29 LEU F CA 1
ATOM 4406 C C . LEU F 1 32 ? 10.349 36.047 14.873 1.00 27.08 29 LEU F C 1
ATOM 4407 O O . LEU F 1 32 ? 9.294 36.492 14.427 1.00 29.21 29 LEU F O 1
ATOM 4412 N N . GLY F 1 33 ? 10.528 34.759 15.126 1.00 28.11 30 GLY F N 1
ATOM 4413 C CA . GLY F 1 33 ? 9.488 33.786 14.829 1.00 26.91 30 GLY F CA 1
ATOM 4414 C C . GLY F 1 33 ? 9.412 33.336 13.370 1.00 26.80 30 GLY F C 1
ATOM 4415 O O . GLY F 1 33 ? 8.347 32.940 12.882 1.00 22.38 30 GLY F O 1
ATOM 4416 N N . LEU F 1 34 ? 10.539 33.375 12.671 1.00 25.22 31 LEU F N 1
ATOM 4417 C CA . LEU F 1 34 ? 10.569 32.980 11.266 1.00 22.88 31 LEU F CA 1
ATOM 4418 C C . LEU F 1 34 ? 10.758 31.471 11.040 1.00 31.23 31 LEU F C 1
ATOM 4419 O O . LEU F 1 34 ? 10.575 30.982 9.932 1.00 33.95 31 LEU F O 1
ATOM 4424 N N . VAL F 1 35 ? 11.146 30.739 12.079 1.00 26.66 32 VAL F N 1
ATOM 4425 C CA . VAL F 1 35 ? 11.418 29.320 11.926 1.00 24.56 32 VAL F CA 1
ATOM 4426 C C . VAL F 1 35 ? 10.200 28.531 12.338 1.00 31.64 32 VAL F C 1
ATOM 4427 O O . VAL F 1 35 ? 9.798 28.542 13.501 1.00 34.71 32 VAL F O 1
ATOM 4431 N N . TYR F 1 36 ? 9.592 27.857 11.374 1.00 27.87 33 TYR F N 1
ATOM 4432 C CA . TYR F 1 36 ? 8.361 27.139 11.639 1.00 30.85 33 TYR F CA 1
ATOM 4433 C C . TYR F 1 36 ? 8.593 25.675 12.049 1.00 28.98 33 TYR F C 1
ATOM 4434 O O . TYR F 1 36 ? 7.831 25.114 12.813 1.00 29.38 33 TYR F O 1
ATOM 4443 N N . ASP F 1 37 ? 9.615 25.038 11.510 1.00 29.95 34 ASP F N 1
ATOM 4444 C CA . ASP F 1 37 ? 9.825 23.615 11.798 1.00 32.98 34 ASP F CA 1
ATOM 4445 C C . ASP F 1 37 ? 11.288 23.268 11.645 1.00 31.42 34 ASP F C 1
ATOM 4446 O O . ASP F 1 37 ? 11.979 23.801 10.785 1.00 27.81 34 ASP F O 1
ATOM 4451 N N . VAL F 1 38 ? 11.750 22.357 12.481 1.00 27.38 35 VAL F N 1
ATOM 4452 C CA . VAL F 1 38 ? 13.062 21.764 12.317 1.00 31.75 35 VAL F CA 1
ATOM 4453 C C . VAL F 1 38 ? 12.905 20.268 12.447 1.00 37.31 35 VAL F C 1
ATOM 4454 O O . VAL F 1 38 ? 12.353 19.783 13.442 1.00 36.07 35 VAL F O 1
ATOM 4458 N N . THR F 1 39 ? 13.367 19.524 11.448 1.00 39.18 36 THR F N 1
ATOM 4459 C CA . THR F 1 39 ? 13.257 18.069 11.525 1.00 47.86 36 THR F CA 1
ATOM 4460 C C . THR F 1 39 ? 14.551 17.381 11.108 1.00 50.80 36 THR F C 1
ATOM 4461 O O . THR F 1 39 ? 15.140 17.726 10.100 1.00 56.74 36 THR F O 1
ATOM 4465 N N . ALA F 1 40 ? 14.980 16.403 11.897 1.00 51.07 37 ALA F N 1
ATOM 4466 C CA . ALA F 1 40 ? 16.149 15.591 11.574 1.00 53.48 37 ALA F CA 1
ATOM 4467 C C . ALA F 1 40 ? 15.770 14.122 11.436 1.00 57.12 37 ALA F C 1
ATOM 4468 O O . ALA F 1 40 ? 14.855 13.655 12.102 1.00 56.38 37 ALA F O 1
ATOM 4470 N N . ASP F 1 41 ? 16.476 13.400 10.572 1.00 61.36 38 ASP F N 1
ATOM 4471 C CA . ASP F 1 41 ? 16.318 11.945 10.483 1.00 69.35 38 ASP F CA 1
ATOM 4472 C C . ASP F 1 41 ? 17.423 11.240 11.278 1.00 73.48 38 ASP F C 1
ATOM 4473 O O . ASP F 1 41 ? 18.342 11.893 11.777 1.00 68.15 38 ASP F O 1
ATOM 4478 N N . GLU F 1 42 ? 17.345 9.916 11.398 1.00 78.88 39 GLU F N 1
ATOM 4479 C CA . GLU F 1 42 ? 18.362 9.185 12.158 1.00 80.05 39 GLU F CA 1
ATOM 4480 C C . GLU F 1 42 ? 19.774 9.387 11.559 1.00 74.60 39 GLU F C 1
ATOM 4481 O O . GLU F 1 42 ? 20.792 9.165 12.216 1.00 65.10 39 GLU F O 1
ATOM 4487 N N . ASN F 1 43 ? 19.821 9.851 10.317 1.00 75.58 40 ASN F N 1
ATOM 4488 C CA . ASN F 1 43 ? 21.081 10.119 9.653 1.00 81.37 40 ASN F CA 1
ATOM 4489 C C . ASN F 1 43 ? 21.622 11.533 9.902 1.00 78.84 40 ASN F C 1
ATOM 4490 O O . ASN F 1 43 ? 22.610 11.942 9.292 1.00 75.63 40 ASN F O 1
ATOM 4495 N N . ASN F 1 44 ? 20.979 12.271 10.806 1.00 73.22 41 ASN F N 1
ATOM 4496 C CA . ASN F 1 44 ? 21.353 13.660 11.086 1.00 65.79 41 ASN F CA 1
ATOM 4497 C C . ASN F 1 44 ? 21.308 14.585 9.867 1.00 59.70 41 ASN F C 1
ATOM 4498 O O . ASN F 1 44 ? 22.042 15.565 9.804 1.00 52.34 41 ASN F O 1
ATOM 4503 N N . ASN F 1 45 ? 20.452 14.274 8.901 1.00 59.18 42 ASN F N 1
ATOM 4504 C CA . ASN F 1 45 ? 20.129 15.238 7.864 1.00 57.73 42 ASN F CA 1
ATOM 4505 C C . ASN F 1 45 ? 19.042 16.129 8.452 1.00 59.27 42 ASN F C 1
ATOM 4506 O O . ASN F 1 45 ? 18.199 15.643 9.202 1.00 56.39 42 ASN F O 1
ATOM 4511 N N . ALA F 1 46 ? 19.056 17.419 8.130 1.00 53.75 43 ALA F N 1
ATOM 4512 C CA . ALA F 1 46 ? 18.097 18.347 8.739 1.00 44.12 43 ALA F CA 1
ATOM 4513 C C . ALA F 1 46 ? 17.277 19.071 7.680 1.00 41.18 43 ALA F C 1
ATOM 4514 O O . ALA F 1 46 ? 17.792 19.407 6.616 1.00 45.03 43 ALA F O 1
ATOM 4516 N N . VAL F 1 47 ? 16.000 19.301 7.970 1.00 38.31 44 VAL F N 1
ATOM 4517 C CA . VAL F 1 47 ? 15.162 20.176 7.155 1.00 41.46 44 VAL F CA 1
ATOM 4518 C C . VAL F 1 47 ? 14.671 21.343 8.017 1.00 37.77 44 VAL F C 1
ATOM 4519 O O . VAL F 1 47 ? 14.023 21.132 9.030 1.00 30.11 44 VAL F O 1
ATOM 4523 N N . ILE F 1 48 ? 15.008 22.562 7.611 1.00 37.60 45 ILE F N 1
ATOM 4524 C CA . ILE F 1 48 ? 14.550 23.772 8.291 1.00 31.47 45 ILE F CA 1
ATOM 4525 C C . ILE F 1 48 ? 13.460 24.435 7.447 1.00 32.32 45 ILE F C 1
ATOM 4526 O O . ILE F 1 48 ? 13.754 24.912 6.357 1.00 36.57 45 ILE F O 1
ATOM 4531 N N . THR F 1 49 ? 12.233 24.499 7.970 1.00 27.76 46 THR F N 1
ATOM 4532 C CA . THR F 1 49 ? 11.108 25.174 7.327 1.00 29.33 46 THR F CA 1
ATOM 4533 C C . THR F 1 49 ? 10.924 26.555 7.966 1.00 27.13 46 THR F C 1
ATOM 4534 O O . THR F 1 49 ? 10.822 26.696 9.190 1.00 25.91 46 THR F O 1
ATOM 4546 N N . THR F 1 51 ? 9.891 31.070 7.103 1.00 24.32 48 THR F N 1
ATOM 4547 C CA . THR F 1 51 ? 9.330 32.070 6.205 1.00 30.00 48 THR F CA 1
ATOM 4548 C C . THR F 1 51 ? 10.198 33.332 6.317 1.00 28.02 48 THR F C 1
ATOM 4549 O O . THR F 1 51 ? 11.210 33.317 7.034 1.00 22.07 48 THR F O 1
ATOM 4561 N N . THR F 1 53 ? 9.940 37.890 6.647 1.00 27.46 50 THR F N 1
ATOM 4562 C CA . THR F 1 53 ? 8.993 38.875 7.192 1.00 25.98 50 THR F CA 1
ATOM 4563 C C . THR F 1 53 ? 7.990 39.294 6.086 1.00 32.07 50 THR F C 1
ATOM 4564 O O . THR F 1 53 ? 6.837 39.593 6.367 1.00 38.25 50 THR F O 1
ATOM 4568 N N . SER F 1 54 ? 8.420 39.258 4.830 1.00 30.45 51 SER F N 1
ATOM 4569 C CA . SER F 1 54 ? 7.477 39.399 3.713 1.00 35.42 51 SER F CA 1
ATOM 4570 C C . SER F 1 54 ? 8.066 38.782 2.445 1.00 37.30 51 SER F C 1
ATOM 4571 O O . SER F 1 54 ? 9.280 38.558 2.367 1.00 38.78 51 SER F O 1
ATOM 4574 N N . ILE F 1 55 ? 7.221 38.520 1.452 1.00 31.94 52 ILE F N 1
ATOM 4575 C CA . ILE F 1 55 ? 7.705 38.077 0.154 1.00 37.86 52 ILE F CA 1
ATOM 4576 C C . ILE F 1 55 ? 8.450 39.211 -0.555 1.00 40.48 52 ILE F C 1
ATOM 4577 O O . ILE F 1 55 ? 8.024 40.353 -0.524 1.00 41.38 52 ILE F O 1
ATOM 4582 N N . GLY F 1 56 ? 9.581 38.885 -1.169 1.00 39.11 53 GLY F N 1
ATOM 4583 C CA . GLY F 1 56 ? 10.421 39.876 -1.812 1.00 36.51 53 GLY F CA 1
ATOM 4584 C C . GLY F 1 56 ? 11.436 40.500 -0.863 1.00 40.65 53 GLY F C 1
ATOM 4585 O O . GLY F 1 56 ? 12.120 41.440 -1.233 1.00 42.55 53 GLY F O 1
ATOM 4586 N N . CYS F 1 57 ? 11.536 40.002 0.365 1.00 38.41 54 CYS F N 1
ATOM 4587 C CA . CYS F 1 57 ? 12.533 40.540 1.299 1.00 36.15 54 CYS F CA 1
ATOM 4588 C C . CYS F 1 57 ? 13.891 40.389 0.640 1.00 45.16 54 CYS F C 1
ATOM 4589 O O . CYS F 1 57 ? 14.275 39.288 0.255 1.00 48.14 54 CYS F O 1
ATOM 4592 N N . PRO F 1 58 ? 14.611 41.506 0.474 1.00 51.79 55 PRO F N 1
ATOM 4593 C CA . PRO F 1 58 ? 15.857 41.527 -0.299 1.00 51.94 55 PRO F CA 1
ATOM 4594 C C . PRO F 1 58 ? 16.937 40.662 0.347 1.00 52.79 55 PRO F C 1
ATOM 4595 O O . PRO F 1 58 ? 17.875 40.253 -0.330 1.00 55.61 55 PRO F O 1
ATOM 4607 N N . ALA F 1 60 ? 16.414 37.659 1.734 1.00 33.21 57 ALA F N 1
ATOM 4608 C CA . ALA F 1 60 ? 15.979 36.263 1.922 1.00 31.71 57 ALA F CA 1
ATOM 4609 C C . ALA F 1 60 ? 17.113 35.280 1.521 1.00 41.35 57 ALA F C 1
ATOM 4610 O O . ALA F 1 60 ? 17.387 34.317 2.235 1.00 38.50 57 ALA F O 1
ATOM 4612 N N . GLY F 1 61 ? 17.804 35.563 0.413 1.00 35.80 58 GLY F N 1
ATOM 4613 C CA . GLY F 1 61 ? 18.838 34.667 -0.084 1.00 38.74 58 GLY F CA 1
ATOM 4614 C C . GLY F 1 61 ? 20.043 34.596 0.851 1.00 39.20 58 GLY F C 1
ATOM 4615 O O . GLY F 1 61 ? 20.614 33.527 1.071 1.00 37.12 58 GLY F O 1
ATOM 4616 N N . GLN F 1 62 ? 20.430 35.740 1.408 1.00 38.36 59 GLN F N 1
ATOM 4617 C CA . GLN F 1 62 ? 21.509 35.783 2.383 1.00 36.64 59 GLN F CA 1
ATOM 4618 C C . GLN F 1 62 ? 21.113 35.051 3.690 1.00 31.41 59 GLN F C 1
ATOM 4619 O O . GLN F 1 62 ? 21.932 34.358 4.301 1.00 35.09 59 GLN F O 1
ATOM 4625 N N . ILE F 1 63 ? 19.878 35.214 4.127 1.00 28.23 60 ILE F N 1
ATOM 4626 C CA . ILE F 1 63 ? 19.417 34.486 5.317 1.00 31.97 60 ILE F CA 1
ATOM 4627 C C . ILE F 1 63 ? 19.438 32.968 5.110 1.00 30.47 60 ILE F C 1
ATOM 4628 O O . ILE F 1 63 ? 19.872 32.230 5.996 1.00 27.01 60 ILE F O 1
ATOM 4633 N N . VAL F 1 64 ? 18.984 32.500 3.951 1.00 31.46 61 VAL F N 1
ATOM 4634 C CA . VAL F 1 64 ? 19.083 31.068 3.645 1.00 27.08 61 VAL F CA 1
ATOM 4635 C C . VAL F 1 64 ? 20.554 30.555 3.674 1.00 32.90 61 VAL F C 1
ATOM 4636 O O . VAL F 1 64 ? 20.822 29.544 4.316 1.00 30.01 61 VAL F O 1
ATOM 4640 N N . SER F 1 65 ? 21.478 31.223 2.969 1.00 26.65 62 SER F N 1
ATOM 4641 C CA . SER F 1 65 ? 22.914 30.904 3.039 1.00 35.00 62 SER F CA 1
ATOM 4642 C C . SER F 1 65 ? 23.424 30.824 4.482 1.00 30.86 62 SER F C 1
ATOM 4643 O O . SER F 1 65 ? 24.088 29.871 4.858 1.00 29.65 62 SER F O 1
ATOM 4646 N N . ASP F 1 66 ? 23.132 31.855 5.256 1.00 25.10 63 ASP F N 1
ATOM 4647 C CA . ASP F 1 66 ? 23.551 31.915 6.646 1.00 24.96 63 ASP F CA 1
ATOM 4648 C C . ASP F 1 66 ? 23.010 30.740 7.447 1.00 25.57 63 ASP F C 1
ATOM 4649 O O . ASP F 1 66 ? 23.724 30.219 8.294 1.00 29.14 63 ASP F O 1
ATOM 4654 N N . VAL F 1 67 ? 21.764 30.327 7.195 1.00 26.32 64 VAL F N 1
ATOM 4655 C CA . VAL F 1 67 ? 21.245 29.177 7.931 1.00 26.41 64 VAL F CA 1
ATOM 4656 C C . VAL F 1 67 ? 22.145 27.967 7.683 1.00 33.96 64 VAL F C 1
ATOM 4657 O O . VAL F 1 67 ? 22.481 27.216 8.631 1.00 30.09 64 VAL F O 1
ATOM 4661 N N . LYS F 1 68 ? 22.539 27.775 6.419 1.00 29.23 65 LYS F N 1
ATOM 4662 C CA . LYS F 1 68 ? 23.337 26.592 6.044 1.00 32.93 65 LYS F CA 1
ATOM 4663 C C . LYS F 1 68 ? 24.753 26.726 6.593 1.00 31.22 65 LYS F C 1
ATOM 4664 O O . LYS F 1 68 ? 25.352 25.769 7.062 1.00 31.09 65 LYS F O 1
ATOM 4670 N N . LYS F 1 69 ? 25.268 27.940 6.547 1.00 28.62 66 LYS F N 1
ATOM 4671 C CA . LYS F 1 69 ? 26.628 28.206 7.004 1.00 35.75 66 LYS F CA 1
ATOM 4672 C C . LYS F 1 69 ? 26.742 27.966 8.518 1.00 33.81 66 LYS F C 1
ATOM 4673 O O . LYS F 1 69 ? 27.616 27.228 8.973 1.00 36.38 66 LYS F O 1
ATOM 4679 N N . VAL F 1 70 ? 25.832 28.572 9.275 1.00 31.11 67 VAL F N 1
ATOM 4680 C CA . VAL F 1 70 ? 25.818 28.470 10.722 1.00 32.34 67 VAL F CA 1
ATOM 4681 C C . VAL F 1 70 ? 25.640 27.043 11.221 1.00 34.56 67 VAL F C 1
ATOM 4682 O O . VAL F 1 70 ? 26.376 26.601 12.092 1.00 31.23 67 VAL F O 1
ATOM 4686 N N . LEU F 1 71 ? 24.656 26.322 10.692 1.00 30.68 68 LEU F N 1
ATOM 4687 C CA . LEU F 1 71 ? 24.444 24.948 11.129 1.00 34.29 68 LEU F CA 1
ATOM 4688 C C . LEU F 1 71 ? 25.615 24.026 10.752 1.00 38.62 68 LEU F C 1
ATOM 4689 O O . LEU F 1 71 ? 26.059 23.226 11.570 1.00 42.46 68 LEU F O 1
ATOM 4694 N N . SER F 1 72 ? 26.131 24.140 9.532 1.00 34.54 69 SER F N 1
ATOM 4695 C CA . SER F 1 72 ? 27.207 23.244 9.126 1.00 41.31 69 SER F CA 1
ATOM 4696 C C . SER F 1 72 ? 28.499 23.561 9.877 1.00 42.15 69 SER F C 1
ATOM 4697 O O . SER F 1 72 ? 29.306 22.683 10.126 1.00 39.74 69 SER F O 1
ATOM 4700 N N . THR F 1 73 ? 28.683 24.817 10.260 1.00 42.66 70 THR F N 1
ATOM 4701 C CA . THR F 1 73 ? 29.859 25.170 11.030 1.00 43.43 70 THR F CA 1
ATOM 4702 C C . THR F 1 73 ? 29.704 24.809 12.511 1.00 40.10 70 THR F C 1
ATOM 4703 O O . THR F 1 73 ? 30.555 24.140 13.087 1.00 40.68 70 THR F O 1
ATOM 4707 N N . ASN F 1 74 ? 28.612 25.246 13.121 1.00 36.56 71 ASN F N 1
ATOM 4708 C CA . ASN F 1 74 ? 28.473 25.197 14.572 1.00 39.09 71 ASN F CA 1
ATOM 4709 C C . ASN F 1 74 ? 27.955 23.884 15.127 1.00 47.71 71 ASN F C 1
ATOM 4710 O O . ASN F 1 74 ? 28.081 23.628 16.319 1.00 53.59 71 ASN F O 1
ATOM 4715 N N . VAL F 1 75 ? 27.360 23.064 14.268 1.00 44.98 72 VAL F N 1
ATOM 4716 C CA . VAL F 1 75 ? 26.904 21.740 14.659 1.00 41.55 72 VAL F CA 1
ATOM 4717 C C . VAL F 1 75 ? 27.598 20.730 13.765 1.00 45.74 72 VAL F C 1
ATOM 4718 O O . VAL F 1 75 ? 27.036 20.283 12.772 1.00 44.71 72 VAL F O 1
ATOM 4722 N N . PRO F 1 76 ? 28.843 20.371 14.108 1.00 56.89 73 PRO F N 1
ATOM 4723 C CA . PRO F 1 76 ? 29.648 19.518 13.228 1.00 61.44 73 PRO F CA 1
ATOM 4724 C C . PRO F 1 76 ? 28.900 18.275 12.768 1.00 61.92 73 PRO F C 1
ATOM 4725 O O . PRO F 1 76 ? 29.158 17.803 11.658 1.00 56.81 73 PRO F O 1
ATOM 4729 N N . GLU F 1 77 ? 27.982 17.773 13.597 1.00 64.64 74 GLU F N 1
ATOM 4730 C CA . GLU F 1 77 ? 27.366 16.463 13.373 1.00 68.35 74 GLU F CA 1
ATOM 4731 C C . GLU F 1 77 ? 26.237 16.419 12.347 1.00 64.53 74 GLU F C 1
ATOM 4732 O O . GLU F 1 77 ? 25.881 15.327 11.901 1.00 61.35 74 GLU F O 1
ATOM 4738 N N . VAL F 1 78 ? 25.652 17.568 11.988 1.00 56.04 75 VAL F N 1
ATOM 4739 C CA . VAL F 1 78 ? 24.650 17.558 10.922 1.00 50.82 75 VAL F CA 1
ATOM 4740 C C . VAL F 1 78 ? 25.326 17.131 9.659 1.00 56.46 75 VAL F C 1
ATOM 4741 O O . VAL F 1 78 ? 26.487 17.445 9.442 1.00 61.21 75 VAL F O 1
ATOM 4745 N N . ASN F 1 79 ? 24.589 16.431 8.817 1.00 58.07 76 ASN F N 1
ATOM 4746 C CA . ASN F 1 79 ? 25.040 16.171 7.472 1.00 61.52 76 ASN F CA 1
ATOM 4747 C C . ASN F 1 79 ? 24.388 17.132 6.500 1.00 60.21 76 ASN F C 1
ATOM 4748 O O . ASN F 1 79 ? 24.782 18.289 6.418 1.00 66.05 76 ASN F O 1
ATOM 4753 N N . GLU F 1 80 ? 23.381 16.669 5.771 1.00 57.76 77 GLU F N 1
ATOM 4754 C CA . GLU F 1 80 ? 22.725 17.523 4.793 1.00 60.81 77 GLU F CA 1
ATOM 4755 C C . GLU F 1 80 ? 21.729 18.472 5.476 1.00 54.73 77 GLU F C 1
ATOM 4756 O O . GLU F 1 80 ? 21.114 18.124 6.485 1.00 56.92 77 GLU F O 1
ATOM 4762 N N . ILE F 1 81 ? 21.575 19.666 4.912 1.00 46.68 78 ILE F N 1
ATOM 4763 C CA . ILE F 1 81 ? 20.714 20.702 5.476 1.00 44.20 78 ILE F CA 1
ATOM 4764 C C . ILE F 1 81 ? 19.891 21.271 4.358 1.00 44.54 78 ILE F C 1
ATOM 4765 O O . ILE F 1 81 ? 20.450 21.892 3.458 1.00 47.50 78 ILE F O 1
ATOM 4770 N N . GLU F 1 82 ? 18.574 21.071 4.390 1.00 39.16 79 GLU F N 1
ATOM 4771 C CA . GLU F 1 82 ? 17.747 21.780 3.427 1.00 47.10 79 GLU F CA 1
ATOM 4772 C C . GLU F 1 82 ? 16.864 22.825 4.098 1.00 39.79 79 GLU F C 1
ATOM 4773 O O . GLU F 1 82 ? 16.381 22.646 5.214 1.00 40.77 79 GLU F O 1
ATOM 4779 N N . VAL F 1 83 ? 16.703 23.937 3.408 1.00 32.50 80 VAL F N 1
ATOM 4780 C CA . VAL F 1 83 ? 15.934 25.030 3.922 1.00 37.85 80 VAL F CA 1
ATOM 4781 C C . VAL F 1 83 ? 14.738 25.190 2.991 1.00 39.44 80 VAL F C 1
ATOM 4782 O O . VAL F 1 83 ? 14.886 25.564 1.825 1.00 45.49 80 VAL F O 1
ATOM 4786 N N A ASN F 1 84 ? 13.546 24.911 3.512 0.56 31.97 81 ASN F N 1
ATOM 4787 N N B ASN F 1 84 ? 13.572 24.849 3.517 0.44 32.19 81 ASN F N 1
ATOM 4788 C CA A ASN F 1 84 ? 12.294 24.980 2.746 0.56 28.54 81 ASN F CA 1
ATOM 4789 C CA B ASN F 1 84 ? 12.316 25.005 2.811 0.44 29.51 81 ASN F CA 1
ATOM 4790 C C A ASN F 1 84 ? 11.533 26.232 3.130 0.56 30.78 81 ASN F C 1
ATOM 4791 C C B ASN F 1 84 ? 11.758 26.337 3.240 0.44 30.49 81 ASN F C 1
ATOM 4792 O O A ASN F 1 84 ? 10.881 26.270 4.171 0.56 34.44 81 ASN F O 1
ATOM 4793 O O B ASN F 1 84 ? 11.488 26.541 4.422 0.44 32.91 81 ASN F O 1
ATOM 4802 N N . VAL F 1 85 ? 11.623 27.260 2.297 1.00 26.71 82 VAL F N 1
ATOM 4803 C CA . VAL F 1 85 ? 10.991 28.535 2.594 1.00 29.59 82 VAL F CA 1
ATOM 4804 C C . VAL F 1 85 ? 9.535 28.486 2.163 1.00 35.05 82 VAL F C 1
ATOM 4805 O O . VAL F 1 85 ? 9.221 28.101 1.027 1.00 33.99 82 VAL F O 1
ATOM 4809 N N . VAL F 1 86 ? 8.653 28.858 3.078 1.00 29.40 83 VAL F N 1
ATOM 4810 C CA . VAL F 1 86 ? 7.217 28.795 2.836 1.00 28.29 83 VAL F CA 1
ATOM 4811 C C . VAL F 1 86 ? 6.567 30.134 3.206 1.00 31.66 83 VAL F C 1
ATOM 4812 O O . VAL F 1 86 ? 7.171 30.986 3.869 1.00 24.88 83 VAL F O 1
ATOM 4816 N N . TRP F 1 87 ? 5.328 30.310 2.771 1.00 27.14 84 TRP F N 1
ATOM 4817 C CA . TRP F 1 87 ? 4.641 31.591 2.919 1.00 31.39 84 TRP F CA 1
ATOM 4818 C C . TRP F 1 87 ? 3.325 31.381 3.680 1.00 32.25 84 TRP F C 1
ATOM 4819 O O . TRP F 1 87 ? 2.565 32.324 3.925 1.00 36.02 84 TRP F O 1
ATOM 4830 N N . ASN F 1 88 ? 3.070 30.141 4.082 1.00 29.70 85 ASN F N 1
ATOM 4831 C CA . ASN F 1 88 ? 1.849 29.848 4.834 1.00 33.81 85 ASN F CA 1
ATOM 4832 C C . ASN F 1 88 ? 2.070 29.032 6.090 1.00 40.54 85 ASN F C 1
ATOM 4833 O O . ASN F 1 88 ? 2.795 28.032 6.052 1.00 36.25 85 ASN F O 1
ATOM 4838 N N . PRO F 1 89 ? 1.485 29.476 7.221 1.00 35.18 86 PRO F N 1
ATOM 4839 C CA . PRO F 1 89 ? 0.810 30.763 7.401 1.00 34.44 86 PRO F CA 1
ATOM 4840 C C . PRO F 1 89 ? 1.815 31.913 7.293 1.00 30.83 86 PRO F C 1
ATOM 4841 O O . PRO F 1 89 ? 3.001 31.729 7.500 1.00 36.55 86 PRO F O 1
ATOM 4845 N N . PRO F 1 90 ? 1.327 33.103 6.958 1.00 32.78 87 PRO F N 1
ATOM 4846 C CA . PRO F 1 90 ? 2.159 34.284 6.736 1.00 29.09 87 PRO F CA 1
ATOM 4847 C C . PRO F 1 90 ? 2.710 34.840 8.043 1.00 33.55 87 PRO F C 1
ATOM 4848 O O . PRO F 1 90 ? 1.985 34.832 9.037 1.00 30.50 87 PRO F O 1
ATOM 4852 N N . TRP F 1 91 ? 3.963 35.315 8.044 1.00 23.06 88 TRP F N 1
ATOM 4853 C CA . TRP F 1 91 ? 4.568 35.840 9.274 1.00 25.01 88 TRP F CA 1
ATOM 4854 C C . TRP F 1 91 ? 3.796 37.074 9.724 1.00 26.38 88 TRP F C 1
ATOM 4855 O O . TRP F 1 91 ? 3.263 37.773 8.893 1.00 26.85 88 TRP F O 1
ATOM 4866 N N . SER F 1 92 ? 3.746 37.331 11.030 1.00 30.32 89 SER F N 1
ATOM 4867 C CA . SER F 1 92 ? 3.373 38.650 11.548 1.00 34.58 89 SER F CA 1
ATOM 4868 C C . SER F 1 92 ? 4.174 38.948 12.820 1.00 34.40 89 SER F C 1
ATOM 4869 O O . SER F 1 92 ? 4.730 38.036 13.436 1.00 30.12 89 SER F O 1
ATOM 4872 N N . LYS F 1 93 ? 4.187 40.213 13.243 1.00 29.78 90 LYS F N 1
ATOM 4873 C CA . LYS F 1 93 ? 4.963 40.600 14.409 1.00 26.68 90 LYS F CA 1
ATOM 4874 C C . LYS F 1 93 ? 4.460 39.905 15.674 1.00 24.11 90 LYS F C 1
ATOM 4875 O O . LYS F 1 93 ? 5.150 39.870 16.681 1.00 27.30 90 LYS F O 1
ATOM 4881 N N A GLU F 1 94 ? 3.279 39.326 15.624 0.60 25.03 91 GLU F N 1
ATOM 4882 N N B GLU F 1 94 ? 3.257 39.347 15.604 0.40 25.77 91 GLU F N 1
ATOM 4883 C CA A GLU F 1 94 ? 2.758 38.701 16.825 0.60 29.18 91 GLU F CA 1
ATOM 4884 C CA B GLU F 1 94 ? 2.666 38.660 16.748 0.40 30.19 91 GLU F CA 1
ATOM 4885 C C A GLU F 1 94 ? 3.466 37.373 17.084 0.60 30.05 91 GLU F C 1
ATOM 4886 C C B GLU F 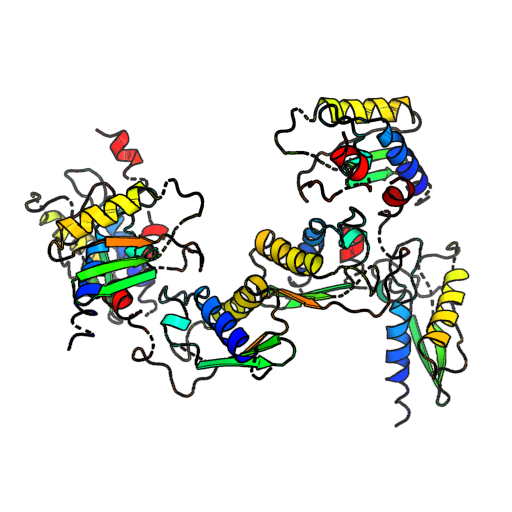1 94 ? 3.458 37.390 17.068 0.40 29.39 91 GLU F C 1
ATOM 4887 O O A GLU F 1 94 ? 3.362 36.809 18.179 0.60 29.27 91 GLU F O 1
ATOM 4888 O O B GLU F 1 94 ? 3.393 36.877 18.188 0.40 29.00 91 GLU F O 1
ATOM 4899 N N . ARG F 1 95 ? 4.220 36.899 16.086 1.00 22.04 92 ARG F N 1
ATOM 4900 C CA . ARG F 1 95 ? 5.018 35.684 16.269 1.00 26.27 92 ARG F CA 1
ATOM 4901 C C . ARG F 1 95 ? 6.384 35.942 16.944 1.00 31.01 92 ARG F C 1
ATOM 4902 O O . ARG F 1 95 ? 7.160 35.011 17.196 1.00 25.28 92 ARG F O 1
ATOM 4918 N N . SER F 1 97 ? 9.227 36.624 19.839 1.00 22.89 94 SER F N 1
ATOM 4919 C CA . SER F 1 97 ? 9.405 36.235 21.230 1.00 22.15 94 SER F CA 1
ATOM 4920 C C . SER F 1 97 ? 9.150 37.414 22.156 1.00 28.95 94 SER F C 1
ATOM 4921 O O . SER F 1 97 ? 9.139 38.567 21.713 1.00 26.21 94 SER F O 1
ATOM 4924 N N . ARG F 1 98 ? 8.992 37.112 23.444 1.00 23.44 95 ARG F N 1
ATOM 4925 C CA . ARG F 1 98 ? 8.925 38.130 24.479 1.00 24.62 95 ARG F CA 1
ATOM 4926 C C . ARG F 1 98 ? 10.088 39.116 24.330 1.00 22.88 95 ARG F C 1
ATOM 4927 O O . ARG F 1 98 ? 9.880 40.332 24.300 1.00 26.09 95 ARG F O 1
ATOM 4943 N N . ALA F 1 100 ? 11.990 39.790 21.779 1.00 25.17 97 ALA F N 1
ATOM 4944 C CA . ALA F 1 100 ? 12.010 40.560 20.546 1.00 28.01 97 ALA F CA 1
ATOM 4945 C C . ALA F 1 100 ? 10.989 41.683 20.643 1.00 27.05 97 ALA F C 1
ATOM 4946 O O . ALA F 1 100 ? 11.261 42.766 20.168 1.00 25.05 97 ALA F O 1
ATOM 4948 N N . LYS F 1 101 ? 9.815 41.419 21.231 1.00 22.30 98 LYS F N 1
ATOM 4949 C CA . LYS F 1 101 ? 8.793 42.464 21.432 1.00 27.83 98 LYS F CA 1
ATOM 4950 C C . LYS F 1 101 ? 9.278 43.570 22.366 1.00 31.20 98 LYS F C 1
ATOM 4951 O O . LYS F 1 101 ? 9.005 44.762 22.139 1.00 27.19 98 LYS F O 1
ATOM 4957 N N . ILE F 1 102 ? 9.983 43.174 23.427 1.00 25.67 99 ILE F N 1
ATOM 4958 C CA . ILE F 1 102 ? 10.549 44.168 24.338 1.00 29.34 99 ILE F CA 1
ATOM 4959 C C . ILE F 1 102 ? 11.599 45.012 23.596 1.00 28.73 99 ILE F C 1
ATOM 4960 O O . ILE F 1 102 ? 11.593 46.231 23.678 1.00 33.89 99 ILE F O 1
ATOM 4965 N N . ALA F 1 103 ? 12.484 44.348 22.864 1.00 28.03 100 ALA F N 1
ATOM 4966 C CA . ALA F 1 103 ? 13.575 45.033 22.176 1.00 33.18 100 ALA F CA 1
ATOM 4967 C C . ALA F 1 103 ? 13.040 45.978 21.122 1.00 35.29 100 ALA F C 1
ATOM 4968 O O . ALA F 1 103 ? 13.492 47.115 21.031 1.00 37.25 100 ALA F O 1
ATOM 4970 N N . LEU F 1 104 ? 12.068 45.514 20.342 1.00 32.07 101 LEU F N 1
ATOM 4971 C CA . LEU F 1 104 ? 11.542 46.318 19.235 1.00 36.11 101 LEU F CA 1
ATOM 4972 C C . LEU F 1 104 ? 10.716 47.492 19.738 1.00 43.88 101 LEU F C 1
ATOM 4973 O O . LEU F 1 104 ? 10.561 48.491 19.052 1.00 49.94 101 LEU F O 1
ATOM 4978 N N . GLY F 1 105 ? 10.219 47.385 20.958 1.00 45.32 102 GLY F N 1
ATOM 4979 C CA . GLY F 1 105 ? 9.575 48.514 21.583 1.00 48.10 102 GLY F CA 1
ATOM 4980 C C . GLY F 1 105 ? 10.524 49.668 21.850 1.00 52.64 102 GLY F C 1
ATOM 4981 O O . GLY F 1 105 ? 10.111 50.820 21.880 1.00 61.23 102 GLY F O 1
ATOM 4982 N N . ILE F 1 106 ? 11.803 49.375 22.038 1.00 48.70 103 ILE F N 1
ATOM 4983 C CA . ILE F 1 106 ? 12.748 50.411 22.458 1.00 47.44 103 ILE F CA 1
ATOM 4984 C C . ILE F 1 106 ? 13.690 50.777 21.327 1.00 44.26 103 ILE F C 1
ATOM 4985 O O . ILE F 1 106 ? 14.177 51.893 21.259 1.00 47.63 103 ILE F O 1
ATOM 4990 N N . ARG F 1 107 ? 13.965 49.809 20.461 1.00 44.07 104 ARG F N 1
ATOM 4991 C CA . ARG F 1 107 ? 14.944 49.986 19.410 1.00 54.48 104 ARG F CA 1
ATOM 4992 C C . ARG F 1 107 ? 14.203 50.312 18.123 1.00 65.28 104 ARG F C 1
ATOM 4993 O O . ARG F 1 107 ? 14.006 49.454 17.278 1.00 65.80 104 ARG F O 1
ATOM 5001 N N . ASP F 1 108 ? 13.785 51.567 17.997 1.00 81.53 105 ASP F N 1
ATOM 5002 C CA . ASP F 1 108 ? 13.052 52.022 16.825 1.00 91.66 105 ASP F CA 1
ATOM 5003 C C . ASP F 1 108 ? 11.700 51.325 16.747 1.00 95.03 105 ASP F C 1
ATOM 5004 O O . ASP F 1 108 ? 10.733 51.770 17.365 1.00 97.62 105 ASP F O 1
#

CATH classification: 3.30.300.130

Radius of gyration: 32.52 Å; Cα contacts (8 Å, |Δi|>4): 969; chains: 6; bounding box: 58×77×90 Å

Nearest PDB structures (foldseek):
  3lno-assembly1_A  TM=9.928E-01  e=2.725E-17  Bacillus anthracis
  3cq2-assembly1_B  TM=8.796E-01  e=1.239E-08  Thermus thermophilus HB8
  2cu6-assembly1_A  TM=8.586E-01  e=3.415E-08  Thermus thermophilus HB8
  1wcj-assembly1_A  TM=8.367E-01  e=1.841E-06  Thermotoga maritima
  6h8d-assembly1_A-2  TM=6.591E-01  e=3.098E-02  Magnetospirillum gryphiswaldense

Secondary structure (DSSP, 8-state):
---HHHHHHHHHHHGGG-EETTTTEEHHHHT----EEE-TT--EEE----TT---HHHHHHHHHHHHHH-TT---EEE----SSPP-TT----HHHHHH-/---HHHHHHHHHHHGGG-EETTTTEEHHHHT----EEE-TT--EEE----TT---HHHHHHHHHHHHHHSTT---EEE----SSPP-TT----HHHHHH--/---HHHHHHHHHHHGGG-EETTTTEETTTTT----EEE-TT--EEE----TT---HHHHHHHHHHHHHH-TT---EEE----SSPP-TT----HHHHHH-/----HHHHHHHHHHHGGG-EETTTTEEHHHHT----EEE-TT--EEE----TT---HHHHHHHHHHHHHH-TT---EEE----SSPP-TT----HHHHHH-/----HHHHHHHHHHHGGG-EETTTTEEHHHHT----EEE-TT--EEE----TT---HHHHHHHHHHHHHHSTT---EEE----SSPP-TT----HHHHHH-/--HHHHHHHHHHHGGG-EETTTTEEHHHHT----EEE-TT--EEE----TT---HHHHHHHHHHHHHH-TT---EEE----SSPP-TT----HHHHHH--